Protein AF-0000000078982191 (afdb_homodimer)

Organism: Ruegeria pomeroyi (strain ATCC 700808 / DSM 15171 / DSS-3) (NCBI:txid246200)

Solvent-accessible surface area (backbone atoms only — not comparable to full-atom values): 23316 Å² total; per-residue (Å²): 114,56,48,67,37,85,64,30,44,74,37,77,68,41,39,76,31,58,45,20,36,36,28,46,54,20,39,36,26,38,55,21,35,39,26,38,41,21,32,37,39,36,42,25,38,39,26,46,46,20,38,37,24,35,52,18,38,38,27,40,53,17,39,36,19,47,76,44,88,52,85,79,66,81,78,69,88,38,22,24,42,36,33,32,43,24,40,36,28,38,46,22,37,34,22,9,15,36,83,92,53,78,19,41,13,36,38,36,33,48,24,38,37,29,42,44,18,37,40,31,25,16,18,38,39,32,36,43,27,35,35,29,43,43,13,35,37,31,41,44,18,35,35,31,38,47,20,37,38,21,33,53,12,38,36,33,62,56,25,36,37,27,41,42,16,38,36,32,52,52,13,32,32,77,38,24,39,53,45,27,24,24,27,33,49,61,70,36,25,33,78,45,64,41,57,69,62,41,50,76,72,62,53,52,68,69,46,52,54,48,42,55,54,44,49,48,39,56,54,68,44,74,74,54,66,67,52,24,32,54,51,44,38,69,72,49,87,38,68,70,46,35,51,35,21,51,59,70,71,39,95,66,96,64,58,65,56,47,54,90,97,112,56,46,66,37,86,65,30,44,74,37,80,68,41,41,76,31,58,46,20,37,37,27,46,55,20,37,37,26,37,56,21,36,38,28,40,40,22,32,36,36,40,39,24,37,39,25,46,43,20,37,37,25,35,51,19,38,38,29,42,54,16,38,35,20,44,77,44,88,54,87,80,64,79,79,68,89,35,22,24,41,35,35,32,44,25,41,36,28,38,46,20,37,33,21,9,15,37,84,92,52,78,19,42,12,36,38,35,33,47,25,38,38,29,43,44,19,36,41,31,24,15,18,40,37,34,36,41,25,34,35,29,44,44,14,34,36,31,39,43,17,35,34,33,39,48,21,36,38,22,34,53,16,36,36,34,62,56,23,38,36,28,40,42,15,37,37,33,52,52,14,32,31,76,37,23,39,53,44,26,24,25,28,33,48,59,69,38,24,33,77,46,64,40,56,69,61,41,49,74,72,63,54,52,68,68,47,51,53,47,44,53,52,44,50,49,38,57,55,67,46,72,74,53,68,67,54,25,30,54,48,42,39,70,73,48,86,38,68,69,45,35,50,33,22,51,60,70,72,39,95,66,97,62,59,65,56,48,53,90,99

Radius of gyration: 24.83 Å; Cα contacts (8 Å, |Δi|>4): 1625; chains: 2; bounding box: 64×69×47 Å

Structure (mmCIF, N/CA/C/O backbone):
data_AF-0000000078982191-model_v1
#
loop_
_entity.id
_entity.type
_entity.pdbx_description
1 polymer Acyl-
#
loop_
_atom_site.group_PDB
_atom_site.id
_atom_site.type_symbol
_atom_site.label_atom_id
_atom_site.label_alt_id
_atom_site.label_comp_id
_atom_site.label_asym_id
_atom_site.label_entity_id
_atom_site.label_seq_id
_atom_site.pdbx_PDB_ins_code
_atom_site.Cartn_x
_atom_site.Cartn_y
_atom_site.Cartn_z
_atom_site.occupancy
_atom_site.B_iso_or_equiv
_atom_site.auth_seq_id
_atom_site.auth_comp_id
_atom_site.auth_asym_id
_atom_site.auth_atom_id
_atom_site.pdbx_PDB_model_num
ATOM 1 N N . MET A 1 1 ? -30.047 13.414 -5.984 1 83.5 1 MET A N 1
ATOM 2 C CA . MET A 1 1 ? -30.469 12.922 -4.672 1 83.5 1 MET 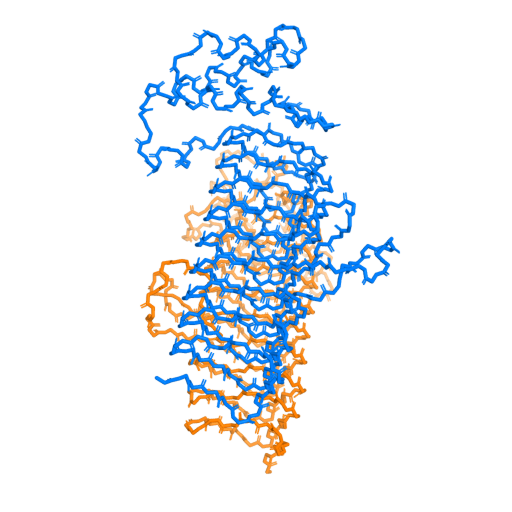A CA 1
ATOM 3 C C . MET A 1 1 ? -29.453 11.93 -4.121 1 83.5 1 MET A C 1
ATOM 5 O O . MET A 1 1 ? -28.922 11.102 -4.867 1 83.5 1 MET A O 1
ATOM 9 N N . SER A 1 2 ? -29.062 12.156 -2.852 1 91 2 SER A N 1
ATOM 10 C CA . SER A 1 2 ? -28.062 11.305 -2.215 1 91 2 SER A CA 1
ATOM 11 C C . SER A 1 2 ? -28.609 9.906 -1.979 1 91 2 SER A C 1
ATOM 13 O O . SER A 1 2 ? -29.797 9.727 -1.73 1 91 2 SER A O 1
ATOM 15 N N . GLN A 1 3 ? -27.859 8.898 -2.338 1 95.75 3 GLN A N 1
ATOM 16 C CA . GLN A 1 3 ? -28.172 7.496 -2.07 1 95.75 3 GLN A CA 1
ATOM 17 C C . GLN A 1 3 ? -27.547 7.035 -0.76 1 95.75 3 GLN A C 1
ATOM 19 O O . GLN A 1 3 ? -26.312 6.883 -0.673 1 95.75 3 GLN A O 1
ATOM 24 N N . ILE A 1 4 ? -28.375 6.812 0.274 1 98.06 4 ILE A N 1
ATOM 25 C CA . ILE A 1 4 ? -27.906 6.395 1.592 1 98.06 4 ILE A CA 1
ATOM 26 C C . ILE A 1 4 ? -28.453 5.004 1.914 1 98.06 4 ILE A C 1
ATOM 28 O O . ILE A 1 4 ? -29.672 4.805 1.987 1 98.06 4 ILE A O 1
ATOM 32 N N . HIS A 1 5 ? -27.594 4.039 2.043 1 98.12 5 HIS A N 1
ATOM 33 C CA . HIS A 1 5 ? -28.031 2.682 2.352 1 98.12 5 HIS A CA 1
ATOM 34 C C . HIS A 1 5 ? -28.781 2.633 3.68 1 98.12 5 HIS A C 1
ATOM 36 O O . HIS A 1 5 ? -28.391 3.289 4.645 1 98.12 5 HIS A O 1
ATOM 42 N N . PRO A 1 6 ? -29.734 1.868 3.838 1 97.69 6 PRO A N 1
ATOM 43 C CA . PRO A 1 6 ? -30.578 1.851 5.035 1 97.69 6 PRO A CA 1
ATOM 44 C C . PRO A 1 6 ? -29.812 1.418 6.285 1 97.69 6 PRO A C 1
ATOM 46 O O . PRO A 1 6 ? -30.203 1.761 7.406 1 97.69 6 PRO A O 1
ATOM 49 N N . SER A 1 7 ? -28.734 0.669 6.105 1 97.75 7 SER A N 1
ATOM 50 C CA . SER A 1 7 ? -28 0.186 7.27 1 97.75 7 SER A CA 1
ATOM 51 C C . SER A 1 7 ? -27.016 1.229 7.77 1 97.75 7 SER A C 1
ATOM 53 O O . SER A 1 7 ? -26.391 1.052 8.82 1 97.75 7 SER A O 1
ATOM 55 N N . ALA A 1 8 ? -26.828 2.295 6.984 1 98.38 8 ALA A N 1
ATOM 56 C CA . ALA A 1 8 ? -25.953 3.371 7.438 1 98.38 8 ALA A CA 1
ATOM 57 C C . ALA A 1 8 ? -26.609 4.188 8.547 1 98.38 8 ALA A C 1
ATOM 59 O O . ALA A 1 8 ? -27.828 4.332 8.578 1 98.38 8 ALA A O 1
ATOM 60 N N . ILE A 1 9 ? -25.797 4.676 9.461 1 98.69 9 ILE A N 1
ATOM 61 C CA . ILE A 1 9 ? -26.281 5.535 10.539 1 98.69 9 ILE A CA 1
ATOM 62 C C . ILE A 1 9 ? -25.781 6.961 10.32 1 98.69 9 ILE A C 1
ATOM 64 O O . ILE A 1 9 ? -24.578 7.219 10.398 1 98.69 9 ILE A O 1
ATOM 68 N N . ILE A 1 10 ? -26.703 7.852 10.055 1 98.75 10 ILE A N 1
ATOM 69 C CA . ILE A 1 10 ? -26.406 9.281 9.93 1 98.75 10 ILE A CA 1
ATOM 70 C C . ILE A 1 10 ? -26.938 10.016 11.156 1 98.75 10 ILE A C 1
ATOM 72 O O . ILE A 1 10 ? -28.141 10.117 11.367 1 98.75 10 ILE A O 1
ATOM 76 N N . GLU A 1 11 ? -26.062 10.461 11.891 1 98.69 11 GLU A N 1
ATOM 77 C CA . GLU A 1 11 ? -26.484 11.125 13.117 1 98.69 11 GLU A CA 1
ATOM 78 C C . GLU A 1 11 ? -27.062 12.508 12.828 1 98.69 11 GLU A C 1
ATOM 80 O O . GLU A 1 11 ? -26.688 13.148 11.844 1 98.69 11 GLU A O 1
ATOM 85 N N . GLU A 1 12 ? -27.875 13 13.742 1 98.5 12 GLU A N 1
ATOM 86 C CA . GLU A 1 12 ? -28.484 14.312 13.602 1 98.5 12 GLU A CA 1
ATOM 87 C C . GLU A 1 12 ? -27.438 15.422 13.602 1 98.5 12 GLU A C 1
ATOM 89 O O . GLU A 1 12 ? -26.547 15.438 14.453 1 98.5 12 GLU A O 1
ATOM 94 N N . GLY A 1 13 ? -27.484 16.266 12.672 1 98.56 13 GLY A N 1
ATOM 95 C CA . GLY A 1 13 ? -26.562 17.391 12.547 1 98.56 13 GLY A CA 1
ATOM 96 C C . GLY A 1 13 ? -25.609 17.25 11.367 1 98.56 13 GLY A C 1
ATOM 97 O O . GLY A 1 13 ? -25.031 18.25 10.914 1 98.56 13 GLY A O 1
ATOM 98 N N . ALA A 1 14 ? -25.453 16 10.945 1 98.69 14 ALA A N 1
ATOM 99 C CA . ALA A 1 14 ? -24.594 15.773 9.781 1 98.69 14 ALA A CA 1
ATOM 100 C C . ALA A 1 14 ? -25.125 16.5 8.555 1 98.69 14 ALA A C 1
ATOM 102 O O . ALA A 1 14 ? -26.344 16.625 8.375 1 98.69 14 ALA A O 1
ATOM 103 N N . GLN A 1 15 ? -24.25 17 7.797 1 98.81 15 GLN A N 1
ATOM 104 C CA . GLN A 1 15 ? -24.594 17.641 6.531 1 98.81 15 GLN A CA 1
ATOM 105 C C . GLN A 1 15 ? -24.094 16.812 5.348 1 98.81 15 GLN A C 1
ATOM 107 O O . GLN A 1 15 ? -22.891 16.641 5.176 1 98.81 15 GLN A O 1
ATOM 112 N N . ILE A 1 16 ? -25.016 16.438 4.5 1 98.69 16 ILE A N 1
ATOM 113 C CA . ILE A 1 16 ? -24.703 15.586 3.354 1 98.69 16 ILE A CA 1
ATOM 114 C C . ILE A 1 16 ? -24.938 16.359 2.059 1 98.69 16 ILE A C 1
ATOM 116 O O . ILE A 1 16 ? -26.062 16.812 1.802 1 98.69 16 ILE A O 1
ATOM 120 N N . GLY A 1 17 ? -23.922 16.484 1.311 1 98.5 17 GLY A N 1
ATOM 121 C CA . GLY A 1 17 ? -24.016 17.203 0.051 1 98.5 17 GLY A CA 1
ATOM 122 C C . GLY A 1 17 ? -24.859 16.484 -0.984 1 98.5 17 GLY A C 1
ATOM 123 O O . GLY A 1 17 ? -25.375 15.383 -0.725 1 98.5 17 GLY A O 1
ATOM 124 N N . ALA A 1 18 ? -24.984 17.094 -2.164 1 98.5 18 ALA A N 1
ATOM 125 C CA . ALA A 1 18 ? -25.781 16.547 -3.252 1 98.5 18 ALA A CA 1
ATOM 126 C C . ALA A 1 18 ? -25.109 15.312 -3.852 1 98.5 18 ALA A C 1
ATOM 128 O O . ALA A 1 18 ? -23.875 15.273 -3.982 1 98.5 18 ALA A O 1
ATOM 129 N N . ASP A 1 19 ? -25.875 14.352 -4.172 1 98.56 19 ASP A N 1
ATOM 130 C CA . ASP A 1 19 ? -25.484 13.188 -4.969 1 98.56 19 ASP A CA 1
ATOM 131 C C . ASP A 1 19 ? -24.422 12.367 -4.254 1 98.56 19 ASP A C 1
ATOM 133 O O . ASP A 1 19 ? -23.531 11.797 -4.895 1 98.56 19 ASP A O 1
ATOM 137 N N . CYS A 1 20 ? -24.391 12.414 -2.982 1 98.81 20 CYS A N 1
ATOM 138 C CA . CYS A 1 20 ? -23.516 11.539 -2.205 1 98.81 20 CYS A CA 1
ATOM 139 C C . CYS A 1 20 ? -24 10.094 -2.256 1 98.81 20 CYS A C 1
ATOM 141 O O . CYS A 1 20 ? -25.188 9.844 -2.494 1 98.81 20 CYS A O 1
ATOM 143 N N . VAL A 1 21 ? -23.078 9.156 -2.197 1 98.81 21 VAL A N 1
ATOM 144 C CA . VAL A 1 21 ? -23.359 7.738 -2.057 1 98.81 21 VAL A CA 1
ATOM 145 C C . VAL A 1 21 ? -22.797 7.223 -0.735 1 98.81 21 VAL A C 1
ATOM 147 O O . VAL A 1 21 ? -21.578 7.188 -0.547 1 98.81 21 VAL A O 1
ATOM 150 N N . ILE A 1 22 ? -23.641 6.828 0.193 1 98.81 22 ILE A N 1
ATOM 151 C CA . ILE A 1 22 ? -23.219 6.301 1.489 1 98.81 22 ILE A CA 1
ATOM 152 C C . ILE A 1 22 ? -23.594 4.82 1.586 1 98.81 22 ILE A C 1
ATOM 154 O O . ILE A 1 22 ? -24.766 4.473 1.643 1 98.81 22 ILE A O 1
ATOM 158 N N . GLY A 1 23 ? -22.547 3.955 1.626 1 98.62 23 GLY A N 1
ATOM 159 C CA . GLY A 1 23 ? -22.734 2.512 1.578 1 98.62 23 GLY A CA 1
ATOM 160 C C . GLY A 1 23 ? -23.172 1.924 2.906 1 98.62 23 GLY A C 1
ATOM 161 O O . GLY A 1 23 ? -23.391 2.656 3.871 1 98.62 23 GLY A O 1
ATOM 162 N N . PRO A 1 24 ? -23.297 0.619 2.898 1 98.62 24 PRO A N 1
ATOM 163 C CA . PRO A 1 24 ? -23.812 -0.051 4.094 1 98.62 24 PRO A CA 1
ATOM 164 C C . PRO A 1 24 ? -22.859 0.052 5.285 1 98.62 24 PRO A C 1
ATOM 166 O O . PRO A 1 24 ? -21.641 0.054 5.109 1 98.62 24 PRO A O 1
ATOM 169 N N . PHE A 1 25 ? -23.422 0.142 6.488 1 98.69 25 PHE A N 1
ATOM 170 C CA . PHE A 1 25 ? -22.766 0.016 7.781 1 98.69 25 PHE A CA 1
ATOM 171 C C . PHE A 1 25 ? -21.812 1.183 8.016 1 98.69 25 PHE A C 1
ATOM 173 O O . PHE A 1 25 ? -20.844 1.057 8.758 1 98.69 25 PHE A O 1
ATOM 180 N N . CYS A 1 26 ? -22.047 2.264 7.332 1 98.88 26 CYS A N 1
ATOM 181 C CA . CYS A 1 26 ? -21.312 3.486 7.602 1 98.88 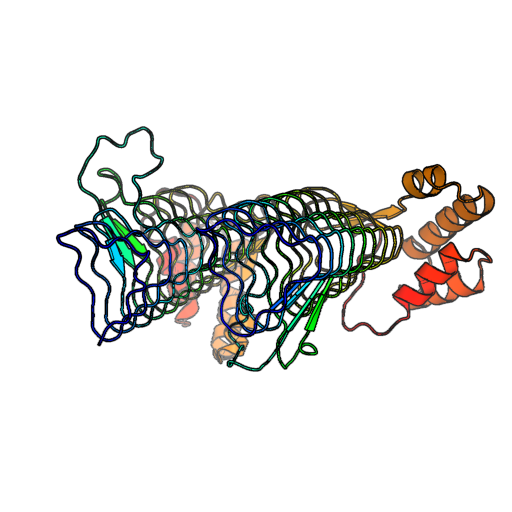26 CYS A CA 1
ATOM 182 C C . CYS A 1 26 ? -21.875 4.219 8.812 1 98.88 26 CYS A C 1
ATOM 184 O O . CYS A 1 26 ? -23.062 4.098 9.109 1 98.88 26 CYS A O 1
ATOM 186 N N . ILE A 1 27 ? -20.984 4.941 9.477 1 98.88 27 ILE A N 1
ATOM 187 C CA . ILE A 1 27 ? -21.375 5.836 10.555 1 98.88 27 ILE A CA 1
ATOM 188 C C . ILE A 1 27 ? -20.906 7.254 10.25 1 98.88 27 ILE A C 1
ATOM 190 O O . ILE A 1 27 ? -19.703 7.477 10.031 1 98.88 27 ILE A O 1
ATOM 194 N N . VAL A 1 28 ? -21.828 8.195 10.258 1 98.94 28 VAL A N 1
ATOM 195 C CA . VAL A 1 28 ? -21.516 9.602 10.031 1 98.94 28 VAL A CA 1
ATOM 196 C C . VAL A 1 28 ? -21.938 10.43 11.242 1 98.94 28 VAL A C 1
ATOM 198 O O . VAL A 1 28 ? -23.125 10.508 11.562 1 98.94 28 VAL A O 1
ATOM 201 N N . GLY A 1 29 ? -21.016 11.031 11.828 1 98.81 29 GLY A N 1
ATOM 202 C CA . GLY A 1 29 ? -21.25 11.742 13.078 1 98.81 29 GLY A CA 1
ATOM 203 C C . GLY A 1 29 ? -21.984 13.055 12.891 1 98.81 29 GLY A C 1
ATOM 204 O O . GLY A 1 29 ? -22.156 13.523 11.758 1 98.81 29 GLY A O 1
ATOM 205 N N . PRO A 1 30 ? -22.328 13.703 13.992 1 98.69 30 PRO A N 1
ATOM 206 C CA . PRO A 1 30 ? -23.266 14.828 13.969 1 98.69 30 PRO A CA 1
ATOM 207 C C . PRO A 1 30 ? -22.625 16.109 13.438 1 98.69 30 PRO A C 1
ATOM 209 O O . PRO A 1 30 ? -23.344 17.016 12.984 1 98.69 30 PRO A O 1
ATOM 212 N N . LYS A 1 31 ? -21.328 16.188 13.477 1 98.75 31 LYS A N 1
ATOM 213 C CA . LYS A 1 31 ? -20.688 17.422 13.031 1 98.75 31 LYS A CA 1
ATOM 214 C C . LYS A 1 31 ? -19.984 17.234 11.695 1 98.75 31 LYS A C 1
ATOM 216 O O . LYS A 1 31 ? -19.219 18.094 11.258 1 98.75 31 LYS A O 1
ATOM 221 N N . VAL A 1 32 ? -20.25 16.156 11.031 1 98.88 32 VAL A N 1
ATOM 222 C CA . VAL A 1 32 ? -19.594 15.82 9.766 1 98.88 32 VAL A CA 1
ATOM 223 C C . VAL A 1 32 ? -20.266 16.578 8.625 1 98.88 32 VAL A C 1
ATOM 225 O O . VAL A 1 32 ? -21.5 16.672 8.578 1 98.88 32 VAL A O 1
ATOM 228 N N . VAL A 1 33 ? -19.469 17.125 7.766 1 98.94 33 VAL A N 1
ATOM 229 C CA . VAL A 1 33 ? -19.922 17.766 6.531 1 98.94 33 VAL A CA 1
ATOM 230 C C . VAL A 1 33 ? -19.328 17.031 5.328 1 98.94 33 VAL A C 1
ATOM 232 O O . VAL A 1 33 ? -18.109 17.031 5.145 1 98.94 33 VAL A O 1
ATOM 235 N N . LEU A 1 34 ? -20.141 16.406 4.512 1 98.88 34 LEU A N 1
ATOM 236 C CA . LEU A 1 34 ? -19.734 15.797 3.258 1 98.88 34 LEU A CA 1
ATOM 237 C C . LEU A 1 34 ? -20.109 16.672 2.068 1 98.88 34 LEU A C 1
ATOM 239 O O . LEU A 1 34 ? -21.281 17.031 1.905 1 98.88 34 LEU A O 1
ATOM 243 N N . GLY A 1 35 ? -19.156 17.016 1.277 1 98.88 35 GLY A N 1
ATOM 244 C CA . GLY A 1 35 ? -19.422 17.766 0.061 1 98.88 35 GLY A CA 1
ATOM 245 C C . GLY A 1 35 ? -20.172 16.969 -0.986 1 98.88 35 GLY A C 1
ATOM 246 O O . GLY A 1 35 ? -20.516 15.805 -0.759 1 98.88 35 GLY A O 1
ATOM 247 N N . ASP A 1 36 ? -20.375 17.641 -2.168 1 98.81 36 ASP A N 1
ATOM 248 C CA . ASP A 1 36 ? -21.156 17.016 -3.229 1 98.81 36 ASP A CA 1
ATOM 249 C C . ASP A 1 36 ? -20.438 15.773 -3.783 1 98.81 36 ASP A C 1
ATOM 251 O O . ASP A 1 36 ? -19.219 15.773 -3.936 1 98.81 36 ASP A O 1
ATOM 255 N N . ARG A 1 37 ? -21.156 14.703 -4.047 1 98.81 37 ARG A N 1
ATOM 256 C CA . ARG A 1 37 ? -20.703 13.523 -4.773 1 98.81 37 ARG A CA 1
ATOM 257 C C . ARG A 1 37 ? -19.609 12.789 -4.008 1 98.81 37 ARG A C 1
ATOM 259 O O . ARG A 1 37 ? -18.75 12.141 -4.605 1 98.81 37 ARG A O 1
ATOM 266 N N . VAL A 1 38 ? -19.594 13.031 -2.703 1 98.94 38 VAL A N 1
ATOM 267 C CA . VAL A 1 38 ? -18.75 12.195 -1.865 1 98.94 38 VAL A CA 1
ATOM 268 C C . VAL A 1 38 ? -19.297 10.773 -1.809 1 98.94 38 VAL A C 1
ATOM 270 O O . VAL A 1 38 ? -20.516 10.578 -1.711 1 98.94 38 VAL A O 1
ATOM 273 N N . GLU A 1 39 ? -18.406 9.812 -1.909 1 98.94 39 GLU A N 1
ATOM 274 C CA . GLU A 1 39 ? -18.797 8.406 -1.8 1 98.94 39 GLU A CA 1
ATOM 275 C C . GLU A 1 39 ? -18.109 7.742 -0.604 1 98.94 39 GLU A C 1
ATOM 277 O O . GLU A 1 39 ? -16.891 7.746 -0.494 1 98.94 39 GLU A O 1
ATOM 282 N N . LEU A 1 40 ? -18.875 7.258 0.329 1 98.94 40 LEU A N 1
ATOM 283 C CA . LEU A 1 40 ? -18.406 6.328 1.353 1 98.94 40 LEU A CA 1
ATOM 284 C C . LEU A 1 40 ? -18.766 4.891 0.976 1 98.94 40 LEU A C 1
ATOM 286 O O . LEU A 1 40 ? -19.938 4.531 0.894 1 98.94 40 LEU A O 1
ATOM 290 N N . LYS A 1 41 ? -17.766 4.07 0.772 1 98.62 41 LYS A N 1
ATOM 291 C CA . LYS A 1 41 ? -18.062 2.668 0.474 1 98.62 41 LYS A CA 1
ATOM 292 C C . LYS A 1 41 ? -18.781 1.995 1.64 1 98.62 41 LYS A C 1
ATOM 294 O O . LYS A 1 41 ? -19.75 2.531 2.164 1 98.62 41 LYS A O 1
ATOM 299 N N . SER A 1 42 ? -18.375 0.859 2.061 1 98.69 42 SER A N 1
ATOM 300 C CA . SER A 1 42 ? -19.031 0.241 3.213 1 98.69 42 SER A CA 1
ATOM 301 C C . SER A 1 42 ? -18.156 0.338 4.457 1 98.69 42 SER A C 1
ATOM 303 O O . SER A 1 42 ? -16.922 0.443 4.355 1 98.69 42 SER A O 1
ATOM 305 N N . HIS A 1 43 ? -18.75 0.307 5.641 1 98.88 43 HIS A N 1
ATOM 306 C CA . HIS A 1 43 ? -18.078 0.168 6.93 1 98.88 43 HIS A CA 1
ATOM 307 C C . HIS A 1 43 ? -17.156 1.354 7.199 1 98.88 43 HIS A C 1
ATOM 309 O O . HIS A 1 43 ? -16.125 1.209 7.871 1 98.88 43 HIS A O 1
ATOM 315 N N . VAL A 1 44 ? -17.484 2.5 6.645 1 98.94 44 VAL A N 1
ATOM 316 C CA . VAL A 1 44 ? -16.672 3.693 6.879 1 98.94 44 VAL A CA 1
ATOM 317 C C . VAL A 1 44 ? -17.203 4.445 8.094 1 98.94 44 VAL A C 1
ATOM 319 O O . VAL A 1 44 ? -18.422 4.594 8.258 1 98.94 44 VAL A O 1
ATOM 322 N N . VAL A 1 45 ? -16.281 4.895 8.914 1 98.94 45 VAL A N 1
ATOM 323 C CA . VAL A 1 45 ? -16.625 5.773 10.031 1 98.94 45 VAL A CA 1
ATOM 324 C C . VAL A 1 45 ? -16.062 7.172 9.781 1 98.94 45 VAL A C 1
ATOM 326 O O . VAL A 1 45 ? -14.859 7.34 9.609 1 98.94 45 VAL A O 1
ATOM 329 N N . VAL A 1 46 ? -16.922 8.18 9.703 1 98.94 46 VAL A N 1
ATOM 330 C CA . VAL A 1 46 ? -16.531 9.586 9.695 1 98.94 46 VAL A CA 1
ATOM 331 C C . VAL A 1 46 ? -17.125 10.297 10.906 1 98.94 46 VAL A C 1
ATOM 333 O O . VAL A 1 46 ? -18.359 10.375 11.039 1 98.94 46 VAL A O 1
ATOM 336 N N . THR A 1 47 ? -16.25 10.789 11.758 1 98.81 47 THR A N 1
ATOM 337 C CA . THR A 1 47 ? -16.734 11.336 13.031 1 98.81 47 THR A CA 1
ATOM 338 C C . THR A 1 47 ? -16 12.625 13.375 1 98.81 47 THR A C 1
ATOM 340 O O . THR A 1 47 ? -15.227 13.141 12.57 1 98.81 47 THR A O 1
ATOM 343 N N . GLY A 1 48 ? -16.312 13.156 14.539 1 98.38 48 GLY A N 1
ATOM 344 C CA . GLY A 1 48 ? -15.688 14.414 14.914 1 98.38 48 GLY A CA 1
ATOM 345 C C . GLY A 1 48 ? -16.125 15.578 14.039 1 98.38 48 GLY A C 1
ATOM 346 O O . GLY A 1 48 ? -17.062 15.461 13.258 1 98.38 48 GLY A O 1
ATOM 347 N N . ASP A 1 49 ? -15.477 16.75 14.289 1 98.75 49 ASP A N 1
ATOM 348 C CA . ASP A 1 49 ? -15.641 17.906 13.406 1 98.75 49 ASP A CA 1
ATOM 349 C C . ASP A 1 49 ? -14.836 17.734 12.117 1 98.75 49 ASP A C 1
ATOM 351 O O . ASP A 1 49 ? -13.68 18.156 12.039 1 98.75 49 ASP A O 1
ATOM 355 N N . THR A 1 50 ? -15.469 17.062 11.164 1 98.94 50 THR A N 1
ATOM 356 C CA . THR A 1 50 ? -14.766 16.625 9.961 1 98.94 50 THR A CA 1
ATOM 357 C C . THR A 1 50 ? -15.477 17.125 8.703 1 98.94 50 THR A C 1
ATOM 359 O O . THR A 1 50 ? -16.703 17 8.586 1 98.94 50 THR A O 1
ATOM 362 N N . THR A 1 51 ? -14.734 17.75 7.863 1 98.94 51 THR A N 1
ATOM 363 C CA . THR A 1 51 ? -15.242 18.156 6.555 1 98.94 51 THR A CA 1
ATOM 364 C C . THR A 1 51 ? -14.523 17.391 5.441 1 98.94 51 THR A C 1
ATOM 366 O O . THR A 1 51 ? -13.297 17.266 5.461 1 98.94 51 THR A O 1
ATOM 369 N N . VAL A 1 52 ? -15.297 16.859 4.473 1 98.94 52 VAL A N 1
ATOM 370 C CA . VAL A 1 52 ? -14.766 16.141 3.32 1 98.94 52 VAL A CA 1
ATOM 371 C C . VAL A 1 52 ? -15.211 16.828 2.029 1 98.94 52 VAL A C 1
ATOM 373 O O . VAL A 1 52 ? -16.406 17.031 1.812 1 98.94 52 VAL A O 1
ATOM 376 N N . GLY A 1 53 ? -14.305 17.125 1.194 1 98.94 53 GLY A N 1
ATOM 377 C CA . GLY A 1 53 ? -14.586 17.844 -0.039 1 98.94 53 GLY A CA 1
ATOM 378 C C . GLY A 1 53 ? -15.234 16.984 -1.099 1 98.94 53 GLY A C 1
ATOM 379 O O . GLY A 1 53 ? -15.188 15.75 -1.017 1 98.94 53 GLY A O 1
ATOM 380 N N . GLU A 1 54 ? -15.711 17.672 -2.137 1 98.88 54 GLU A N 1
ATOM 381 C CA . GLU A 1 54 ? -16.531 17.031 -3.164 1 98.88 54 GLU A CA 1
ATOM 382 C C . GLU A 1 54 ? -15.734 15.984 -3.934 1 98.88 54 GLU A C 1
ATOM 384 O O . GLU A 1 54 ? -14.516 16.094 -4.062 1 98.88 54 GLU A O 1
ATOM 389 N N . ASP A 1 55 ? -16.391 14.969 -4.395 1 98.88 55 ASP A N 1
ATOM 390 C CA . ASP A 1 55 ? -15.891 13.953 -5.312 1 98.88 55 ASP A CA 1
ATOM 391 C C . ASP A 1 55 ? -14.867 13.055 -4.625 1 98.88 55 ASP A C 1
ATOM 393 O O . ASP A 1 55 ? -14.172 12.273 -5.285 1 98.88 55 ASP A O 1
ATOM 397 N N . THR A 1 56 ? -14.742 13.164 -3.316 1 98.88 56 THR A N 1
ATOM 398 C CA . THR A 1 56 ? -13.852 12.289 -2.562 1 98.88 56 THR A CA 1
ATOM 399 C C . THR A 1 56 ? -14.5 10.922 -2.342 1 98.88 56 THR A C 1
ATOM 401 O O . THR A 1 56 ? -15.695 10.836 -2.066 1 98.88 56 THR A O 1
ATOM 404 N N . VAL A 1 57 ? -13.688 9.852 -2.525 1 98.94 57 VAL A N 1
ATOM 405 C CA . VAL A 1 57 ? -14.125 8.484 -2.273 1 98.94 57 VAL A CA 1
ATOM 406 C C . VAL A 1 57 ? -13.367 7.902 -1.08 1 98.94 57 VAL A C 1
ATOM 408 O O . VAL A 1 57 ? -12.141 7.918 -1.055 1 98.94 57 VAL A O 1
ATOM 411 N N . ILE A 1 58 ? -14.07 7.398 -0.07 1 98.94 58 ILE A N 1
ATOM 412 C CA . ILE A 1 58 ? -13.492 6.77 1.11 1 98.94 58 ILE A CA 1
ATOM 413 C C . ILE A 1 58 ? -13.883 5.293 1.156 1 98.94 58 ILE A C 1
ATOM 415 O O . ILE A 1 58 ? -15.078 4.961 1.141 1 98.94 58 ILE A O 1
ATOM 419 N N . PHE A 1 59 ? -12.898 4.391 1.247 1 98.94 59 PHE A N 1
ATOM 420 C CA . PHE A 1 59 ? -13.102 2.953 1.088 1 98.94 59 PHE A CA 1
ATOM 421 C C . PHE A 1 59 ? -13.32 2.285 2.439 1 98.94 59 PHE A C 1
ATOM 423 O O . PHE A 1 59 ? -13.195 2.93 3.484 1 98.94 59 PHE A O 1
ATOM 430 N N . SER A 1 60 ? -13.625 1.012 2.369 1 98.88 60 SER A N 1
ATOM 431 C CA . SER A 1 60 ? -14.148 0.241 3.492 1 98.88 60 SER A CA 1
ATOM 432 C C . SER A 1 60 ? -13.18 0.25 4.668 1 98.88 60 SER A C 1
ATOM 434 O O . SER A 1 60 ? -11.961 0.143 4.477 1 98.88 60 SER A O 1
ATOM 436 N N . PHE A 1 61 ? -13.727 0.388 5.867 1 98.88 61 PHE A N 1
ATOM 437 C CA . PHE A 1 61 ? -13.07 0.214 7.16 1 98.88 61 PHE A CA 1
ATOM 438 C C . PHE A 1 61 ? -12.125 1.371 7.445 1 98.88 61 PHE A C 1
ATOM 440 O O . PHE A 1 61 ? -11.289 1.29 8.352 1 98.88 61 PHE A O 1
ATOM 447 N N . ALA A 1 62 ? -12.172 2.432 6.676 1 98.88 62 ALA A N 1
ATOM 448 C CA . ALA A 1 62 ? -11.461 3.656 7.035 1 98.88 62 ALA A CA 1
ATOM 449 C C . ALA A 1 62 ? -12.141 4.363 8.203 1 98.88 62 ALA A C 1
ATOM 451 O O . ALA A 1 62 ? -13.367 4.309 8.344 1 98.88 62 ALA A O 1
ATOM 452 N N . VAL A 1 63 ? -11.32 5.02 9.031 1 98.94 63 VAL A N 1
ATOM 453 C CA . VAL A 1 63 ? -11.812 5.793 10.164 1 98.94 63 VAL A CA 1
ATOM 454 C C . VAL A 1 63 ? -11.242 7.207 10.109 1 98.94 63 VAL A C 1
ATOM 456 O O . VAL A 1 63 ? -10.039 7.41 10.273 1 98.94 63 VAL A O 1
ATOM 459 N N . ILE A 1 64 ? -12.141 8.219 9.953 1 98.94 64 ILE A N 1
ATOM 460 C CA . ILE A 1 64 ? -11.742 9.602 9.75 1 98.94 64 ILE A CA 1
ATOM 461 C C . ILE A 1 64 ? -12.312 10.469 10.875 1 98.94 64 ILE A C 1
ATOM 463 O O . ILE A 1 64 ? -13.508 10.43 11.148 1 98.94 64 ILE A O 1
ATOM 467 N N . GLY A 1 65 ? -11.383 11.172 11.555 1 98.81 65 GLY A N 1
ATOM 468 C CA . GLY A 1 65 ? -11.859 12.242 12.414 1 98.81 65 GLY A CA 1
ATOM 469 C C . GLY A 1 65 ? -11.852 11.875 13.891 1 98.81 65 GLY A C 1
ATOM 470 O O . GLY A 1 65 ? -12.195 12.688 14.742 1 98.81 65 GLY A O 1
ATOM 471 N N . GLU A 1 66 ? -11.5 10.602 14.242 1 98.38 66 GLU A N 1
ATOM 472 C CA . GLU A 1 66 ? -11.406 10.234 15.648 1 98.38 66 GLU A CA 1
ATOM 473 C C . GLU A 1 66 ? -10.375 11.094 16.375 1 98.38 66 GLU A C 1
ATOM 475 O O . GLU A 1 66 ? -9.516 11.711 15.742 1 98.38 66 GLU A O 1
ATOM 480 N N . ILE A 1 67 ? -10.406 11.133 17.703 1 98 67 ILE A N 1
ATOM 481 C CA . ILE A 1 67 ? -9.516 11.945 18.531 1 98 67 ILE A CA 1
ATOM 482 C C . ILE A 1 67 ? -8.062 11.523 18.281 1 98 67 ILE A C 1
ATOM 484 O O . ILE A 1 67 ? -7.801 10.391 17.875 1 98 67 ILE A O 1
ATOM 488 N N . PRO A 1 68 ? -7.172 12.484 18.547 1 97.69 68 PRO A N 1
ATOM 489 C CA . PRO A 1 68 ? -5.766 12.125 18.359 1 97.69 68 PRO A CA 1
ATOM 490 C C . PRO A 1 68 ? -5.293 11.062 19.344 1 97.69 68 PRO A C 1
ATOM 492 O O . PRO A 1 68 ? -5.93 10.844 20.375 1 97.69 68 PRO A O 1
ATOM 495 N N . GLN A 1 69 ? -4.223 10.414 19 1 96.62 69 GLN A N 1
ATOM 496 C CA . GLN A 1 69 ? -3.607 9.422 19.875 1 96.62 69 GLN A CA 1
ATOM 497 C C . GLN A 1 69 ? -2.676 10.078 20.875 1 96.62 69 GLN A C 1
ATOM 499 O O . GLN A 1 69 ? -2.031 9.391 21.672 1 96.62 69 GLN A O 1
ATOM 504 N N . ASP A 1 70 ? -2.535 11.32 20.781 1 94.88 70 ASP A N 1
ATOM 505 C CA . ASP A 1 70 ? -1.69 12.117 21.672 1 94.88 70 ASP A CA 1
ATOM 506 C C . ASP A 1 70 ? -2.193 12.055 23.109 1 94.88 70 ASP A C 1
ATOM 508 O O . ASP A 1 70 ? -3.312 12.484 23.406 1 94.88 70 ASP A O 1
ATOM 512 N N . LYS A 1 71 ? -1.331 11.641 23.969 1 92.5 71 LYS A N 1
ATOM 513 C CA . LYS A 1 71 ? -1.703 11.477 25.375 1 92.5 71 LYS A CA 1
ATOM 514 C C . LYS A 1 71 ? -2.062 12.812 26 1 92.5 71 LYS A C 1
ATOM 516 O O . LYS A 1 71 ? -2.729 12.852 27.047 1 92.5 71 LYS A O 1
ATOM 521 N N . LYS A 1 72 ? -1.631 13.891 25.406 1 91.94 72 LYS A N 1
ATOM 522 C CA . LYS A 1 72 ? -1.865 15.227 25.953 1 91.94 72 LYS A CA 1
ATOM 523 C C . LYS A 1 72 ? -3.238 15.758 25.531 1 91.94 72 LYS A C 1
ATOM 525 O O . LYS A 1 72 ? -3.672 16.812 26.016 1 91.94 72 LYS A O 1
ATOM 530 N N . PHE A 1 73 ? -3.885 15.039 24.734 1 95.88 73 PHE A N 1
ATOM 531 C CA . PHE A 1 73 ? -5.203 15.477 24.281 1 95.88 73 PHE A CA 1
ATOM 532 C C . PHE A 1 73 ? -6.18 15.523 25.453 1 95.88 73 PHE A C 1
ATOM 534 O O . PHE A 1 73 ? -6.363 14.531 26.156 1 95.88 73 PHE A O 1
ATOM 541 N N . GLY A 1 74 ? -6.832 16.734 25.562 1 94.5 74 GLY A N 1
ATOM 542 C CA . GLY A 1 74 ? -7.672 16.922 26.734 1 94.5 74 GLY A CA 1
ATOM 543 C C . GLY A 1 74 ? -9.141 17.109 26.406 1 94.5 74 GLY A C 1
ATOM 544 O O . GLY A 1 74 ? -9.891 17.688 27.188 1 94.5 74 GLY A O 1
ATOM 545 N N . GLY A 1 75 ? -9.547 16.828 25.25 1 95.5 75 GLY A N 1
ATOM 546 C CA . GLY A 1 75 ? -10.945 16.969 24.859 1 95.5 75 GLY A CA 1
ATOM 547 C C . GLY A 1 75 ? -11.234 18.281 24.172 1 95.5 75 GLY A C 1
ATOM 548 O O . GLY A 1 75 ? -12.391 18.656 24 1 95.5 75 GLY A O 1
ATOM 549 N N . GLU A 1 76 ? -10.125 18.922 23.812 1 95.75 76 GLU A N 1
ATOM 550 C CA . GLU A 1 76 ? -10.297 20.172 23.078 1 95.75 76 GLU A CA 1
ATOM 551 C C . GLU A 1 76 ? -11.008 19.953 21.75 1 95.75 76 GLU A C 1
ATOM 553 O O . GLU A 1 76 ? -10.992 18.844 21.203 1 95.75 76 GLU A O 1
ATOM 558 N N . GLU A 1 77 ? -11.664 21.016 21.375 1 96.19 77 GLU A N 1
ATOM 559 C CA . GLU A 1 77 ? -12.32 20.984 20.078 1 96.19 77 GLU A CA 1
ATOM 560 C C . GLU A 1 77 ? -11.312 21.141 18.938 1 96.19 77 GLU A C 1
ATOM 562 O O . GLU A 1 77 ? -10.68 22.188 18.812 1 96.19 77 GLU A O 1
ATOM 567 N N . THR A 1 78 ? -11.18 20.125 18.172 1 97.88 78 THR A N 1
ATOM 568 C CA . THR A 1 78 ? -10.281 20.141 17.031 1 97.88 78 THR A CA 1
ATOM 569 C C . THR A 1 78 ? -10.961 19.516 15.805 1 97.88 78 THR A C 1
ATOM 571 O O . THR A 1 78 ? -12.102 19.062 15.898 1 97.88 78 THR A O 1
ATOM 574 N N . ARG A 1 79 ? -10.234 19.609 14.633 1 98.31 79 ARG A N 1
ATOM 575 C CA . ARG A 1 79 ? -11.008 19.219 13.453 1 98.31 79 ARG A CA 1
ATOM 576 C C . ARG A 1 79 ? -10.117 18.562 12.414 1 98.31 79 ARG A C 1
ATOM 578 O O . ARG A 1 79 ? -8.891 18.578 12.531 1 98.31 79 ARG A O 1
ATOM 585 N N . VAL A 1 80 ? -10.742 17.891 11.469 1 98.88 80 VAL A N 1
ATOM 586 C CA . VAL A 1 80 ? -10.156 17.344 10.242 1 98.88 80 VAL A CA 1
ATOM 587 C C . VAL A 1 80 ? -10.781 18.031 9.031 1 98.88 80 VAL A C 1
ATOM 589 O O . VAL A 1 80 ? -12.008 18.156 8.945 1 98.88 80 VAL A O 1
ATOM 592 N N . VAL A 1 81 ? -9.938 18.5 8.117 1 98.94 81 VAL A N 1
ATOM 593 C CA . VAL A 1 81 ? -10.398 19.094 6.863 1 98.94 81 VAL A CA 1
ATOM 594 C C . VAL A 1 81 ? -9.758 18.359 5.684 1 98.94 81 VAL A C 1
ATOM 596 O O . VAL A 1 81 ? -8.547 18.438 5.48 1 98.94 81 VAL A O 1
ATOM 599 N N . ILE A 1 82 ? -10.555 17.688 4.934 1 98.94 82 ILE A N 1
ATOM 600 C CA . ILE A 1 82 ? -10.102 16.969 3.748 1 98.94 82 ILE A CA 1
ATOM 601 C C . ILE A 1 82 ? -10.633 17.656 2.492 1 98.94 82 ILE A C 1
ATOM 603 O O . ILE A 1 82 ? -11.828 17.938 2.389 1 98.94 82 ILE A O 1
ATOM 607 N N . GLY A 1 83 ? -9.781 17.938 1.547 1 98.88 83 GLY A N 1
ATOM 608 C CA . GLY A 1 83 ? -10.148 18.578 0.3 1 98.88 83 GLY A CA 1
ATOM 609 C C . GLY A 1 83 ? -10.945 17.688 -0.633 1 98.88 83 GLY A C 1
ATOM 610 O O . GLY A 1 83 ? -11.625 16.766 -0.185 1 98.88 83 GLY A O 1
ATOM 611 N N . ALA A 1 84 ? -10.82 18.062 -1.962 1 98.88 84 ALA A N 1
ATOM 612 C CA . ALA A 1 84 ? -11.688 17.438 -2.967 1 98.88 84 ALA A CA 1
ATOM 613 C C . ALA A 1 84 ? -10.938 16.359 -3.736 1 98.88 84 ALA A C 1
ATOM 615 O O . ALA A 1 84 ? -9.711 16.375 -3.816 1 98.88 84 ALA A O 1
ATOM 616 N N . ARG A 1 85 ? -11.672 15.391 -4.273 1 98.81 85 ARG A N 1
ATOM 617 C CA . ARG A 1 85 ? -11.219 14.406 -5.25 1 98.81 85 ARG A CA 1
ATOM 618 C C . ARG A 1 85 ? -10.094 13.547 -4.684 1 98.81 85 ARG A C 1
ATOM 620 O O . ARG A 1 85 ? -9.102 13.289 -5.367 1 98.81 85 ARG A O 1
ATOM 627 N N . ASN A 1 86 ? -10.227 13.312 -3.387 1 98.88 86 ASN A N 1
ATOM 628 C CA . ASN A 1 86 ? -9.289 12.383 -2.77 1 98.88 86 ASN A CA 1
ATOM 629 C C . ASN A 1 86 ? -9.781 10.938 -2.859 1 98.88 86 ASN A C 1
ATOM 631 O O . ASN A 1 86 ? -10.984 10.695 -2.949 1 98.88 86 ASN A O 1
ATOM 635 N N . ARG A 1 87 ? -8.852 10.047 -2.967 1 98.81 87 ARG A N 1
ATOM 636 C CA . ARG A 1 87 ? -9.109 8.617 -2.803 1 98.81 87 ARG A CA 1
ATOM 637 C C . ARG A 1 87 ? -8.484 8.094 -1.518 1 98.81 87 ARG A C 1
ATOM 639 O O . ARG A 1 87 ? -7.254 8.023 -1.4 1 98.81 87 ARG A O 1
ATOM 646 N N . ILE A 1 88 ? -9.289 7.738 -0.579 1 98.94 88 ILE A N 1
ATOM 647 C CA . ILE A 1 88 ? -8.859 7.25 0.728 1 98.94 88 ILE A CA 1
ATOM 648 C C . ILE A 1 88 ? -9.211 5.77 0.865 1 98.94 88 ILE A C 1
ATOM 650 O O . ILE A 1 88 ? -10.375 5.41 1.024 1 98.94 88 ILE A O 1
ATOM 654 N N . ARG A 1 89 ? -8.227 4.93 0.826 1 98.88 89 ARG A N 1
ATOM 655 C CA . ARG A 1 89 ? -8.414 3.5 0.603 1 98.88 89 ARG A CA 1
ATOM 656 C C . ARG A 1 89 ? -8.719 2.775 1.911 1 98.88 89 ARG A C 1
ATOM 658 O O . ARG A 1 89 ? -8.969 3.414 2.936 1 98.88 89 ARG A O 1
ATOM 665 N N . GLU A 1 90 ? -8.742 1.452 1.828 1 98.88 90 GLU A N 1
ATOM 666 C CA . GLU A 1 90 ? -9.195 0.594 2.916 1 98.88 90 GLU A CA 1
ATOM 667 C C . GLU A 1 90 ? -8.336 0.775 4.164 1 98.88 90 GLU A C 1
ATOM 669 O O . GLU A 1 90 ? -7.113 0.888 4.066 1 98.88 90 GLU A O 1
ATOM 674 N N . HIS A 1 91 ? -8.93 0.895 5.367 1 98.81 91 HIS A N 1
ATOM 675 C CA . HIS A 1 91 ? -8.281 0.81 6.676 1 98.81 91 HIS A CA 1
ATOM 676 C C . HIS A 1 91 ? -7.48 2.07 6.977 1 98.81 91 HIS A C 1
ATOM 678 O O . HIS A 1 91 ? -6.688 2.096 7.918 1 98.81 91 HIS A O 1
ATOM 684 N N . VAL A 1 92 ? -7.633 3.109 6.195 1 98.88 92 VAL A N 1
ATOM 685 C CA . VAL A 1 92 ? -6.926 4.355 6.469 1 98.88 92 VAL A CA 1
ATOM 686 C C . VAL A 1 92 ? -7.5 5.012 7.719 1 98.88 92 VAL A C 1
ATOM 688 O O . VAL A 1 92 ? -8.711 4.973 7.949 1 98.88 92 VAL A O 1
ATOM 691 N N . THR A 1 93 ? -6.586 5.629 8.508 1 98.94 93 THR A N 1
ATOM 692 C CA . THR A 1 93 ? -7.008 6.41 9.664 1 98.94 93 THR A CA 1
ATOM 693 C C . THR A 1 93 ? -6.477 7.84 9.578 1 98.94 93 THR A C 1
ATOM 695 O O . THR A 1 93 ? -5.316 8.055 9.211 1 98.94 93 THR A O 1
ATOM 698 N N . VAL A 1 94 ? -7.305 8.82 9.883 1 98.94 94 VAL A N 1
ATOM 699 C CA . VAL A 1 94 ? -6.961 10.234 9.984 1 98.94 94 VAL A CA 1
ATOM 700 C C . VAL A 1 94 ? -7.469 10.797 11.312 1 98.94 94 VAL A C 1
ATOM 702 O O . VAL A 1 94 ? -8.664 10.766 11.586 1 98.94 94 VAL A O 1
ATOM 705 N N . ASN A 1 95 ? -6.586 11.297 12.117 1 98.81 95 ASN A N 1
ATOM 706 C CA . ASN A 1 95 ? -6.973 11.797 13.43 1 98.81 95 ASN A CA 1
ATOM 707 C C . ASN A 1 95 ? -7.09 13.32 13.43 1 98.81 95 ASN A C 1
ATOM 709 O O . ASN A 1 95 ? -6.422 14 12.648 1 98.81 95 ASN A O 1
ATOM 713 N N . ALA A 1 96 ? -7.895 13.797 14.32 1 98.62 96 ALA A N 1
ATOM 714 C CA . ALA A 1 96 ? -8.102 15.242 14.469 1 98.62 96 ALA A CA 1
ATOM 715 C C . ALA A 1 96 ? -6.895 15.898 15.125 1 98.62 96 ALA A C 1
ATOM 717 O O . ALA A 1 96 ? -5.996 15.219 15.625 1 98.62 96 ALA A O 1
ATOM 718 N N . GLY A 1 97 ? -6.941 17.25 15.039 1 98.38 97 GLY A N 1
ATOM 719 C CA . GLY A 1 97 ? -5.82 18.031 15.555 1 98.38 97 GLY A CA 1
ATOM 720 C C . GLY A 1 97 ? -5.773 18.078 17.062 1 98.38 97 GLY A C 1
ATOM 721 O O . GLY A 1 97 ? -6.461 17.312 17.734 1 98.38 97 GLY A O 1
ATOM 722 N N . THR A 1 98 ? -4.836 18.734 17.562 1 97.5 98 THR A N 1
ATOM 723 C CA . THR A 1 98 ? -4.656 19 18.984 1 97.5 98 THR A CA 1
ATOM 724 C C . THR A 1 98 ? -4.527 20.5 19.234 1 97.5 98 THR A C 1
ATOM 726 O O . THR A 1 98 ? -4.191 21.266 18.328 1 97.5 98 THR A O 1
ATOM 729 N N . ALA A 1 99 ? -4.715 20.922 20.438 1 94 99 ALA A N 1
ATOM 730 C CA . ALA A 1 99 ? -4.582 22.328 20.812 1 94 99 ALA A CA 1
ATOM 731 C C . ALA A 1 99 ? -3.16 22.828 20.562 1 94 99 ALA A C 1
ATOM 733 O O . ALA A 1 99 ? -2.959 23.969 20.141 1 94 99 ALA A O 1
ATOM 734 N N . GLY A 1 100 ? -2.203 22.078 20.797 1 89.81 100 GLY A N 1
ATOM 735 C CA . GLY A 1 100 ? -0.802 22.438 20.688 1 89.81 100 GLY A CA 1
ATOM 736 C C . GLY A 1 100 ? -0.293 22.438 19.266 1 89.81 100 GLY A C 1
ATOM 737 O O . GLY A 1 100 ? 0.812 22.906 18.984 1 89.81 100 GLY A O 1
ATOM 738 N N . GLY A 1 101 ? -1.054 22 18.281 1 92.75 101 GLY A N 1
ATOM 739 C CA . GLY A 1 101 ? -0.559 21.828 16.922 1 92.75 101 GLY A CA 1
ATOM 740 C C . GLY A 1 101 ? -1.318 22.656 15.906 1 92.75 101 GLY A C 1
ATOM 741 O O . GLY A 1 101 ? -1.169 22.453 14.695 1 92.75 101 GLY A O 1
ATOM 742 N N . GLY A 1 102 ? -2.199 23.531 16.406 1 93.38 102 GLY A N 1
ATOM 743 C CA . GLY A 1 102 ? -2.994 24.344 15.492 1 93.38 102 GLY A CA 1
ATOM 744 C C . GLY A 1 102 ? -4.445 23.906 15.414 1 93.38 102 GLY A C 1
ATOM 745 O O . GLY A 1 102 ? -5.293 24.641 14.898 1 93.38 102 GLY A O 1
ATOM 746 N N . GLY A 1 103 ? -4.676 22.656 15.812 1 97.69 103 GLY A N 1
ATOM 747 C CA . GLY A 1 103 ? -6.047 22.219 16.031 1 97.69 103 GLY A CA 1
ATOM 748 C C . GLY A 1 103 ? -6.691 21.641 14.789 1 97.69 103 GLY A C 1
ATOM 749 O O . GLY A 1 103 ? -7.875 21.281 14.805 1 97.69 103 GLY A O 1
ATOM 750 N N . THR A 1 104 ? -5.938 21.547 13.703 1 98.69 104 THR A N 1
ATOM 751 C CA . THR A 1 104 ? -6.547 21.062 12.469 1 98.69 104 THR A CA 1
ATOM 752 C C . THR A 1 104 ? -5.602 20.109 11.727 1 98.69 104 THR A C 1
ATOM 754 O O . THR A 1 104 ? -4.434 20.453 11.508 1 98.69 104 THR A O 1
ATOM 757 N N . THR A 1 105 ? -6.027 18.906 11.469 1 98.88 105 THR A N 1
ATOM 758 C CA . THR A 1 105 ? -5.391 18.062 10.477 1 98.88 105 THR A CA 1
ATOM 759 C C . THR A 1 105 ? -5.984 18.312 9.094 1 98.88 105 THR A C 1
ATOM 761 O O . THR A 1 105 ? -7.207 18.281 8.922 1 98.88 105 THR A O 1
ATOM 764 N N . ARG A 1 106 ? -5.078 18.531 8.133 1 98.88 106 ARG A N 1
ATOM 765 C CA . ARG A 1 106 ? -5.551 18.922 6.809 1 98.88 106 ARG A CA 1
ATOM 766 C C . ARG A 1 106 ? -4.969 18.016 5.727 1 98.88 106 ARG A C 1
ATOM 768 O O . ARG A 1 106 ? -3.779 17.688 5.758 1 98.88 106 ARG A O 1
ATOM 775 N N . ILE A 1 107 ? -5.797 17.594 4.797 1 98.94 107 ILE A N 1
ATOM 776 C CA . ILE A 1 107 ? -5.41 16.922 3.562 1 98.94 107 ILE A CA 1
ATOM 777 C C . ILE A 1 107 ? -5.926 17.703 2.359 1 98.94 107 ILE A C 1
ATOM 779 O O . ILE A 1 107 ? -7.109 18.047 2.287 1 98.94 107 ILE A O 1
ATOM 783 N N . GLY A 1 108 ? -5.094 18.047 1.437 1 98.88 108 GLY A N 1
ATOM 784 C CA . GLY A 1 108 ? -5.445 18.859 0.276 1 98.88 108 GLY A CA 1
ATOM 785 C C . GLY A 1 108 ? -6.32 18.109 -0.718 1 98.88 108 GLY A C 1
ATOM 786 O O . GLY A 1 108 ? -7.215 17.359 -0.326 1 98.88 108 GLY A O 1
ATOM 787 N N . ASN A 1 109 ? -6.145 18.453 -2.002 1 98.94 109 ASN A N 1
ATOM 788 C CA . ASN A 1 109 ? -6.949 17.891 -3.088 1 98.94 109 ASN A CA 1
ATOM 789 C C . ASN A 1 109 ? -6.176 16.828 -3.871 1 98.94 109 ASN A C 1
ATOM 791 O O . ASN A 1 109 ? -4.949 16.906 -3.965 1 98.94 109 ASN A O 1
ATOM 795 N N . ASP A 1 110 ? -6.918 15.875 -4.438 1 98.81 110 ASP A N 1
ATOM 796 C CA . ASP A 1 110 ? -6.391 14.938 -5.426 1 98.81 110 ASP A CA 1
ATOM 797 C C . ASP A 1 110 ? -5.32 14.039 -4.812 1 98.81 110 ASP A C 1
ATOM 799 O O . ASP A 1 110 ? -4.332 13.703 -5.473 1 98.81 110 ASP A O 1
ATOM 803 N N . CYS A 1 111 ? -5.457 13.742 -3.545 1 98.88 111 CYS A N 1
ATOM 804 C CA . CYS A 1 111 ? -4.516 12.852 -2.881 1 98.88 111 CYS A CA 1
ATOM 805 C C . CYS A 1 111 ? -4.973 11.398 -2.98 1 98.88 111 CYS A C 1
ATOM 807 O O . CYS A 1 111 ? -6.16 11.125 -3.18 1 98.88 111 CYS A O 1
ATOM 809 N N . LEU A 1 112 ? -4.02 10.531 -2.984 1 98.88 112 LEU A N 1
ATOM 810 C CA . LEU A 1 112 ? -4.25 9.094 -2.863 1 98.88 112 LEU A CA 1
ATOM 811 C C . LEU A 1 112 ? -3.6 8.547 -1.6 1 98.88 112 LEU A C 1
ATOM 813 O O . LEU A 1 112 ? -2.371 8.484 -1.505 1 98.88 112 LEU A O 1
ATOM 817 N N . LEU A 1 113 ? -4.434 8.227 -0.602 1 98.94 113 LEU A N 1
ATOM 818 C CA . LEU A 1 113 ? -3.977 7.496 0.574 1 98.94 113 LEU A CA 1
ATOM 819 C C . LEU A 1 113 ? -4.305 6.012 0.448 1 98.94 113 LEU A C 1
ATOM 821 O O . LEU A 1 113 ? -5.465 5.613 0.578 1 98.94 113 LEU A O 1
ATOM 825 N N . MET A 1 114 ? -3.277 5.195 0.227 1 98.75 114 MET A N 1
ATOM 826 C CA . MET A 1 114 ? -3.484 3.777 -0.048 1 98.75 114 MET A CA 1
ATOM 827 C C . MET A 1 114 ? -3.779 3.012 1.237 1 98.75 114 MET A C 1
ATOM 829 O O . MET A 1 114 ? -3.863 3.605 2.314 1 98.75 114 MET A O 1
ATOM 833 N N . ALA A 1 115 ? -3.992 1.759 1.104 1 98.69 115 ALA A N 1
ATOM 834 C CA . ALA A 1 115 ? -4.566 0.956 2.18 1 98.69 115 ALA A CA 1
ATOM 835 C C . ALA A 1 115 ? -3.682 0.989 3.422 1 98.69 115 ALA A C 1
ATOM 837 O O . ALA A 1 115 ? -2.465 0.804 3.33 1 98.69 115 ALA A O 1
ATOM 838 N N . GLY A 1 116 ? -4.316 1.263 4.57 1 98.5 116 GLY A N 1
ATOM 839 C CA . GLY A 1 116 ? -3.666 1.11 5.859 1 98.5 116 GLY A CA 1
ATOM 840 C C . GLY A 1 116 ? -2.832 2.316 6.254 1 98.5 116 GLY A C 1
ATOM 841 O O . GLY A 1 116 ? -2.158 2.301 7.285 1 98.5 116 GLY A O 1
ATOM 842 N N . CYS A 1 117 ? -2.84 3.369 5.543 1 98.75 117 CYS A N 1
ATOM 843 C CA . CYS A 1 117 ? -2.072 4.562 5.883 1 98.75 117 CYS A CA 1
ATOM 844 C C . CYS A 1 117 ? -2.635 5.234 7.129 1 98.75 117 CYS A C 1
ATOM 846 O O . CYS A 1 117 ? -3.805 5.043 7.469 1 98.75 117 CYS A O 1
ATOM 848 N N . HIS A 1 118 ? -1.737 6.012 7.758 1 98.88 118 HIS A N 1
ATOM 849 C CA . HIS A 1 118 ? -2.15 6.781 8.922 1 98.88 118 HIS A CA 1
ATOM 850 C C . HIS A 1 118 ? -1.677 8.227 8.828 1 98.88 118 HIS A C 1
ATOM 852 O O . HIS A 1 118 ? -0.498 8.484 8.57 1 98.88 118 HIS A O 1
ATOM 858 N N . VAL A 1 119 ? -2.566 9.148 9 1 98.94 119 VAL A N 1
ATOM 859 C CA . VAL A 1 119 ? -2.262 10.57 9.125 1 98.94 119 VAL A CA 1
ATOM 860 C C . VAL A 1 119 ? -2.58 11.047 10.531 1 98.94 119 VAL A C 1
ATOM 862 O O . VAL A 1 119 ? -3.75 11.156 10.914 1 98.94 119 VAL A O 1
ATOM 865 N N . ALA A 1 120 ? -1.582 11.359 11.273 1 98.75 120 ALA A N 1
ATOM 866 C CA . ALA A 1 120 ? -1.747 11.703 12.68 1 98.75 120 ALA A CA 1
ATOM 867 C C . ALA A 1 120 ? -2.197 13.156 12.836 1 98.75 120 ALA A C 1
ATOM 869 O O . ALA A 1 120 ? -2.414 13.859 11.844 1 98.75 120 ALA A O 1
ATOM 870 N N . HIS A 1 121 ? -2.299 13.555 14.047 1 98.75 121 HIS A N 1
ATOM 871 C CA . HIS A 1 121 ? -2.854 14.852 14.414 1 98.75 121 HIS A CA 1
ATOM 872 C C . HIS A 1 121 ? -2.014 15.992 13.844 1 98.75 121 HIS A C 1
ATOM 874 O O . HIS A 1 121 ? -0.784 15.906 13.812 1 98.75 121 HIS A O 1
ATOM 880 N N . ASP A 1 122 ? -2.689 17.016 13.352 1 98.75 122 ASP A N 1
ATOM 881 C CA . ASP A 1 122 ? -2.135 18.312 13.016 1 98.75 122 ASP A CA 1
ATOM 882 C C . ASP A 1 122 ? -1.245 18.234 11.781 1 98.75 122 ASP A C 1
ATOM 884 O O . ASP A 1 122 ? -0.502 19.172 11.477 1 98.75 122 ASP A O 1
ATOM 888 N N . CYS A 1 123 ? -1.281 17.141 11.133 1 98.81 123 CYS A N 1
ATOM 889 C CA . CYS A 1 123 ? -0.569 17.031 9.867 1 98.81 123 CYS A CA 1
ATOM 890 C C . CYS A 1 123 ? -1.191 17.953 8.812 1 98.81 123 CYS A C 1
ATOM 892 O O . CYS A 1 123 ? -2.404 18.172 8.812 1 98.81 123 CYS A O 1
ATOM 894 N N . GLN A 1 124 ? -0.314 18.516 7.992 1 98.88 124 GLN A N 1
ATOM 895 C CA . GLN A 1 124 ? -0.701 19.312 6.836 1 98.88 124 GLN A CA 1
ATOM 896 C C . GLN A 1 124 ? -0.205 18.672 5.539 1 98.88 124 GLN A C 1
ATOM 898 O O . GLN A 1 124 ? 0.965 18.812 5.18 1 98.88 124 GLN A O 1
ATOM 903 N N . LEU A 1 125 ? -1.053 17.984 4.84 1 98.88 125 LEU A N 1
ATOM 904 C CA . LEU A 1 125 ? -0.731 17.406 3.535 1 98.88 125 LEU A CA 1
ATOM 905 C C . LEU A 1 125 ? -1.232 18.297 2.408 1 98.88 125 LEU A C 1
ATOM 907 O O . LEU A 1 125 ? -2.391 18.719 2.416 1 98.88 125 LEU A O 1
ATOM 911 N N . GLY A 1 126 ? -0.388 18.594 1.475 1 98.81 126 GLY A N 1
ATOM 912 C CA . GLY A 1 126 ? -0.754 19.406 0.318 1 98.81 126 GLY A CA 1
ATOM 913 C C . GLY A 1 126 ? -1.576 18.641 -0.702 1 98.81 126 GLY A C 1
ATOM 914 O O . GLY A 1 126 ? -2.334 17.734 -0.344 1 98.81 126 GLY A O 1
ATOM 915 N N . ASP A 1 127 ? -1.51 19.109 -1.992 1 98.81 127 ASP A N 1
ATOM 916 C CA . ASP A 1 127 ? -2.281 18.516 -3.082 1 98.81 127 ASP A CA 1
ATOM 917 C C . ASP A 1 127 ? -1.484 17.422 -3.789 1 98.81 127 ASP A C 1
ATOM 919 O O . ASP A 1 127 ? -0.256 17.5 -3.865 1 98.81 127 ASP A O 1
ATOM 923 N N . ARG A 1 128 ? -2.215 16.375 -4.32 1 98.38 128 ARG A N 1
ATOM 924 C CA . ARG A 1 128 ? -1.645 15.32 -5.164 1 98.38 128 ARG A CA 1
ATOM 925 C C . ARG A 1 128 ? -0.546 14.562 -4.426 1 98.38 128 ARG A C 1
ATOM 927 O O . ARG A 1 128 ? 0.477 14.211 -5.016 1 98.38 128 ARG A O 1
ATOM 934 N N . VAL A 1 129 ? -0.729 14.492 -3.145 1 98.81 129 VAL A N 1
ATOM 935 C CA . VAL A 1 129 ? 0.15 13.656 -2.334 1 98.81 129 VAL A CA 1
ATOM 936 C C . VAL A 1 129 ? -0.271 12.188 -2.459 1 98.81 129 VAL A C 1
ATOM 938 O O . VAL A 1 129 ? -1.465 11.875 -2.449 1 98.81 129 VAL A O 1
ATOM 941 N N . ILE A 1 130 ? 0.726 11.328 -2.631 1 98.75 130 ILE A N 1
ATOM 942 C CA . ILE A 1 130 ? 0.483 9.891 -2.641 1 98.75 130 ILE A CA 1
ATOM 943 C C . ILE A 1 130 ? 1.164 9.242 -1.436 1 98.75 130 ILE A C 1
ATOM 945 O O . ILE A 1 130 ? 2.383 9.344 -1.277 1 98.75 130 ILE A O 1
ATOM 949 N N . MET A 1 131 ? 0.38 8.664 -0.55 1 98.75 131 MET A N 1
ATOM 950 C CA . MET A 1 131 ? 0.9 7.801 0.506 1 98.75 131 MET A CA 1
ATOM 951 C C . MET A 1 131 ? 0.645 6.332 0.182 1 98.75 131 MET A C 1
ATOM 953 O O . MET A 1 131 ? -0.506 5.914 0.042 1 98.75 131 MET A O 1
ATOM 957 N N . VAL A 1 132 ? 1.694 5.586 0.047 1 98.06 132 VAL A N 1
ATOM 958 C CA . VAL A 1 132 ? 1.606 4.188 -0.363 1 98.06 132 VAL A CA 1
ATOM 959 C C . VAL A 1 132 ? 1.277 3.314 0.845 1 98.06 132 VAL A C 1
ATOM 961 O O . VAL A 1 132 ? 1.337 3.775 1.987 1 98.06 132 VAL A O 1
ATOM 964 N N . ASN A 1 133 ? 0.899 2.125 0.656 1 98.19 133 ASN A N 1
ATOM 965 C CA . ASN A 1 133 ? 0.312 1.236 1.654 1 98.19 133 ASN A CA 1
ATOM 966 C C . ASN A 1 133 ? 1.093 1.272 2.965 1 98.19 133 ASN A C 1
ATOM 968 O O . ASN A 1 133 ? 2.318 1.139 2.967 1 98.19 133 ASN A O 1
ATOM 972 N N . HIS A 1 134 ? 0.365 1.508 4.098 1 97.56 134 HIS A N 1
ATOM 973 C CA . HIS A 1 134 ? 0.846 1.404 5.469 1 97.56 134 HIS A CA 1
ATOM 974 C C . HIS A 1 134 ? 1.887 2.479 5.773 1 97.56 134 HIS A C 1
ATOM 976 O O . HIS A 1 134 ? 2.639 2.363 6.742 1 97.56 134 HIS A O 1
ATOM 982 N N . ALA A 1 135 ? 2.025 3.477 4.93 1 97.81 135 ALA A N 1
ATOM 983 C CA . ALA A 1 135 ? 2.838 4.637 5.289 1 97.81 135 ALA A CA 1
ATOM 984 C C . ALA A 1 135 ? 2.172 5.453 6.391 1 97.81 135 ALA A C 1
ATOM 986 O O . ALA A 1 135 ? 0.95 5.41 6.555 1 97.81 135 ALA A O 1
ATOM 987 N N . GLY A 1 136 ? 3.023 6.145 7.125 1 98.19 136 GLY A N 1
ATOM 988 C CA . GLY A 1 136 ? 2.496 6.953 8.211 1 98.19 136 GLY A CA 1
ATOM 989 C C . GLY A 1 136 ? 3.184 8.297 8.344 1 98.19 136 GLY A C 1
ATOM 990 O O . GLY A 1 136 ? 4.398 8.406 8.156 1 98.19 136 GLY A O 1
ATOM 991 N N . ALA A 1 137 ? 2.404 9.305 8.695 1 98.56 137 ALA A N 1
ATOM 992 C CA . ALA A 1 137 ? 2.922 10.602 9.117 1 98.56 137 ALA A CA 1
ATOM 993 C C . ALA A 1 137 ? 2.602 10.875 10.586 1 98.56 137 ALA A C 1
ATOM 995 O O . ALA A 1 137 ? 1.432 10.945 10.969 1 98.56 137 ALA A O 1
ATOM 996 N N . ALA A 1 138 ? 3.625 10.984 11.352 1 98 138 ALA A N 1
ATOM 997 C CA . ALA A 1 138 ? 3.412 11.312 12.758 1 98 138 ALA A CA 1
ATOM 998 C C . ALA A 1 138 ? 2.949 12.758 12.914 1 98 138 ALA A C 1
ATOM 1000 O O . ALA A 1 138 ? 2.803 13.484 11.922 1 98 138 ALA A O 1
ATOM 1001 N N . GLY A 1 139 ? 2.752 13.102 14.086 1 97.75 139 GLY A N 1
ATOM 1002 C CA . GLY A 1 139 ? 2.082 14.359 14.367 1 97.75 139 GLY A CA 1
ATOM 1003 C C . GLY A 1 139 ? 2.805 15.562 13.789 1 97.75 139 GLY A C 1
ATOM 1004 O O . GLY A 1 139 ? 4.035 15.609 13.781 1 97.75 139 GLY A O 1
ATOM 1005 N N . HIS A 1 140 ? 2.09 16.547 13.227 1 97.38 140 HIS A N 1
ATOM 1006 C CA . HIS A 1 140 ? 2.543 17.891 12.906 1 97.38 140 HIS A CA 1
ATOM 1007 C C . HIS A 1 140 ? 3.35 17.906 11.609 1 97.38 140 HIS A C 1
ATOM 1009 O O . HIS A 1 140 ? 3.949 18.922 11.258 1 97.38 140 HIS A O 1
ATOM 1015 N N . CYS A 1 141 ? 3.393 16.812 10.969 1 97.81 141 CYS A N 1
ATOM 1016 C CA . CYS A 1 141 ? 4.168 16.781 9.734 1 97.81 141 CYS A CA 1
ATOM 1017 C C . CYS A 1 141 ? 3.576 17.719 8.695 1 97.81 141 CYS A C 1
ATOM 1019 O O . CYS A 1 141 ? 2.359 17.922 8.648 1 97.81 141 CYS A O 1
ATOM 1021 N N . VAL A 1 142 ? 4.453 18.281 7.945 1 97.94 142 VAL A N 1
ATOM 1022 C CA . VAL A 1 142 ? 4.055 19.094 6.797 1 97.94 142 VAL A CA 1
ATOM 1023 C C . VAL A 1 142 ? 4.562 18.453 5.512 1 97.94 142 VAL A C 1
ATOM 1025 O O . VAL A 1 142 ? 5.773 18.312 5.32 1 97.94 142 VAL A O 1
ATOM 1028 N N . VAL A 1 143 ? 3.672 18.062 4.641 1 98.69 143 VAL A N 1
ATOM 1029 C CA . VAL A 1 143 ? 3.988 17.422 3.365 1 98.69 143 VAL A CA 1
ATOM 1030 C C . VAL A 1 143 ? 3.475 18.297 2.217 1 98.69 143 VAL A C 1
ATOM 1032 O O . VAL A 1 143 ? 2.27 18.516 2.092 1 98.69 143 VAL A O 1
ATOM 1035 N N . GLU A 1 144 ? 4.328 18.734 1.386 1 98.25 144 GLU A N 1
ATOM 1036 C CA . GLU A 1 144 ? 3.947 19.656 0.312 1 98.25 144 GLU A CA 1
ATOM 1037 C C . GLU A 1 144 ? 3.426 18.891 -0.902 1 98.25 144 GLU A C 1
ATOM 1039 O O . GLU A 1 144 ? 3.32 17.656 -0.871 1 98.25 144 GLU A O 1
ATOM 1044 N N . ASP A 1 145 ? 3.064 19.672 -1.958 1 98.31 145 ASP A N 1
ATOM 1045 C CA . ASP A 1 145 ? 2.385 19.125 -3.125 1 98.31 145 ASP A CA 1
ATOM 1046 C C . ASP A 1 145 ? 3.27 18.109 -3.846 1 98.31 145 ASP A C 1
ATOM 1048 O O . ASP A 1 145 ? 4.492 18.25 -3.873 1 98.31 145 ASP A O 1
ATOM 1052 N N . ASP A 1 146 ? 2.668 17.047 -4.379 1 97.19 146 ASP A N 1
ATOM 1053 C CA . ASP A 1 146 ? 3.271 16.141 -5.352 1 97.19 146 ASP A CA 1
ATOM 1054 C C . ASP A 1 146 ? 4.297 15.227 -4.684 1 97.19 146 ASP A C 1
ATOM 1056 O O . ASP A 1 146 ? 5.172 14.672 -5.355 1 97.19 146 ASP A O 1
ATOM 1060 N N . VAL A 1 147 ? 4.211 15.133 -3.375 1 97.94 147 VAL A N 1
ATOM 1061 C CA . VAL A 1 147 ? 5.105 14.234 -2.654 1 97.94 147 VAL A CA 1
ATOM 1062 C C . VAL A 1 147 ? 4.57 12.805 -2.732 1 97.94 147 VAL A C 1
ATOM 1064 O O . VAL A 1 147 ? 3.359 12.578 -2.668 1 97.94 147 VAL A O 1
ATOM 1067 N N . ILE A 1 148 ? 5.488 11.828 -2.875 1 97.69 148 ILE A N 1
ATOM 1068 C CA . ILE A 1 148 ? 5.184 10.406 -2.773 1 97.69 148 ILE A CA 1
ATOM 1069 C C . ILE A 1 148 ? 5.879 9.812 -1.549 1 97.69 148 ILE A C 1
ATOM 1071 O O . ILE A 1 148 ? 7.102 9.906 -1.42 1 97.69 148 ILE A O 1
ATOM 1075 N N . ILE A 1 149 ? 5.105 9.273 -0.689 1 97.88 149 ILE A N 1
ATOM 1076 C CA . ILE A 1 149 ? 5.633 8.578 0.482 1 97.88 149 ILE A CA 1
ATOM 1077 C C . ILE A 1 149 ? 5.504 7.07 0.292 1 97.88 149 ILE A C 1
ATOM 1079 O O . ILE A 1 149 ? 4.395 6.527 0.323 1 97.88 149 ILE A O 1
ATOM 1083 N N . GLY A 1 150 ? 6.586 6.391 0.211 1 96 150 GLY A N 1
ATOM 1084 C CA . GLY A 1 150 ? 6.613 4.977 -0.128 1 96 150 GLY A CA 1
ATOM 1085 C C . GLY A 1 150 ? 5.988 4.094 0.937 1 96 150 GLY A C 1
ATOM 1086 O O . GLY A 1 150 ? 5.781 4.531 2.07 1 96 150 GLY A O 1
ATOM 1087 N N . GLY A 1 151 ? 5.742 2.869 0.534 1 95.44 151 GLY A N 1
ATOM 1088 C CA . GLY A 1 151 ? 5.047 1.939 1.41 1 95.44 151 GLY A CA 1
ATOM 1089 C C . GLY A 1 151 ? 5.82 1.621 2.676 1 95.44 151 GLY A C 1
ATOM 1090 O O . GLY A 1 151 ? 7.047 1.485 2.643 1 95.44 151 GLY A O 1
ATOM 1091 N N . ILE A 1 152 ? 5.039 1.524 3.764 1 94.06 152 ILE A N 1
ATOM 1092 C CA . ILE A 1 152 ? 5.555 1.084 5.055 1 94.06 152 ILE A CA 1
ATOM 1093 C C . ILE A 1 152 ? 6.637 2.049 5.535 1 94.06 152 ILE A C 1
ATOM 1095 O O . ILE A 1 152 ? 7.52 1.668 6.309 1 94.06 152 ILE A O 1
ATOM 1099 N N . SER A 1 153 ? 6.672 3.178 5.004 1 94.56 153 SER A N 1
ATOM 1100 C CA . SER A 1 153 ? 7.59 4.211 5.477 1 94.56 153 SER A CA 1
ATOM 1101 C C . SER A 1 153 ? 6.93 5.094 6.527 1 94.56 153 SER A C 1
ATOM 1103 O O . SER A 1 153 ? 5.711 5.055 6.703 1 94.56 153 SER A O 1
ATOM 1105 N N . GLY A 1 154 ? 7.812 5.848 7.211 1 95.62 154 GLY A N 1
ATOM 1106 C CA . GLY A 1 154 ? 7.293 6.695 8.273 1 95.62 154 GLY A CA 1
ATOM 1107 C C . GLY A 1 154 ? 7.996 8.039 8.359 1 95.62 154 GLY A C 1
ATOM 1108 O O . GLY A 1 154 ? 9.219 8.109 8.234 1 95.62 154 GLY A O 1
ATOM 1109 N N . LEU A 1 155 ? 7.18 9.078 8.57 1 97.06 155 LEU A N 1
ATOM 1110 C CA . LEU A 1 155 ? 7.691 10.414 8.891 1 97.06 155 LEU A CA 1
ATOM 1111 C C . LEU A 1 155 ? 7.648 10.664 10.391 1 97.06 155 LEU A C 1
ATOM 1113 O O . LEU A 1 155 ? 6.594 10.539 11.016 1 97.06 155 LEU A O 1
ATOM 1117 N N . HIS A 1 156 ? 8.789 11.016 10.906 1 95.94 156 HIS A N 1
ATOM 1118 C CA . HIS A 1 156 ? 8.82 11.391 12.32 1 95.94 156 HIS A CA 1
ATOM 1119 C C . HIS A 1 156 ? 8.047 12.68 12.562 1 95.94 156 HIS A C 1
ATOM 1121 O O . HIS A 1 156 ? 7.848 13.477 11.641 1 95.94 156 HIS A O 1
ATOM 1127 N N . GLN A 1 157 ? 7.672 12.781 13.781 1 95.88 157 GLN A N 1
ATOM 1128 C CA . GLN A 1 157 ? 6.871 13.945 14.125 1 95.88 157 GLN A CA 1
ATOM 1129 C C . GLN A 1 157 ? 7.566 15.242 13.695 1 95.88 157 GLN A C 1
ATOM 1131 O O . GLN A 1 157 ? 8.789 15.352 13.797 1 95.88 157 GLN A O 1
ATOM 1136 N N . TRP A 1 158 ? 6.812 16.156 13.141 1 95.44 158 TRP A N 1
ATOM 1137 C CA . TRP A 1 158 ? 7.223 17.516 12.828 1 95.44 158 TRP A CA 1
ATOM 1138 C C . TRP A 1 158 ? 7.992 17.578 11.516 1 95.44 158 TRP A C 1
ATOM 1140 O O . TRP A 1 158 ? 8.328 18.656 11.031 1 95.44 158 TRP A O 1
ATOM 1150 N N . VAL A 1 159 ? 8.32 16.5 10.945 1 95.75 159 VAL A N 1
ATOM 1151 C CA . VAL A 1 159 ? 9.109 16.484 9.719 1 95.75 159 VAL A CA 1
ATOM 1152 C C . VAL A 1 159 ? 8.367 17.234 8.617 1 95.75 159 VAL A C 1
ATOM 1154 O O . VAL A 1 159 ? 7.152 17.078 8.461 1 95.75 159 VAL A O 1
ATOM 1157 N N . ARG A 1 160 ? 9.156 18 7.898 1 96.75 160 ARG A N 1
ATOM 1158 C CA . ARG A 1 160 ? 8.656 18.641 6.691 1 96.75 160 ARG A CA 1
ATOM 1159 C C . ARG A 1 160 ? 9.203 17.969 5.441 1 96.75 160 ARG A C 1
ATOM 1161 O O . ARG A 1 160 ? 10.398 17.656 5.363 1 96.75 160 ARG A O 1
ATOM 1168 N N . VAL A 1 161 ? 8.305 17.734 4.508 1 96.94 161 VAL A N 1
ATOM 1169 C CA . VAL A 1 161 ? 8.711 17.156 3.227 1 96.94 161 VAL A CA 1
ATOM 1170 C C . VAL A 1 161 ? 8.367 18.125 2.096 1 96.94 161 VAL A C 1
ATOM 1172 O O . VAL A 1 161 ? 7.195 18.422 1.864 1 96.94 161 VAL A O 1
ATOM 1175 N N . GLY A 1 162 ? 9.406 18.531 1.391 1 95.81 162 GLY A N 1
ATOM 1176 C CA . GLY A 1 162 ? 9.227 19.547 0.353 1 95.81 162 GLY A CA 1
ATOM 1177 C C . GLY A 1 162 ? 8.57 18.984 -0.898 1 95.81 162 GLY A C 1
ATOM 1178 O O . GLY A 1 162 ? 8.578 17.781 -1.133 1 95.81 162 GLY A O 1
ATOM 1179 N N . ARG A 1 163 ? 8.117 19.891 -1.688 1 96.62 163 ARG A N 1
ATOM 1180 C CA . ARG A 1 163 ? 7.336 19.594 -2.887 1 96.62 163 ARG A CA 1
ATOM 1181 C C . ARG A 1 163 ? 8.062 18.594 -3.775 1 96.62 163 ARG A C 1
ATOM 1183 O O . ARG A 1 163 ? 9.266 18.719 -4 1 96.62 163 ARG A O 1
ATOM 1190 N N . GLY A 1 164 ? 7.32 17.625 -4.23 1 95.44 164 GLY A N 1
ATOM 1191 C CA . GLY A 1 164 ? 7.812 16.734 -5.273 1 95.44 164 GLY A CA 1
ATOM 1192 C C . GLY A 1 164 ? 8.836 15.734 -4.77 1 95.44 164 GLY A C 1
ATOM 1193 O O . GLY A 1 164 ? 9.43 15 -5.559 1 95.44 164 GLY A O 1
ATOM 1194 N N . ALA A 1 165 ? 9.086 15.68 -3.523 1 95.38 165 ALA A N 1
ATOM 1195 C CA . ALA A 1 165 ? 10.023 14.711 -2.963 1 95.38 165 ALA A CA 1
ATOM 1196 C C . ALA A 1 165 ? 9.461 13.297 -3.041 1 95.38 165 ALA A C 1
ATOM 1198 O O . ALA A 1 165 ? 8.242 13.109 -3.121 1 95.38 165 ALA A O 1
ATOM 1199 N N . ILE A 1 166 ? 10.375 12.312 -3.045 1 95.88 166 ILE A N 1
ATOM 1200 C CA . ILE A 1 166 ? 10.008 10.898 -3.025 1 95.88 166 ILE A CA 1
ATOM 1201 C C . ILE A 1 166 ? 10.695 10.203 -1.852 1 95.88 166 ILE A C 1
ATOM 1203 O O . ILE A 1 166 ? 11.922 10.25 -1.727 1 95.88 166 ILE A O 1
ATOM 1207 N N . ILE A 1 167 ? 9.883 9.625 -1.044 1 95.06 167 ILE A N 1
ATOM 1208 C CA . ILE A 1 167 ? 10.375 8.773 0.031 1 95.06 167 ILE A CA 1
ATOM 1209 C C . ILE A 1 167 ? 10.266 7.305 -0.383 1 95.06 167 ILE A C 1
ATOM 1211 O O . ILE A 1 167 ? 9.172 6.824 -0.695 1 95.06 167 ILE A O 1
ATOM 1215 N N . GLY A 1 168 ? 11.352 6.621 -0.378 1 92.06 168 GLY A N 1
ATOM 1216 C CA . GLY A 1 168 ? 11.344 5.211 -0.731 1 92.06 168 GLY A CA 1
ATOM 1217 C C . GLY A 1 168 ? 10.578 4.352 0.262 1 92.06 168 GLY A C 1
ATOM 1218 O O . GLY A 1 168 ? 10.328 4.777 1.39 1 92.06 168 GLY A O 1
ATOM 1219 N N . ALA A 1 169 ? 10.266 3.17 -0.223 1 92.19 169 ALA A N 1
ATOM 1220 C CA . ALA A 1 169 ? 9.602 2.219 0.661 1 92.19 169 ALA A CA 1
ATOM 1221 C 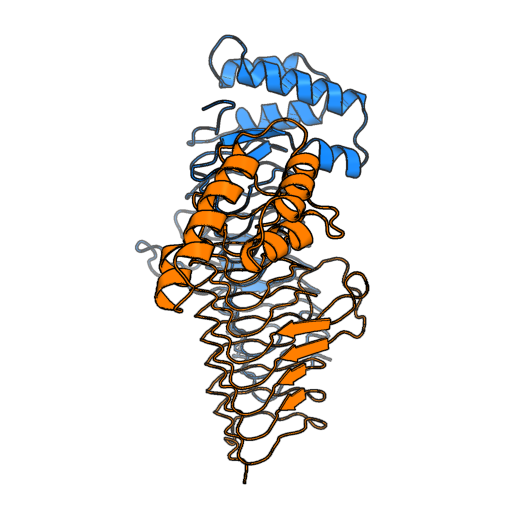C . ALA A 1 169 ? 10.492 1.835 1.835 1 92.19 169 ALA A C 1
ATOM 1223 O O . ALA A 1 169 ? 11.719 1.939 1.75 1 92.19 169 ALA A O 1
ATOM 1224 N N . LEU A 1 170 ? 9.805 1.441 2.969 1 91.81 170 LEU A N 1
ATOM 1225 C CA . LEU A 1 170 ? 10.492 0.958 4.16 1 91.81 170 LEU A CA 1
ATOM 1226 C C . LEU A 1 170 ? 11.547 1.956 4.621 1 91.81 170 LEU A C 1
ATOM 1228 O O . LEU A 1 170 ? 12.656 1.566 4.992 1 91.81 170 LEU A O 1
ATOM 1232 N N . THR A 1 171 ? 11.234 3.227 4.559 1 91.31 171 THR A N 1
ATOM 1233 C CA . THR A 1 171 ? 12.172 4.273 4.941 1 91.31 171 THR A CA 1
ATOM 1234 C C . THR A 1 171 ? 11.672 5.031 6.168 1 91.31 171 THR A C 1
ATOM 1236 O O . THR A 1 171 ? 10.508 5.434 6.223 1 91.31 171 THR A O 1
ATOM 1239 N N . MET A 1 172 ? 12.453 5.109 7.16 1 91.69 172 MET A N 1
ATOM 1240 C CA . MET A 1 172 ? 12.203 6.008 8.281 1 91.69 172 MET A CA 1
ATOM 1241 C C . MET A 1 172 ? 12.789 7.391 8.023 1 91.69 172 MET A C 1
ATOM 1243 O O . MET A 1 172 ? 13.984 7.52 7.738 1 91.69 172 MET A O 1
ATOM 1247 N N . VAL A 1 173 ? 12.016 8.43 8.125 1 93.75 173 VAL A N 1
ATOM 1248 C CA . VAL A 1 173 ? 12.461 9.781 7.836 1 93.75 173 VAL A CA 1
ATOM 1249 C C . VAL A 1 173 ? 12.492 10.609 9.125 1 93.75 173 VAL A C 1
ATOM 1251 O O . VAL A 1 173 ? 11.469 11.125 9.562 1 93.75 173 VAL A O 1
ATOM 1254 N N . PRO A 1 174 ? 13.633 10.805 9.633 1 92.25 174 PRO A N 1
ATOM 1255 C CA . PRO A 1 174 ? 13.742 11.477 10.93 1 92.25 174 PRO A CA 1
ATOM 1256 C C . PRO A 1 174 ? 13.859 12.992 10.812 1 92.25 174 PRO A C 1
ATOM 1258 O O . PRO A 1 174 ? 13.703 13.711 11.805 1 92.25 174 PRO A O 1
ATOM 1261 N N . ASN A 1 175 ? 14.234 13.484 9.586 1 92.31 175 ASN A N 1
ATOM 1262 C CA . ASN A 1 175 ? 14.516 14.906 9.398 1 92.31 175 ASN A CA 1
ATOM 1263 C C . ASN A 1 175 ? 13.859 15.438 8.125 1 92.31 175 ASN A C 1
ATOM 1265 O O . ASN A 1 175 ? 13.375 14.664 7.301 1 92.31 175 ASN A O 1
ATOM 1269 N N . ASP A 1 176 ? 13.93 16.75 8.031 1 93.75 176 ASP A N 1
ATOM 1270 C CA . ASP A 1 176 ? 13.266 17.422 6.914 1 93.75 176 ASP A CA 1
ATOM 1271 C C . ASP A 1 176 ? 13.867 16.969 5.582 1 93.75 176 ASP A C 1
ATOM 1273 O O . ASP A 1 176 ? 15.07 16.719 5.488 1 93.75 176 ASP A O 1
ATOM 1277 N N . VAL A 1 177 ? 13.016 16.906 4.562 1 94.12 177 VAL A N 1
ATOM 1278 C CA . VAL A 1 177 ? 13.406 16.516 3.211 1 94.12 177 VAL A CA 1
ATOM 1279 C C . VAL A 1 177 ? 13.219 17.703 2.264 1 94.12 177 VAL A C 1
ATOM 1281 O O . VAL A 1 177 ? 12.117 18.25 2.166 1 94.12 177 VAL A O 1
ATOM 1284 N N . ILE A 1 178 ? 14.195 18.031 1.544 1 92.94 178 ILE A N 1
ATOM 1285 C CA . ILE A 1 178 ? 14.148 19.172 0.635 1 92.94 178 ILE A CA 1
ATOM 1286 C C . ILE A 1 178 ? 13.219 18.859 -0.537 1 92.94 178 ILE A C 1
ATOM 1288 O O . ILE A 1 178 ? 12.969 17.688 -0.848 1 92.94 178 ILE A O 1
ATOM 1292 N N . PRO A 1 179 ? 12.703 19.922 -1.187 1 93.81 179 PRO A N 1
ATOM 1293 C CA . PRO A 1 179 ? 11.906 19.703 -2.395 1 93.81 179 PRO A CA 1
ATOM 1294 C C . PRO A 1 179 ? 12.641 18.859 -3.438 1 93.81 179 PRO A C 1
ATOM 1296 O O . PRO A 1 179 ? 13.852 19.016 -3.615 1 93.81 179 PRO A O 1
ATOM 1299 N N . TYR A 1 180 ? 11.891 17.906 -4.059 1 93.62 180 TYR A N 1
ATOM 1300 C CA . TYR A 1 180 ? 12.352 17.047 -5.145 1 93.62 180 TYR A CA 1
ATOM 1301 C C . TYR A 1 180 ? 13.422 16.078 -4.656 1 93.62 180 TYR A C 1
ATOM 1303 O O . TYR A 1 180 ? 14.109 15.445 -5.465 1 93.62 180 TYR A O 1
ATOM 1311 N N . GLY A 1 181 ? 13.555 15.992 -3.359 1 92.88 181 GLY A N 1
ATOM 1312 C CA . GLY A 1 181 ? 14.516 15.055 -2.801 1 92.88 181 GLY A CA 1
ATOM 1313 C C . GLY A 1 181 ? 14.109 13.602 -2.988 1 92.88 181 GLY A C 1
ATOM 1314 O O . GLY A 1 181 ? 12.922 13.281 -2.992 1 92.88 181 GLY A O 1
ATOM 1315 N N . LEU A 1 182 ? 15.094 12.773 -3.189 1 92.19 182 LEU A N 1
ATOM 1316 C CA . LEU A 1 182 ? 14.93 11.328 -3.18 1 92.19 182 LEU A CA 1
ATOM 1317 C C . LEU A 1 182 ? 15.539 10.719 -1.923 1 92.19 182 LEU A C 1
ATOM 1319 O O . LEU A 1 182 ? 16.75 10.758 -1.738 1 92.19 182 LEU A O 1
ATOM 1323 N N . VAL A 1 183 ? 14.695 10.188 -1.082 1 90.81 183 VAL A N 1
ATOM 1324 C CA . VAL A 1 183 ? 15.133 9.633 0.196 1 90.81 183 VAL A CA 1
ATOM 1325 C C . VAL A 1 183 ? 14.875 8.133 0.224 1 90.81 183 VAL A C 1
ATOM 1327 O O . VAL A 1 183 ? 13.789 7.672 -0.13 1 90.81 183 VAL A O 1
ATOM 1330 N N . GLN A 1 184 ? 15.898 7.441 0.636 1 86.94 184 GLN A N 1
ATOM 1331 C CA . GLN A 1 184 ? 15.711 5.996 0.71 1 86.94 184 GLN A CA 1
ATOM 1332 C C . GLN A 1 184 ? 16.562 5.387 1.814 1 86.94 184 GLN A C 1
ATOM 1334 O O . GLN A 1 184 ? 17.359 6.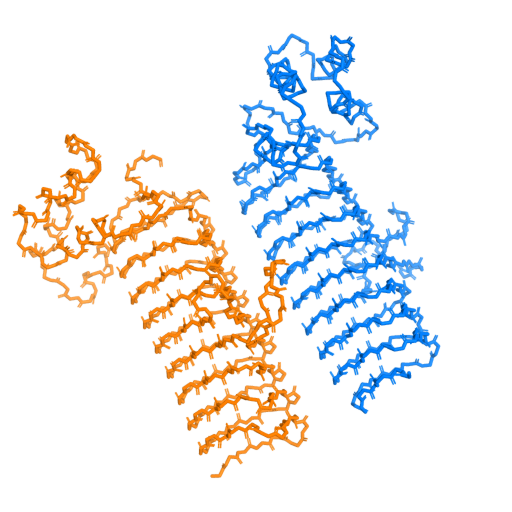086 2.453 1 86.94 184 GLN A O 1
ATOM 1339 N N . ALA A 1 185 ? 16.391 4.125 2.115 1 78.25 185 ALA A N 1
ATOM 1340 C CA . ALA A 1 185 ? 17.125 3.346 3.107 1 78.25 185 ALA A CA 1
ATOM 1341 C C . ALA A 1 185 ? 16.422 3.371 4.461 1 78.25 185 ALA A C 1
ATOM 1343 O O . ALA A 1 185 ? 15.578 4.234 4.711 1 78.25 185 ALA A O 1
ATOM 1344 N N . PRO A 1 186 ? 16.797 2.422 5.328 1 76.75 186 PRO A N 1
ATOM 1345 C CA . PRO A 1 186 ? 16.078 2.25 6.59 1 76.75 186 PRO A CA 1
ATOM 1346 C C . PRO A 1 186 ? 16.062 3.518 7.441 1 76.75 186 PRO A C 1
ATOM 1348 O O . PRO A 1 186 ? 15.078 3.795 8.133 1 76.75 186 PRO A O 1
ATOM 1351 N N . ARG A 1 187 ? 17.156 4.293 7.406 1 79.25 187 ARG A N 1
ATOM 1352 C CA . ARG A 1 187 ? 17.156 5.512 8.211 1 79.25 187 ARG A CA 1
ATOM 1353 C C . ARG A 1 187 ? 17.094 6.754 7.332 1 79.25 187 ARG A C 1
ATOM 1355 O O . ARG A 1 187 ? 17.5 7.836 7.75 1 79.25 187 ARG A O 1
ATOM 1362 N N . GLY A 1 188 ? 16.578 6.609 6.227 1 77.56 188 GLY A N 1
ATOM 1363 C CA . GLY A 1 188 ? 16.391 7.703 5.293 1 77.56 188 GLY A CA 1
ATOM 1364 C C . GLY A 1 188 ? 17.672 8.445 4.977 1 77.56 188 GLY A C 1
ATOM 1365 O O . GLY A 1 188 ? 18.297 9.023 5.871 1 77.56 188 GLY A O 1
ATOM 1366 N N . GLU A 1 189 ? 18.141 8.344 3.865 1 82.19 189 GLU A N 1
ATOM 1367 C CA . GLU A 1 189 ? 19.266 9.094 3.328 1 82.19 189 GLU A CA 1
ATOM 1368 C C . GLU A 1 189 ? 18.875 9.844 2.057 1 82.19 189 GLU A C 1
ATOM 1370 O O . GLU A 1 189 ? 18.172 9.305 1.2 1 82.19 189 GLU A O 1
ATOM 1375 N N . LEU A 1 190 ? 19.297 11.109 2.094 1 85.94 190 LEU A N 1
ATOM 1376 C CA . LEU A 1 190 ? 19.078 11.852 0.858 1 85.94 190 LEU A CA 1
ATOM 1377 C C . LEU A 1 190 ? 19.984 11.328 -0.255 1 85.94 190 LEU A C 1
ATOM 1379 O O . LEU A 1 190 ? 21.156 11.695 -0.336 1 85.94 190 LEU A O 1
ATOM 1383 N N . ASP A 1 191 ? 19.469 10.562 -1.12 1 84.88 191 ASP A N 1
ATOM 1384 C CA . ASP A 1 191 ? 20.234 9.836 -2.135 1 84.88 191 ASP A CA 1
ATOM 1385 C C . ASP A 1 191 ? 20.359 10.656 -3.412 1 84.88 191 ASP A C 1
ATOM 1387 O O . ASP A 1 191 ? 21.156 10.32 -4.297 1 84.88 191 ASP A O 1
ATOM 1391 N N . GLY A 1 192 ? 19.578 11.758 -3.492 1 89.69 192 GLY A N 1
ATOM 1392 C CA . GLY A 1 192 ? 19.594 12.617 -4.668 1 89.69 192 GLY A CA 1
ATOM 1393 C C . GLY A 1 192 ? 18.297 13.391 -4.855 1 89.69 192 GLY A C 1
ATOM 1394 O O . GLY A 1 192 ? 17.625 13.734 -3.883 1 89.69 192 GLY A O 1
ATOM 1395 N N . LEU A 1 193 ? 18.156 13.797 -6.195 1 90.88 193 LEU A N 1
ATOM 1396 C CA . LEU A 1 193 ? 16.922 14.5 -6.551 1 90.88 193 LEU A CA 1
ATOM 1397 C C . LEU A 1 193 ? 16.062 13.633 -7.457 1 90.88 193 LEU A C 1
ATOM 1399 O O . LEU A 1 193 ? 16.562 12.766 -8.172 1 90.88 193 LEU A O 1
ATOM 1403 N N . ASN A 1 194 ? 14.828 13.852 -7.379 1 90.56 194 ASN A N 1
ATOM 1404 C CA . ASN A 1 194 ? 13.844 13.195 -8.242 1 90.56 194 ASN A CA 1
ATOM 1405 C C . ASN A 1 194 ? 13.875 13.766 -9.656 1 90.56 194 ASN A C 1
ATOM 1407 O O . ASN A 1 194 ? 12.852 14.242 -10.148 1 90.56 194 ASN A O 1
ATOM 1411 N N . LEU A 1 195 ? 14.953 13.602 -10.336 1 90.25 195 LEU A N 1
ATOM 1412 C CA . LEU A 1 195 ? 15.148 14.227 -11.641 1 90.25 195 LEU A CA 1
ATOM 1413 C C . LEU A 1 195 ? 14.32 13.523 -12.711 1 90.25 195 LEU A C 1
ATOM 1415 O O . LEU A 1 195 ? 13.836 14.164 -13.648 1 90.25 195 LEU A O 1
ATOM 1419 N N . ILE A 1 196 ? 14.102 12.227 -12.578 1 84.81 196 ILE A N 1
ATOM 1420 C CA . ILE A 1 196 ? 13.312 11.461 -13.531 1 84.81 196 ILE A CA 1
ATOM 1421 C C . ILE A 1 196 ? 11.875 11.969 -13.531 1 84.81 196 ILE A C 1
ATOM 1423 O O . ILE A 1 196 ? 11.289 12.203 -14.594 1 84.81 196 ILE A O 1
ATOM 1427 N N . GLY A 1 197 ? 11.383 12.148 -12.328 1 87.5 197 GLY A N 1
ATOM 1428 C CA . GLY A 1 197 ? 10.039 12.68 -12.219 1 87.5 197 GLY A CA 1
ATOM 1429 C C . GLY A 1 197 ? 9.891 14.062 -12.82 1 87.5 197 GLY A C 1
ATOM 1430 O O . GLY A 1 197 ? 8.891 14.359 -13.477 1 87.5 197 GLY A O 1
ATOM 1431 N N . LEU A 1 198 ? 10.836 14.891 -12.625 1 92.44 198 LEU A N 1
ATOM 1432 C CA . LEU A 1 198 ? 10.812 16.25 -13.156 1 92.44 198 LEU A CA 1
ATOM 1433 C C . LEU A 1 198 ? 10.867 16.234 -14.68 1 92.44 198 LEU A C 1
ATOM 1435 O O . LEU A 1 198 ? 10.148 16.984 -15.336 1 92.44 198 LEU A O 1
ATOM 1439 N N . LYS A 1 199 ? 11.688 15.336 -15.195 1 91.19 199 LYS A N 1
ATOM 1440 C CA . LYS A 1 199 ? 11.781 15.211 -16.641 1 91.19 199 LYS A CA 1
ATOM 1441 C C . LYS A 1 199 ? 10.453 14.758 -17.25 1 91.19 199 LYS A C 1
ATOM 1443 O O . LYS A 1 199 ? 10.008 15.297 -18.266 1 91.19 199 LYS A O 1
ATOM 1448 N N . ARG A 1 200 ? 9.773 13.883 -16.641 1 88.88 200 ARG A N 1
ATOM 1449 C CA . ARG A 1 200 ? 8.5 13.359 -17.109 1 88.88 200 ARG A CA 1
ATOM 1450 C C . ARG A 1 200 ? 7.418 14.43 -17.062 1 88.88 200 ARG A C 1
ATOM 1452 O O . ARG A 1 200 ? 6.477 14.406 -17.859 1 88.88 200 ARG A O 1
ATOM 1459 N N . ARG A 1 201 ? 7.672 15.406 -16.188 1 90.94 201 ARG A N 1
ATOM 1460 C CA . ARG A 1 201 ? 6.711 16.5 -16.047 1 90.94 201 ARG A CA 1
ATOM 1461 C C . ARG A 1 201 ? 7.027 17.641 -17.016 1 90.94 201 ARG A C 1
ATOM 1463 O O . ARG A 1 201 ? 6.379 18.688 -16.969 1 90.94 201 ARG A O 1
ATOM 1470 N N . GLY A 1 202 ? 8.117 17.5 -17.766 1 92.19 202 GLY A N 1
ATOM 1471 C CA . GLY A 1 202 ? 8.422 18.453 -18.828 1 92.19 202 GLY A CA 1
ATOM 1472 C C . GLY A 1 202 ? 9.32 19.594 -18.375 1 92.19 202 GLY A C 1
ATOM 1473 O O . GLY A 1 202 ? 9.367 20.641 -19.016 1 92.19 202 GLY A O 1
ATOM 1474 N N . VAL A 1 203 ? 9.93 19.484 -17.25 1 93.19 203 VAL A N 1
ATOM 1475 C CA . VAL A 1 203 ? 10.852 20.531 -16.797 1 93.19 203 VAL A CA 1
ATOM 1476 C C . VAL A 1 203 ? 11.992 20.688 -17.797 1 93.19 203 VAL A C 1
ATOM 1478 O O . VAL A 1 203 ? 12.523 19.688 -18.297 1 93.19 203 VAL A O 1
ATOM 1481 N N . ALA A 1 204 ? 12.359 21.922 -18 1 96 204 ALA A N 1
ATOM 1482 C CA . ALA A 1 204 ? 13.359 22.25 -19.016 1 96 204 ALA A CA 1
ATOM 1483 C C . ALA A 1 204 ? 14.719 21.641 -18.656 1 96 204 ALA A C 1
ATOM 1485 O O . ALA A 1 204 ? 15.086 21.594 -17.484 1 96 204 ALA A O 1
ATOM 1486 N N . ARG A 1 205 ? 15.453 21.297 -19.719 1 94.06 205 ARG A N 1
ATOM 1487 C CA . ARG A 1 205 ? 16.781 20.719 -19.531 1 94.06 205 ARG A CA 1
ATOM 1488 C C . ARG A 1 205 ? 17.688 21.656 -18.766 1 94.06 205 ARG A C 1
ATOM 1490 O O . ARG A 1 205 ? 18.531 21.219 -17.969 1 94.06 205 ARG A O 1
ATOM 1497 N N . SER A 1 206 ? 17.578 22.906 -18.969 1 95.81 206 SER A N 1
ATOM 1498 C CA . SER A 1 206 ? 18.391 23.906 -18.281 1 95.81 206 SER A CA 1
ATOM 1499 C C . SER A 1 206 ? 18.141 23.859 -16.781 1 95.81 206 SER A C 1
ATOM 1501 O O . SER A 1 206 ? 19.078 23.953 -15.984 1 95.81 206 SER A O 1
ATOM 1503 N N . ASP A 1 207 ? 16.891 23.734 -16.406 1 95.62 207 ASP A N 1
ATOM 1504 C CA . ASP A 1 207 ? 16.547 23.641 -14.992 1 95.62 207 ASP A CA 1
ATOM 1505 C C . ASP A 1 207 ? 17.109 22.359 -14.367 1 95.62 207 ASP A C 1
ATOM 1507 O O . ASP A 1 207 ? 17.609 22.391 -13.25 1 95.62 207 ASP A O 1
ATOM 1511 N N . ILE A 1 208 ? 17.016 21.297 -15.109 1 94.75 208 ILE A N 1
ATOM 1512 C CA . ILE A 1 208 ? 17.531 20.016 -14.641 1 94.75 208 ILE A CA 1
ATOM 1513 C C . ILE A 1 208 ? 19.031 20.125 -14.375 1 94.75 208 ILE A C 1
ATOM 1515 O O . ILE A 1 208 ? 19.531 19.688 -13.344 1 94.75 208 ILE A O 1
ATOM 1519 N N . THR A 1 209 ? 19.734 20.719 -15.305 1 95 209 THR A N 1
ATOM 1520 C CA . THR A 1 209 ? 21.188 20.906 -15.164 1 95 209 THR A CA 1
ATOM 1521 C C . THR A 1 209 ? 21.5 21.75 -13.93 1 95 209 THR A C 1
ATOM 1523 O O . THR A 1 209 ? 22.406 21.406 -13.172 1 95 209 THR A O 1
ATOM 1526 N N . GLN A 1 210 ? 20.766 22.719 -13.695 1 95.12 210 GLN A N 1
ATOM 1527 C CA . GLN A 1 210 ? 21 23.594 -12.555 1 95.12 210 GLN A CA 1
ATOM 1528 C C . GLN A 1 210 ? 20.688 22.875 -11.242 1 95.12 210 GLN A C 1
ATOM 1530 O O . GLN A 1 210 ? 21.375 23.062 -10.242 1 95.12 210 GLN A O 1
ATOM 1535 N N . LEU A 1 211 ? 19.656 22.125 -11.273 1 94.5 211 LEU A N 1
ATOM 1536 C CA . LEU A 1 211 ? 19.297 21.344 -10.094 1 94.5 211 LEU A CA 1
ATOM 1537 C C . LEU A 1 211 ? 20.422 20.391 -9.711 1 94.5 211 LEU A C 1
ATOM 1539 O O . LEU A 1 211 ? 20.75 20.266 -8.531 1 94.5 211 LEU A O 1
ATOM 1543 N N . ARG A 1 212 ? 20.984 19.734 -10.688 1 93.06 212 ARG A N 1
ATOM 1544 C CA . ARG A 1 212 ? 22.094 18.828 -10.438 1 93.06 212 ARG A CA 1
ATOM 1545 C C . ARG A 1 212 ? 23.266 19.562 -9.805 1 93.06 212 ARG A C 1
ATOM 1547 O O . ARG A 1 212 ? 23.844 19.094 -8.812 1 93.06 212 ARG A O 1
ATOM 1554 N N . ALA A 1 213 ? 23.594 20.656 -10.375 1 93 213 ALA A N 1
ATOM 1555 C CA . ALA A 1 213 ? 24.703 21.469 -9.883 1 93 213 ALA A CA 1
ATOM 1556 C C . ALA A 1 213 ? 24.438 21.969 -8.469 1 93 213 ALA A C 1
ATOM 1558 O O . ALA A 1 213 ? 25.328 21.969 -7.617 1 93 213 ALA A O 1
ATOM 1559 N N . ALA A 1 214 ? 23.266 22.375 -8.297 1 92.31 214 ALA A N 1
ATOM 1560 C CA . ALA A 1 214 ? 22.859 22.906 -6.992 1 92.31 214 ALA A CA 1
ATOM 1561 C C . ALA A 1 214 ? 22.953 21.812 -5.922 1 92.31 214 ALA A C 1
ATOM 1563 O O . ALA A 1 214 ? 23.391 22.078 -4.801 1 92.31 214 ALA A O 1
ATOM 1564 N N . PHE A 1 215 ? 22.516 20.688 -6.266 1 92.25 215 PHE A N 1
ATOM 1565 C CA . PHE A 1 215 ? 22.578 19.578 -5.32 1 92.25 215 PHE A CA 1
ATOM 1566 C C . PHE A 1 215 ? 24.016 19.266 -4.934 1 92.25 215 PHE A C 1
ATOM 1568 O O . PHE A 1 215 ? 24.312 19 -3.766 1 92.25 215 PHE A O 1
ATOM 1575 N N . GLN A 1 216 ? 24.859 19.266 -5.879 1 90.5 216 GLN A N 1
ATOM 1576 C CA . GLN A 1 216 ? 26.281 19.047 -5.602 1 90.5 216 GLN A CA 1
ATOM 1577 C C . GLN A 1 216 ? 26.828 20.109 -4.656 1 90.5 216 GLN A C 1
ATOM 1579 O O . GLN A 1 216 ? 27.609 19.797 -3.756 1 90.5 216 GLN A O 1
ATOM 1584 N N . MET A 1 217 ? 26.438 21.281 -4.887 1 90 217 MET A N 1
ATOM 1585 C CA . MET A 1 217 ? 26.859 22.375 -4.016 1 90 217 MET A CA 1
ATOM 1586 C C . MET A 1 217 ? 26.375 22.156 -2.59 1 90 217 MET A C 1
ATOM 1588 O O . MET A 1 217 ? 27.109 22.375 -1.631 1 90 217 MET A O 1
ATOM 1592 N N . LEU A 1 218 ? 25.172 21.703 -2.488 1 88.62 218 LEU A N 1
ATOM 1593 C CA . LEU A 1 218 ? 24.594 21.453 -1.179 1 88.62 218 LEU A CA 1
ATOM 1594 C C . LEU A 1 218 ? 25.312 20.312 -0.471 1 88.62 218 LEU A C 1
ATOM 1596 O O . LEU A 1 218 ? 25.531 20.359 0.743 1 88.62 218 LEU A O 1
ATOM 1600 N N . ALA A 1 219 ? 25.75 19.359 -1.241 1 87.38 219 ALA A N 1
ATOM 1601 C CA . ALA A 1 219 ? 26.328 18.141 -0.692 1 87.38 219 ALA A CA 1
ATOM 1602 C C . ALA A 1 219 ? 27.797 18.344 -0.313 1 87.38 219 ALA A C 1
ATOM 1604 O O . ALA A 1 219 ? 28.266 17.797 0.682 1 87.38 219 ALA A O 1
ATOM 1605 N N . GLN A 1 220 ? 28.516 19.094 -1.085 1 86.88 220 GLN A N 1
ATOM 1606 C CA . GLN A 1 220 ? 29.969 19.094 -0.965 1 86.88 220 GLN A CA 1
ATOM 1607 C C . GLN A 1 220 ? 30.5 20.5 -0.772 1 86.88 220 GLN A C 1
ATOM 1609 O O . GLN A 1 220 ? 31.703 20.703 -0.594 1 86.88 220 GLN A O 1
ATOM 1614 N N . GLY A 1 221 ? 29.734 21.406 -0.811 1 83.25 221 GLY A N 1
ATOM 1615 C CA . GLY A 1 221 ? 30.203 22.781 -0.722 1 83.25 221 GLY A CA 1
ATOM 1616 C C . GLY A 1 221 ? 30.75 23.125 0.648 1 83.25 221 GLY A C 1
ATOM 1617 O O . GLY A 1 221 ? 30.594 22.359 1.602 1 83.25 221 GLY A O 1
ATOM 1618 N N . GLU A 1 222 ? 31.422 24.297 0.73 1 88.81 222 GLU A N 1
ATOM 1619 C CA . GLU A 1 222 ? 32 24.766 1.976 1 88.81 222 GLU A CA 1
ATOM 1620 C C . GLU A 1 222 ? 30.969 25.469 2.846 1 88.81 222 GLU A C 1
ATOM 1622 O O . GLU A 1 222 ? 29.969 26 2.336 1 88.81 222 GLU A O 1
ATOM 1627 N N . GLY A 1 223 ? 31.219 25.344 4.188 1 89.69 223 GLY A N 1
ATOM 1628 C CA . GLY A 1 223 ? 30.328 26.031 5.109 1 89.69 223 GLY A CA 1
ATOM 1629 C C . GLY A 1 223 ? 29.234 25.141 5.656 1 89.69 223 GLY A C 1
ATOM 1630 O O . GLY A 1 223 ? 29.219 23.938 5.387 1 89.69 223 GLY A O 1
ATOM 1631 N N . THR A 1 224 ? 28.406 25.75 6.438 1 86.5 224 THR A N 1
ATOM 1632 C CA . THR A 1 224 ? 27.281 25 7 1 86.5 224 THR A CA 1
ATOM 1633 C C . THR A 1 224 ? 26.25 24.688 5.918 1 86.5 224 THR A C 1
ATOM 1635 O O . THR A 1 224 ? 26.312 25.234 4.82 1 86.5 224 THR A O 1
ATOM 1638 N N . PHE A 1 225 ? 25.391 23.875 6.16 1 86.81 225 PHE A N 1
ATOM 1639 C CA . PHE A 1 225 ? 24.328 23.516 5.238 1 86.81 225 PHE A CA 1
ATOM 1640 C C . PHE A 1 225 ? 23.484 24.734 4.871 1 86.81 225 PHE A C 1
ATOM 1642 O O . PHE A 1 225 ? 23.141 24.922 3.705 1 86.81 225 PHE A O 1
ATOM 1649 N N . GLN A 1 226 ? 23.25 25.578 5.824 1 88 226 GLN A N 1
ATOM 1650 C CA 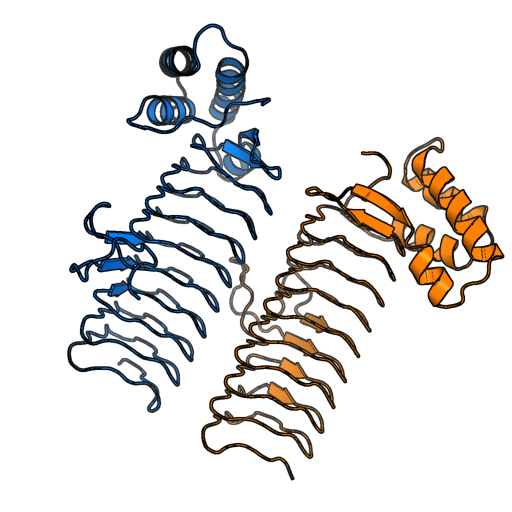. GLN A 1 226 ? 22.469 26.797 5.602 1 88 226 GLN A CA 1
ATOM 1651 C C . GLN A 1 226 ? 23.234 27.781 4.711 1 88 226 GLN A C 1
ATOM 1653 O O . GLN A 1 226 ? 22.641 28.438 3.859 1 88 226 GLN A O 1
ATOM 1658 N N . ASP A 1 227 ? 24.516 27.812 4.984 1 90.69 227 ASP A N 1
ATOM 1659 C CA . ASP A 1 227 ? 25.344 28.688 4.152 1 90.69 227 ASP A CA 1
ATOM 1660 C C . ASP A 1 227 ? 25.312 28.25 2.689 1 90.69 227 ASP A C 1
ATOM 1662 O O . ASP A 1 227 ? 25.172 29.078 1.792 1 90.69 227 ASP A O 1
ATOM 1666 N N . ARG A 1 228 ? 25.391 26.984 2.559 1 90.75 228 ARG A N 1
ATOM 1667 C CA . ARG A 1 228 ? 25.375 26.438 1.204 1 90.75 228 ARG A CA 1
ATOM 1668 C C . ARG A 1 228 ? 24.031 26.656 0.537 1 90.75 228 ARG A C 1
ATOM 1670 O O . ARG A 1 228 ? 23.953 26.984 -0.651 1 90.75 228 ARG A O 1
ATOM 1677 N N . ALA A 1 229 ? 23 26.578 1.245 1 91.06 229 ALA A N 1
ATOM 1678 C CA . ALA A 1 229 ? 21.656 26.828 0.722 1 91.06 229 ALA A CA 1
ATOM 1679 C C . ALA A 1 229 ? 21.484 28.281 0.303 1 91.06 229 ALA A C 1
ATOM 1681 O O . ALA A 1 229 ? 20.891 28.562 -0.737 1 91.06 229 ALA A O 1
ATOM 1682 N N . ARG A 1 230 ? 21.984 29.125 1.163 1 92 230 ARG A N 1
ATOM 1683 C CA . ARG A 1 230 ? 21.891 30.547 0.847 1 92 230 ARG A CA 1
ATOM 1684 C C . ARG A 1 230 ? 22.625 30.859 -0.456 1 92 230 ARG A C 1
ATOM 1686 O O . ARG A 1 230 ? 22.078 31.531 -1.332 1 92 230 ARG A O 1
ATOM 1693 N N . ARG A 1 231 ? 23.812 30.359 -0.583 1 92.38 231 ARG A N 1
ATOM 1694 C CA . ARG A 1 231 ? 24.609 30.578 -1.781 1 92.38 231 ARG A CA 1
ATOM 1695 C C . ARG A 1 231 ? 23.922 30.016 -3.018 1 92.38 231 ARG A C 1
ATOM 1697 O O . ARG A 1 231 ? 23.906 30.641 -4.074 1 92.38 231 ARG A O 1
ATOM 1704 N N . MET A 1 232 ? 23.375 28.875 -2.865 1 90.69 232 MET A N 1
ATOM 1705 C CA . MET A 1 232 ? 22.641 28.203 -3.945 1 90.69 232 MET A CA 1
ATOM 1706 C C . MET A 1 232 ? 21.5 29.078 -4.449 1 90.69 232 MET A C 1
ATOM 1708 O O . MET A 1 232 ? 21.312 29.219 -5.656 1 90.69 232 MET A O 1
ATOM 1712 N N . GLY A 1 233 ? 20.797 29.688 -3.619 1 91.38 233 GLY A N 1
ATOM 1713 C CA . GLY A 1 233 ? 19.688 30.547 -3.986 1 91.38 233 GLY A CA 1
ATOM 1714 C C . GLY A 1 233 ? 20.109 31.781 -4.758 1 91.38 233 GLY A C 1
ATOM 1715 O O . GLY A 1 233 ? 19.344 32.281 -5.582 1 91.38 233 GLY A O 1
ATOM 1716 N N . GLU A 1 234 ? 21.297 32.156 -4.477 1 92.38 234 GLU A N 1
ATOM 1717 C CA . GLU A 1 234 ? 21.797 33.375 -5.098 1 92.38 234 GLU A CA 1
ATOM 1718 C C . GLU A 1 234 ? 22.484 33.062 -6.43 1 92.38 234 GLU A C 1
ATOM 1720 O O . GLU A 1 234 ? 22.453 33.906 -7.344 1 92.38 234 GLU A O 1
ATOM 1725 N N . GLU A 1 235 ? 23.016 31.984 -6.508 1 92.62 235 GLU A N 1
ATOM 1726 C CA . GLU A 1 235 ? 23.922 31.688 -7.613 1 92.62 235 GLU A CA 1
ATOM 1727 C C . GLU A 1 235 ? 23.172 31.156 -8.828 1 92.62 235 GLU A C 1
ATOM 1729 O O . GLU A 1 235 ? 23.578 31.375 -9.969 1 92.62 235 GLU A O 1
AT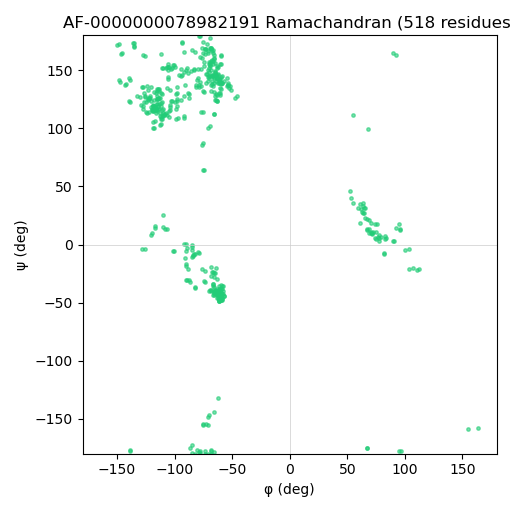OM 1734 N N . PHE A 1 236 ? 22.094 30.484 -8.57 1 93.5 236 PHE A N 1
ATOM 1735 C CA . PHE A 1 236 ? 21.406 29.844 -9.68 1 93.5 236 PHE A CA 1
ATOM 1736 C C . PHE A 1 236 ? 20.141 30.594 -10.047 1 93.5 236 PHE A C 1
ATOM 1738 O O . PHE A 1 236 ? 19.5 31.188 -9.188 1 93.5 236 PHE A O 1
ATOM 1745 N N . ASP A 1 237 ? 19.719 30.5 -11.312 1 91.94 237 ASP A N 1
ATOM 1746 C CA . ASP A 1 237 ? 18.578 31.266 -11.828 1 91.94 237 ASP A CA 1
ATOM 1747 C C . ASP A 1 237 ? 17.328 30.391 -11.898 1 91.94 237 ASP A C 1
ATOM 1749 O O . ASP A 1 237 ? 16.234 30.891 -12.148 1 91.94 237 ASP A O 1
ATOM 1753 N N . SER A 1 238 ? 17.422 29.156 -11.633 1 94.19 238 SER A N 1
ATOM 1754 C CA . SER A 1 238 ? 16.297 28.234 -11.742 1 94.19 238 SER A CA 1
ATOM 1755 C C . SER A 1 238 ? 15.32 28.406 -10.586 1 94.19 238 SER A C 1
ATOM 1757 O O . SER A 1 238 ? 15.727 28.453 -9.422 1 94.19 238 SER A O 1
ATOM 1759 N N . ASP A 1 239 ? 14.039 28.484 -10.953 1 94.88 239 ASP A N 1
ATOM 1760 C CA . ASP A 1 239 ? 12.992 28.578 -9.945 1 94.88 239 ASP A CA 1
ATOM 1761 C C . ASP A 1 239 ? 12.992 27.344 -9.047 1 94.88 239 ASP A C 1
ATOM 1763 O O . ASP A 1 239 ? 12.672 27.438 -7.859 1 94.88 239 ASP A O 1
ATOM 1767 N N . TYR A 1 240 ? 13.289 26.25 -9.625 1 94.25 240 TYR A N 1
ATOM 1768 C CA . TYR A 1 240 ? 13.344 25.016 -8.859 1 94.25 240 TYR A CA 1
ATOM 1769 C C . TYR A 1 240 ? 14.43 25.078 -7.797 1 94.25 240 TYR A C 1
ATOM 1771 O O . TYR A 1 240 ? 14.227 24.641 -6.66 1 94.25 240 TYR A O 1
ATOM 1779 N N . VAL A 1 241 ? 15.555 25.594 -8.109 1 94.38 241 VAL A N 1
ATOM 1780 C CA . VAL A 1 241 ? 16.656 25.734 -7.168 1 94.38 241 VAL A CA 1
ATOM 1781 C C . VAL A 1 241 ? 16.281 26.719 -6.066 1 94.38 241 VAL A C 1
ATOM 1783 O O . VAL A 1 241 ? 16.547 26.484 -4.887 1 94.38 241 VAL A O 1
ATOM 1786 N N . ARG A 1 242 ? 15.68 27.719 -6.441 1 94.56 242 ARG A N 1
ATOM 1787 C CA . ARG A 1 242 ? 15.25 28.719 -5.473 1 94.56 242 ARG A CA 1
ATOM 1788 C C . ARG A 1 242 ? 14.258 28.141 -4.473 1 94.56 242 ARG A C 1
ATOM 1790 O O . ARG A 1 242 ? 14.312 28.453 -3.283 1 94.56 242 ARG A O 1
ATOM 1797 N N . GLU A 1 243 ? 13.398 27.375 -5.008 1 94 243 GLU A N 1
ATOM 1798 C CA . GLU A 1 243 ? 12.414 26.719 -4.141 1 94 243 GLU A CA 1
ATOM 1799 C C . GLU A 1 243 ? 13.102 25.891 -3.068 1 94 243 GLU A C 1
ATOM 1801 O O . GLU A 1 243 ? 12.688 25.891 -1.907 1 94 243 GLU A O 1
ATOM 1806 N N . ILE A 1 244 ? 14.07 25.172 -3.451 1 93.62 244 ILE A N 1
ATOM 1807 C CA . ILE A 1 244 ? 14.828 24.359 -2.506 1 93.62 244 ILE A CA 1
ATOM 1808 C C . ILE A 1 244 ? 15.492 25.25 -1.466 1 93.62 244 ILE A C 1
ATOM 1810 O O . ILE A 1 244 ? 15.398 25 -0.263 1 93.62 244 ILE A O 1
ATOM 1814 N N . ALA A 1 245 ? 16.125 26.25 -1.899 1 93.19 245 ALA A N 1
ATOM 1815 C CA . ALA A 1 245 ? 16.812 27.172 -1.002 1 93.19 245 ALA A CA 1
ATOM 1816 C C . ALA A 1 245 ? 15.828 27.797 -0.004 1 93.19 245 ALA A C 1
ATOM 1818 O O . ALA A 1 245 ? 16.109 27.844 1.195 1 93.19 245 ALA A O 1
ATOM 1819 N N . GLU A 1 246 ? 14.75 28.234 -0.519 1 93 246 GLU A N 1
ATOM 1820 C CA . GLU A 1 246 ? 13.734 28.859 0.331 1 93 246 GLU A CA 1
ATOM 1821 C C . GLU A 1 246 ? 13.211 27.875 1.377 1 93 246 GLU A C 1
ATOM 1823 O O . GLU A 1 246 ? 12.961 28.266 2.523 1 93 246 GLU A O 1
ATOM 1828 N N . PHE A 1 247 ? 13.039 26.688 0.951 1 93.44 247 PHE A N 1
ATOM 1829 C CA . PHE A 1 247 ? 12.578 25.656 1.865 1 93.44 247 PHE A CA 1
ATOM 1830 C C . PHE A 1 247 ? 13.57 25.453 3.002 1 93.44 247 PHE A C 1
ATOM 1832 O O . PHE A 1 247 ? 13.188 25.359 4.168 1 93.44 247 PHE A O 1
ATOM 1839 N N . ILE A 1 248 ? 14.82 25.312 2.684 1 89.94 248 ILE A N 1
ATOM 1840 C CA . ILE A 1 248 ? 15.875 25.062 3.656 1 89.94 248 ILE A CA 1
ATOM 1841 C C . ILE A 1 248 ? 15.977 26.25 4.617 1 89.94 248 ILE A C 1
ATOM 1843 O O . ILE A 1 248 ? 16.156 26.062 5.824 1 89.94 248 ILE A O 1
ATOM 1847 N N . LEU A 1 249 ? 15.859 27.391 4.066 1 88.62 249 LEU A N 1
ATOM 1848 C CA . LEU A 1 249 ? 16.094 28.609 4.848 1 88.62 249 LEU A CA 1
ATOM 1849 C C . LEU A 1 249 ? 14.852 29 5.633 1 88.62 249 LEU A C 1
ATOM 1851 O O . LEU A 1 249 ? 14.891 29.922 6.449 1 88.62 249 LEU A O 1
ATOM 1855 N N . GLY A 1 250 ? 13.781 28.281 5.328 1 84.75 250 GLY A N 1
ATOM 1856 C CA . GLY A 1 250 ? 12.547 28.562 6.055 1 84.75 250 GLY A CA 1
ATOM 1857 C C . GLY A 1 250 ? 12.609 28.141 7.512 1 84.75 250 GLY A C 1
ATOM 1858 O O . GLY A 1 250 ? 13.586 27.531 7.949 1 84.75 250 GLY A O 1
ATOM 1859 N N . ASP A 1 251 ? 11.625 28.562 8.258 1 75.62 251 ASP A N 1
ATOM 1860 C CA . ASP A 1 251 ? 11.562 28.297 9.688 1 75.62 251 ASP A CA 1
ATOM 1861 C C . ASP A 1 251 ? 11.391 26.797 9.969 1 75.62 251 ASP A C 1
ATOM 1863 O O . ASP A 1 251 ? 10.508 26.156 9.406 1 75.62 251 ASP A O 1
ATOM 1867 N N . THR A 1 252 ? 12.445 26.297 10.539 1 71.62 252 THR A N 1
ATOM 1868 C CA . THR A 1 252 ? 12.305 24.922 11.008 1 71.62 252 THR A CA 1
ATOM 1869 C C . THR A 1 252 ? 13.148 24.672 12.25 1 71.62 252 THR A C 1
ATOM 1871 O O . THR A 1 252 ? 14.203 25.281 12.422 1 71.62 252 THR A O 1
ATOM 1874 N N . ASP A 1 253 ? 12.57 23.891 13.148 1 69.75 253 ASP A N 1
ATOM 1875 C CA . ASP A 1 253 ? 13.312 23.453 14.328 1 69.75 253 ASP A CA 1
ATOM 1876 C C . ASP A 1 253 ? 14.008 22.109 14.086 1 69.75 253 ASP A C 1
ATOM 1878 O O . ASP A 1 253 ? 14.703 21.594 14.961 1 69.75 253 ASP A O 1
ATOM 1882 N N . ARG A 1 254 ? 13.797 21.641 12.875 1 73.94 254 ARG A N 1
ATOM 1883 C CA . ARG A 1 254 ? 14.367 20.328 12.594 1 73.94 254 ARG A CA 1
ATOM 1884 C C . ARG A 1 254 ? 15.578 20.438 11.664 1 73.94 254 ARG A C 1
ATOM 1886 O O . ARG A 1 254 ? 15.695 21.422 10.922 1 73.94 254 ARG A O 1
ATOM 1893 N N . SER A 1 255 ? 16.391 19.391 11.922 1 76.19 255 SER A N 1
ATOM 1894 C CA . SER A 1 255 ? 17.531 19.266 11.008 1 76.19 255 SER A CA 1
ATOM 1895 C C . SER A 1 255 ? 17.078 18.688 9.664 1 76.19 255 SER A C 1
ATOM 1897 O O . SER A 1 255 ? 15.938 18.266 9.508 1 76.19 255 SER A O 1
ATOM 1899 N N . PHE A 1 256 ? 17.906 18.906 8.68 1 78.25 256 PHE A N 1
ATOM 1900 C CA . PHE A 1 256 ? 17.656 18.375 7.344 1 78.25 256 PHE A CA 1
ATOM 1901 C C . PHE A 1 256 ? 18.391 17.062 7.125 1 78.25 256 PHE A C 1
ATOM 1903 O O . PHE A 1 256 ? 19.453 16.828 7.703 1 78.25 256 PHE A O 1
ATOM 1910 N N . LEU A 1 257 ? 17.703 16.172 6.328 1 80.38 257 LEU A N 1
ATOM 1911 C CA . LEU A 1 257 ? 18.531 15.117 5.746 1 80.38 257 LEU A CA 1
ATOM 1912 C C . LEU A 1 257 ? 19.562 15.695 4.793 1 80.38 257 LEU A C 1
ATOM 1914 O O . LEU A 1 257 ? 19.234 16.516 3.934 1 80.38 257 LEU A O 1
ATOM 1918 N N . THR A 1 258 ? 20.734 15.352 5.117 1 74.62 258 THR A N 1
ATOM 1919 C CA . THR A 1 258 ? 21.812 15.883 4.281 1 74.62 258 THR A CA 1
ATOM 1920 C C . THR A 1 258 ? 22.375 14.789 3.379 1 74.62 258 THR A C 1
ATOM 1922 O O . THR A 1 258 ? 22.344 13.609 3.725 1 74.62 258 THR A O 1
ATOM 1925 N N . PRO A 1 259 ? 22.75 15.18 2.184 1 69.94 259 PRO A N 1
ATOM 1926 C CA . PRO A 1 259 ? 23.344 14.195 1.267 1 69.94 259 PRO A CA 1
ATOM 1927 C C . PRO A 1 259 ? 24.531 13.461 1.868 1 69.94 259 PRO A C 1
ATOM 1929 O O . PRO A 1 259 ? 25.344 14.07 2.576 1 69.94 259 PRO A O 1
ATOM 1932 N N . GLY A 1 260 ? 24.688 12 1.511 1 60.97 260 GLY A N 1
ATOM 1933 C CA . GLY A 1 260 ? 25.891 11.219 1.789 1 60.97 260 GLY A CA 1
ATOM 1934 C C . GLY A 1 260 ? 26 10.789 3.238 1 60.97 260 GLY A C 1
ATOM 1935 O O . GLY A 1 260 ? 27.031 10.266 3.66 1 60.97 260 GLY A O 1
ATOM 1936 N N . LYS A 1 261 ? 25.047 11.047 4.148 1 56.78 261 LYS A N 1
ATOM 1937 C CA . LYS A 1 261 ? 25.219 10.617 5.535 1 56.78 261 LYS A CA 1
ATOM 1938 C C . LYS A 1 261 ? 24.344 9.406 5.852 1 56.78 261 LYS A C 1
ATOM 1940 O O . LYS A 1 261 ? 23.203 9.328 5.395 1 56.78 261 LYS A O 1
ATOM 1945 N N . MET B 1 1 ? -26.5 -27.016 3.559 1 83.12 1 MET B N 1
ATOM 1946 C CA . MET B 1 1 ? -27.156 -25.719 3.385 1 83.12 1 MET B CA 1
ATOM 1947 C C . MET B 1 1 ? -26.266 -24.594 3.898 1 83.12 1 MET B C 1
ATOM 1949 O O . MET B 1 1 ? -25.594 -24.734 4.922 1 83.12 1 MET B O 1
ATOM 1953 N N . SER B 1 2 ? -26.094 -23.641 3.082 1 90.75 2 SER B N 1
ATOM 1954 C CA . SER B 1 2 ? -25.234 -22.531 3.477 1 90.75 2 SER B CA 1
ATOM 1955 C C . SER B 1 2 ? -25.844 -21.75 4.641 1 90.75 2 SER B C 1
ATOM 1957 O O . SER B 1 2 ? -27.062 -21.625 4.742 1 90.75 2 SER B O 1
ATOM 1959 N N . GLN B 1 3 ? -25.078 -21.5 5.648 1 96.62 3 GLN B N 1
ATOM 1960 C CA . GLN B 1 3 ? -25.453 -20.672 6.789 1 96.62 3 GLN B CA 1
ATOM 1961 C C . GLN B 1 3 ? -25.047 -19.219 6.57 1 96.62 3 GLN B C 1
ATOM 1963 O O . GLN B 1 3 ? -23.859 -18.891 6.582 1 96.62 3 GLN B O 1
ATOM 1968 N N . ILE B 1 4 ? -26.047 -18.359 6.383 1 98.12 4 ILE B N 1
ATOM 1969 C CA . ILE B 1 4 ? -25.797 -16.953 6.129 1 98.12 4 ILE B CA 1
ATOM 1970 C C . ILE B 1 4 ? -26.422 -16.109 7.246 1 98.12 4 ILE B C 1
ATOM 1972 O O . ILE B 1 4 ? -27.641 -16.141 7.453 1 98.12 4 ILE B O 1
ATOM 1976 N N . HIS B 1 5 ? -25.594 -15.445 7.965 1 98.44 5 HIS B N 1
ATOM 1977 C CA . HIS B 1 5 ? -26.109 -14.602 9.031 1 98.44 5 HIS B CA 1
ATOM 1978 C C . HIS B 1 5 ? -27.062 -13.547 8.492 1 98.44 5 HIS B C 1
ATOM 1980 O O . HIS B 1 5 ? -26.812 -12.953 7.441 1 98.44 5 HIS B O 1
ATOM 1986 N N . PRO B 1 6 ? -28.078 -13.172 9.156 1 98.06 6 PRO B N 1
ATOM 1987 C CA . PRO B 1 6 ? -29.094 -12.258 8.648 1 98.06 6 PRO B CA 1
ATOM 1988 C C . PRO B 1 6 ? -28.578 -10.844 8.406 1 98.06 6 PRO B C 1
ATOM 1990 O O . PRO B 1 6 ? -29.141 -10.102 7.609 1 98.06 6 PRO B O 1
ATOM 1993 N N . SER B 1 7 ? -27.531 -10.492 9.086 1 97.88 7 SER B N 1
ATOM 1994 C CA . SER B 1 7 ? -27.016 -9.133 8.938 1 97.88 7 SER B CA 1
ATOM 1995 C C . SER B 1 7 ? -26.078 -9.023 7.734 1 97.88 7 SER B C 1
ATOM 1997 O O . SER B 1 7 ? -25.672 -7.922 7.363 1 97.88 7 SER B O 1
ATOM 1999 N N . ALA B 1 8 ? -25.703 -10.172 7.168 1 98.44 8 ALA B N 1
ATOM 2000 C CA . ALA B 1 8 ? -24.891 -10.141 5.965 1 98.44 8 ALA B CA 1
ATOM 2001 C C . ALA B 1 8 ? -25.688 -9.648 4.766 1 98.44 8 ALA B C 1
ATOM 2003 O O . ALA B 1 8 ? -26.891 -9.867 4.684 1 98.44 8 ALA B O 1
ATOM 2004 N N . ILE B 1 9 ? -25.062 -8.961 3.926 1 98.62 9 ILE B N 1
ATOM 2005 C CA . ILE B 1 9 ? -25.703 -8.484 2.697 1 98.62 9 ILE B CA 1
ATOM 2006 C C . ILE B 1 9 ? -25.156 -9.258 1.503 1 98.62 9 ILE B C 1
ATOM 2008 O O . ILE B 1 9 ? -23.969 -9.141 1.159 1 98.62 9 ILE B O 1
ATOM 2012 N N . ILE B 1 10 ? -25.984 -10.055 0.91 1 98.62 10 ILE B N 1
ATOM 2013 C CA . ILE B 1 10 ? -25.672 -10.789 -0.313 1 98.62 10 ILE B CA 1
ATOM 2014 C C . ILE B 1 10 ? -26.375 -10.133 -1.5 1 98.62 10 ILE B C 1
ATOM 2016 O O . ILE B 1 10 ? -27.609 -10.188 -1.604 1 98.62 10 ILE B O 1
ATOM 2020 N N . GLU B 1 11 ? -25.656 -9.523 -2.332 1 98.31 11 GLU B N 1
ATOM 2021 C CA . GLU B 1 11 ? -26.281 -8.82 -3.449 1 98.31 11 GLU B CA 1
ATOM 2022 C C . GLU B 1 11 ? -26.781 -9.797 -4.508 1 98.31 11 GLU B C 1
ATOM 2024 O O . GLU B 1 11 ? -26.25 -10.891 -4.652 1 98.31 11 GLU B O 1
ATOM 2029 N N . GLU B 1 12 ? -27.781 -9.352 -5.234 1 98.31 12 GLU B N 1
ATOM 2030 C CA . GLU B 1 12 ? -28.359 -10.18 -6.289 1 98.31 12 GLU B CA 1
ATOM 2031 C C . GLU B 1 12 ? -27.312 -10.531 -7.352 1 98.31 12 GLU B C 1
ATOM 2033 O O . GLU B 1 12 ? -26.594 -9.648 -7.828 1 98.31 12 GLU B O 1
ATOM 2038 N N . GLY B 1 13 ? -27.156 -11.742 -7.695 1 98.56 13 GLY B N 1
ATOM 2039 C CA . GLY B 1 13 ? -26.219 -12.227 -8.695 1 98.56 13 GLY B CA 1
ATOM 2040 C C . GLY B 1 13 ? -25.094 -13.055 -8.102 1 98.56 13 GLY B C 1
ATOM 2041 O O . GLY B 1 13 ? -24.438 -13.82 -8.812 1 98.56 13 GLY B O 1
ATOM 2042 N N . ALA B 1 14 ? -24.906 -12.82 -6.82 1 98.62 14 ALA B N 1
ATOM 2043 C CA . ALA B 1 14 ? -23.859 -13.586 -6.141 1 98.62 14 ALA B CA 1
ATOM 2044 C C . ALA B 1 14 ? -24.156 -15.078 -6.184 1 98.62 14 ALA B C 1
ATOM 2046 O O . ALA B 1 14 ? -25.328 -15.484 -6.125 1 98.62 14 ALA B O 1
ATOM 2047 N N . GLN B 1 15 ? -23.141 -15.859 -6.336 1 98.81 15 GLN B N 1
ATOM 2048 C CA . GLN B 1 15 ? -23.25 -17.312 -6.293 1 98.81 15 GLN B CA 1
ATOM 2049 C C . GLN B 1 15 ? -22.562 -17.875 -5.059 1 98.81 15 GLN B C 1
ATOM 2051 O O . GLN B 1 15 ? -21.344 -17.75 -4.91 1 98.81 15 GLN B O 1
ATOM 2056 N N . ILE B 1 16 ? -23.344 -18.594 -4.246 1 98.69 16 ILE B N 1
ATOM 2057 C CA . ILE B 1 16 ? -22.828 -19.156 -2.996 1 98.69 16 ILE B CA 1
ATOM 2058 C C . ILE B 1 16 ? -22.844 -20.688 -3.074 1 98.69 16 ILE B C 1
ATOM 2060 O O . ILE B 1 16 ? -23.891 -21.297 -3.281 1 98.69 16 ILE B O 1
ATOM 2064 N N . GLY B 1 17 ? -21.672 -21.203 -2.963 1 98.44 17 GLY B N 1
ATOM 2065 C CA . GLY B 1 17 ? -21.547 -22.656 -3.031 1 98.44 17 GLY B CA 1
ATOM 2066 C C . GLY B 1 17 ? -22.203 -23.359 -1.867 1 98.44 17 GLY B C 1
ATOM 2067 O O . GLY B 1 17 ? -22.766 -22.719 -0.971 1 98.44 17 GLY B O 1
ATOM 2068 N N . ALA B 1 18 ? -22.109 -24.703 -1.837 1 98.44 18 ALA B N 1
ATOM 2069 C CA . ALA B 1 18 ? -22.719 -25.516 -0.797 1 98.44 18 ALA B CA 1
ATOM 2070 C C . ALA B 1 18 ? -21.969 -25.375 0.523 1 98.44 18 ALA B C 1
ATOM 2072 O O . ALA B 1 18 ? -20.734 -25.281 0.538 1 98.44 18 ALA B O 1
ATOM 2073 N N . ASP B 1 19 ? -22.688 -25.297 1.61 1 98.5 19 ASP B N 1
ATOM 2074 C CA . ASP B 1 19 ? -22.188 -25.391 2.977 1 98.5 19 ASP B CA 1
ATOM 2075 C C . ASP B 1 19 ? -21.266 -24.234 3.316 1 98.5 19 ASP B C 1
ATOM 2077 O O . ASP B 1 19 ? -20.281 -24.391 4.055 1 98.5 19 ASP B O 1
ATOM 2081 N N . CYS B 1 20 ? -21.469 -23.156 2.68 1 98.81 20 CYS B N 1
ATOM 2082 C CA . CYS B 1 20 ? -20.75 -21.938 3.053 1 98.81 20 CYS B CA 1
ATOM 2083 C C . CYS B 1 20 ? -21.25 -21.406 4.391 1 98.81 20 CYS B C 1
ATOM 2085 O O . CYS B 1 20 ? -22.375 -21.688 4.797 1 98.81 20 CYS B O 1
ATOM 2087 N N . VAL B 1 21 ? -20.359 -20.766 5.086 1 98.88 21 VAL B N 1
ATOM 2088 C CA . VAL B 1 21 ? -20.703 -20.047 6.305 1 98.88 21 VAL B CA 1
ATOM 2089 C C . VAL B 1 21 ? -20.375 -18.562 6.137 1 98.88 21 VAL B C 1
ATOM 2091 O O . VAL B 1 21 ? -19.203 -18.188 6.012 1 98.88 21 VAL B O 1
ATOM 2094 N N . ILE B 1 22 ? -21.328 -17.734 6.148 1 98.81 22 ILE B N 1
ATOM 2095 C CA . ILE B 1 22 ? -21.141 -16.281 6 1 98.81 22 ILE B CA 1
ATOM 2096 C C . ILE B 1 22 ? -21.562 -15.578 7.289 1 98.81 22 ILE B C 1
ATOM 2098 O O . ILE B 1 22 ? -22.734 -15.578 7.652 1 98.81 22 ILE B O 1
ATOM 2102 N N . GLY B 1 23 ? -20.578 -14.977 7.914 1 98.75 23 GLY B N 1
ATOM 2103 C CA . GLY B 1 23 ? -20.781 -14.352 9.211 1 98.75 23 GLY B CA 1
ATOM 2104 C C . GLY B 1 23 ? -21.453 -13 9.117 1 98.75 23 GLY B C 1
ATOM 2105 O O . GLY B 1 23 ? -21.812 -12.547 8.031 1 98.75 23 GLY B O 1
ATOM 2106 N N . PRO B 1 24 ? -21.672 -12.375 10.305 1 98.81 24 PRO B N 1
ATOM 2107 C CA . PRO B 1 24 ? -22.406 -11.109 10.336 1 98.81 24 PRO B CA 1
ATOM 2108 C C . PRO B 1 24 ? -21.625 -9.961 9.68 1 98.81 24 PRO B C 1
ATOM 2110 O O . PRO B 1 24 ? -20.391 -9.938 9.742 1 98.81 24 PRO B O 1
ATOM 2113 N N . PHE B 1 25 ? -22.406 -9.031 8.992 1 98.75 25 PHE B N 1
ATOM 2114 C CA . PHE B 1 25 ? -21.938 -7.746 8.477 1 98.75 25 PHE B CA 1
ATOM 2115 C C . PHE B 1 25 ? -21 -7.938 7.293 1 98.75 25 PHE B C 1
ATOM 2117 O O . PHE B 1 25 ? -20.203 -7.055 6.977 1 98.75 25 PHE B O 1
ATOM 2124 N N . CYS B 1 26 ? -21.078 -9.133 6.711 1 98.88 26 CYS B N 1
ATOM 2125 C CA . CYS B 1 26 ? -20.359 -9.359 5.461 1 98.88 26 CYS B CA 1
ATOM 2126 C C . CYS B 1 26 ? -21.094 -8.734 4.285 1 98.88 26 CYS B C 1
ATOM 2128 O O . CYS B 1 26 ? -22.328 -8.57 4.328 1 98.88 26 CYS B O 1
ATOM 2130 N N . ILE B 1 27 ? -20.375 -8.359 3.318 1 98.88 27 ILE B N 1
ATOM 2131 C CA . ILE B 1 27 ? -20.938 -7.902 2.047 1 98.88 27 ILE B CA 1
ATOM 2132 C C . ILE B 1 27 ? -20.375 -8.758 0.909 1 98.88 27 ILE B C 1
ATOM 2134 O O . ILE B 1 27 ? -19.172 -8.898 0.762 1 98.88 27 ILE B O 1
ATOM 2138 N N . VAL B 1 28 ? -21.25 -9.336 0.132 1 98.88 28 VAL B N 1
ATOM 2139 C CA . VAL B 1 28 ? -20.891 -10.133 -1.034 1 98.88 28 VAL B CA 1
ATOM 2140 C C . VAL B 1 28 ? -21.5 -9.523 -2.291 1 98.88 28 VAL B C 1
ATOM 2142 O O . VAL B 1 28 ? -22.734 -9.469 -2.43 1 98.88 28 VAL B O 1
ATOM 2145 N N . GLY B 1 29 ? -20.703 -9.086 -3.174 1 98.69 29 GLY B N 1
ATOM 2146 C CA . GLY B 1 29 ? -21.125 -8.359 -4.359 1 98.69 29 GLY B CA 1
ATOM 2147 C C . GLY B 1 29 ? -21.812 -9.234 -5.383 1 98.69 29 GLY B C 1
ATOM 2148 O O . GLY B 1 29 ? -21.781 -10.469 -5.273 1 98.69 29 GLY B O 1
ATOM 2149 N N . PRO B 1 30 ? -22.344 -8.633 -6.375 1 98.62 30 PRO B N 1
ATOM 2150 C CA . PRO B 1 30 ? -23.266 -9.312 -7.293 1 98.62 30 PRO B CA 1
ATOM 2151 C C . PRO B 1 30 ? -22.547 -10.281 -8.234 1 98.62 30 PRO B C 1
ATOM 2153 O O . PRO B 1 30 ? -23.172 -11.203 -8.766 1 98.62 30 PRO B O 1
ATOM 2156 N N . LYS B 1 31 ? -21.266 -10.07 -8.445 1 98.75 31 LYS B N 1
ATOM 2157 C CA . LYS B 1 31 ? -20.562 -10.938 -9.391 1 98.75 31 LYS B CA 1
ATOM 2158 C C . LYS B 1 31 ? -19.641 -11.906 -8.656 1 98.75 31 LYS B C 1
ATOM 2160 O O . LYS B 1 31 ? -18.797 -12.547 -9.273 1 98.75 31 LYS B O 1
ATOM 2165 N N . VAL B 1 32 ? -19.797 -12.008 -7.402 1 98.88 32 VAL B N 1
ATOM 2166 C CA . VAL B 1 32 ? -18.922 -12.844 -6.578 1 98.88 32 VAL B CA 1
ATOM 2167 C C . VAL B 1 32 ? -19.391 -14.305 -6.664 1 98.88 32 VAL B C 1
ATOM 2169 O O . VAL B 1 32 ? -20.578 -14.586 -6.645 1 98.88 32 VAL B O 1
ATOM 2172 N N . VAL B 1 33 ? -18.406 -15.188 -6.793 1 98.94 33 VAL B N 1
ATOM 2173 C CA . VAL B 1 33 ? -18.641 -16.625 -6.742 1 98.94 33 VAL B CA 1
ATOM 2174 C C . VAL B 1 33 ? -17.844 -17.234 -5.59 1 98.94 33 VAL B C 1
ATOM 2176 O O . VAL B 1 33 ? -16.609 -17.203 -5.586 1 98.94 33 VAL B O 1
ATOM 2179 N N . LEU B 1 34 ? -18.531 -17.797 -4.605 1 98.88 34 LEU B N 1
ATOM 2180 C CA . LEU B 1 34 ? -17.906 -18.547 -3.514 1 98.88 34 LEU B CA 1
ATOM 2181 C C . LEU B 1 34 ? -18.062 -20.047 -3.721 1 98.88 34 LEU B C 1
ATOM 2183 O O . LEU B 1 34 ? -19.172 -20.547 -3.881 1 98.88 34 LEU B O 1
ATOM 2187 N N . GLY B 1 35 ? -16.984 -20.719 -3.746 1 98.81 35 GLY B N 1
ATOM 2188 C CA . GLY B 1 35 ? -17.016 -22.156 -3.846 1 98.81 35 GLY B CA 1
ATOM 2189 C C . GLY B 1 35 ? -17.578 -22.828 -2.605 1 98.81 35 GLY B C 1
ATOM 2190 O O . GLY B 1 35 ? -17.953 -22.156 -1.646 1 98.81 35 GLY B O 1
ATOM 2191 N N . ASP B 1 36 ? -17.578 -24.188 -2.621 1 98.81 36 ASP B N 1
ATOM 2192 C CA . ASP B 1 36 ? -18.172 -24.953 -1.528 1 98.81 36 ASP B CA 1
ATOM 2193 C C . ASP B 1 36 ? -17.375 -24.766 -0.236 1 98.81 36 ASP B C 1
ATOM 2195 O O . ASP B 1 36 ? -16.141 -24.719 -0.259 1 98.81 36 ASP B O 1
ATOM 2199 N N . ARG B 1 37 ? -18.047 -24.562 0.893 1 98.81 37 ARG B N 1
ATOM 2200 C CA . ARG B 1 37 ? -17.5 -24.594 2.244 1 98.81 37 ARG B CA 1
ATOM 2201 C C . ARG B 1 37 ? -16.562 -23.406 2.471 1 98.81 37 ARG B C 1
ATOM 2203 O O . ARG B 1 37 ? -15.617 -23.5 3.258 1 98.81 37 ARG B O 1
ATOM 2210 N N . VAL B 1 38 ? -16.734 -22.422 1.683 1 98.94 38 VAL B N 1
ATOM 2211 C CA . VAL B 1 38 ? -16.062 -21.172 1.988 1 98.94 38 VAL B CA 1
ATOM 2212 C C . VAL B 1 38 ? -16.641 -20.562 3.266 1 98.94 38 VAL B C 1
ATOM 2214 O O . VAL B 1 38 ? -17.844 -20.594 3.479 1 98.94 38 VAL B O 1
ATOM 2217 N N . GLU B 1 39 ? -15.75 -20.062 4.07 1 98.94 39 GLU B N 1
ATOM 2218 C CA . GLU B 1 39 ? -16.172 -19.391 5.301 1 98.94 39 GLU B CA 1
ATOM 2219 C C . GLU B 1 39 ? -15.734 -17.938 5.312 1 98.94 39 GLU B C 1
ATOM 2221 O O . GLU B 1 39 ? -14.547 -17.641 5.184 1 98.94 39 GLU B O 1
ATOM 2226 N N . LEU B 1 40 ? -16.625 -17.047 5.379 1 98.94 40 LEU B N 1
ATOM 2227 C CA . LEU B 1 40 ? -16.375 -15.648 5.703 1 98.94 40 LEU B CA 1
ATOM 2228 C C . LEU B 1 40 ? -16.656 -15.367 7.176 1 98.94 40 LEU B C 1
ATOM 2230 O O . LEU B 1 40 ? -17.797 -15.508 7.625 1 98.94 40 LEU B O 1
ATOM 2234 N N . LYS B 1 41 ? -15.703 -14.945 7.891 1 98.75 41 LYS B N 1
ATOM 2235 C CA . LYS B 1 41 ? -15.969 -14.57 9.273 1 98.75 41 LYS B CA 1
ATOM 2236 C C . LYS B 1 41 ? -16.891 -13.344 9.336 1 98.75 41 LYS B C 1
ATOM 2238 O O . LYS B 1 41 ? -17.844 -13.242 8.578 1 98.75 41 LYS B O 1
ATOM 2243 N N . SER B 1 42 ? -16.703 -12.484 10.266 1 98.81 42 SER B N 1
ATOM 2244 C CA . SER B 1 42 ? -17.516 -11.281 10.297 1 98.81 42 SER B CA 1
ATOM 2245 C C . SER B 1 42 ? -16.828 -10.117 9.594 1 98.81 42 SER B C 1
ATOM 2247 O O . SER B 1 42 ? -15.594 -10.062 9.547 1 98.81 42 SER B O 1
ATOM 2249 N N . HIS B 1 43 ? -17.672 -9.195 9.039 1 98.81 43 HIS B N 1
ATOM 2250 C CA . HIS B 1 43 ? -17.156 -7.926 8.531 1 98.81 43 HIS B CA 1
ATOM 2251 C C . HIS B 1 43 ? -16.203 -8.141 7.363 1 98.81 43 HIS B C 1
ATOM 2253 O O . HIS B 1 43 ? -15.18 -7.461 7.266 1 98.81 43 HIS B O 1
ATOM 2259 N N . VAL B 1 44 ? -16.484 -9.117 6.547 1 98.94 44 VAL B N 1
ATOM 2260 C CA . VAL B 1 44 ? -15.695 -9.344 5.34 1 98.94 44 VAL B CA 1
ATOM 2261 C C . VAL B 1 44 ? -16.406 -8.711 4.137 1 98.94 44 VAL B C 1
ATOM 2263 O O . VAL B 1 44 ? -17.625 -8.812 4 1 98.94 44 VAL B O 1
ATOM 2266 N N . VAL B 1 45 ? -15.641 -8.031 3.316 1 98.94 45 VAL B N 1
ATOM 2267 C CA . VAL B 1 45 ? -16.156 -7.512 2.055 1 98.94 45 VAL B CA 1
ATOM 2268 C C . VAL B 1 45 ? -15.547 -8.281 0.887 1 98.94 45 VAL B C 1
ATOM 2270 O O . VAL B 1 45 ? -14.32 -8.305 0.724 1 98.94 45 VAL B O 1
ATOM 2273 N N . VAL B 1 46 ? -16.312 -8.984 0.095 1 98.94 46 VAL B N 1
ATOM 2274 C CA . VAL B 1 46 ? -15.922 -9.578 -1.176 1 98.94 46 VAL B CA 1
ATOM 2275 C C . VAL B 1 46 ? -16.719 -8.945 -2.314 1 98.94 46 VAL B C 1
ATOM 2277 O O . VAL B 1 46 ? -17.953 -9.055 -2.359 1 98.94 46 VAL B O 1
ATOM 2280 N N . THR B 1 47 ? -16.031 -8.273 -3.215 1 98.75 47 THR B N 1
ATOM 2281 C CA . THR B 1 47 ? -16.719 -7.488 -4.238 1 98.75 47 THR B CA 1
ATOM 2282 C C . THR B 1 47 ? -16.031 -7.648 -5.594 1 98.75 47 THR B C 1
ATOM 2284 O O . THR B 1 47 ? -15.125 -8.461 -5.738 1 98.75 47 THR B O 1
ATOM 2287 N N . GLY B 1 48 ? -16.547 -6.93 -6.621 1 98.25 48 GLY B N 1
ATOM 2288 C CA . GLY B 1 48 ? -15.992 -7.082 -7.957 1 98.25 48 GLY B CA 1
ATOM 2289 C C . GLY B 1 48 ? -16.25 -8.445 -8.562 1 98.25 48 GLY B C 1
ATOM 2290 O O . GLY B 1 48 ? -17.047 -9.227 -8.023 1 98.25 48 GLY B O 1
ATOM 2291 N N . ASP B 1 49 ? -15.672 -8.672 -9.742 1 98.75 49 ASP B N 1
ATOM 2292 C CA . ASP B 1 49 ? -15.664 -10.008 -10.344 1 98.75 49 ASP B CA 1
ATOM 2293 C C . ASP B 1 49 ? -14.648 -10.914 -9.656 1 98.75 49 ASP B C 1
ATOM 2295 O O . ASP B 1 49 ? -13.492 -11 -10.078 1 98.75 49 ASP B O 1
ATOM 2299 N N . THR B 1 50 ? -15.141 -11.562 -8.578 1 98.88 50 THR B N 1
ATOM 2300 C CA . THR B 1 50 ? -14.234 -12.297 -7.699 1 98.88 50 THR B CA 1
ATOM 2301 C C . THR B 1 50 ? -14.711 -13.734 -7.516 1 98.88 50 THR B C 1
ATOM 2303 O O . THR B 1 50 ? -15.891 -13.977 -7.258 1 98.88 50 THR B O 1
ATOM 2306 N N . THR B 1 51 ? -13.797 -14.648 -7.715 1 98.94 51 THR B N 1
ATOM 2307 C CA . THR B 1 51 ? -14.055 -16.047 -7.43 1 98.94 51 THR B CA 1
ATOM 2308 C C . THR B 1 51 ? -13.156 -16.547 -6.301 1 98.94 51 THR B C 1
ATOM 2310 O O . THR B 1 51 ? -11.953 -16.281 -6.297 1 98.94 51 THR B O 1
ATOM 2313 N N . VAL B 1 52 ? -13.75 -17.266 -5.328 1 98.94 52 VAL B N 1
ATOM 2314 C CA . VAL B 1 52 ? -13.023 -17.859 -4.203 1 98.94 52 VAL B CA 1
ATOM 2315 C C . VAL B 1 52 ? -13.227 -19.359 -4.18 1 98.94 52 VAL B C 1
ATOM 2317 O O . VAL B 1 52 ? -14.359 -19.844 -4.164 1 98.94 52 VAL B O 1
ATOM 2320 N N . GLY B 1 53 ? -12.156 -20.062 -4.16 1 98.94 53 GLY B N 1
ATOM 2321 C CA . GLY B 1 53 ? -12.211 -21.516 -4.219 1 98.94 53 GLY B CA 1
ATOM 2322 C C . GLY B 1 53 ? -12.68 -22.141 -2.924 1 98.94 53 GLY B C 1
ATOM 2323 O O . GLY B 1 53 ? -12.641 -21.516 -1.868 1 98.94 53 GLY B O 1
ATOM 2324 N N . GLU B 1 54 ? -12.969 -23.422 -3 1 98.88 54 GLU B N 1
ATOM 2325 C CA . GLU B 1 54 ? -13.602 -24.156 -1.913 1 98.88 54 GLU B CA 1
ATOM 2326 C C . GLU B 1 54 ? -12.695 -24.234 -0.69 1 98.88 54 GLU B C 1
ATOM 2328 O O . GLU B 1 54 ? -11.469 -24.219 -0.819 1 98.88 54 GLU B O 1
ATOM 2333 N N . ASP B 1 55 ? -13.266 -24.25 0.47 1 98.88 55 ASP B N 1
ATOM 2334 C CA . ASP B 1 55 ? -12.617 -24.5 1.752 1 98.88 55 ASP B CA 1
ATOM 2335 C C . ASP B 1 55 ? -11.734 -23.344 2.17 1 98.88 55 ASP B C 1
ATOM 2337 O O . ASP B 1 55 ? -10.945 -23.453 3.109 1 98.88 55 ASP B O 1
ATOM 2341 N N . THR B 1 56 ? -11.82 -22.25 1.482 1 98.94 56 THR B N 1
ATOM 2342 C CA . THR B 1 56 ? -11.086 -21.047 1.859 1 98.94 56 THR B CA 1
ATOM 2343 C C . THR B 1 56 ? -11.781 -20.344 3.02 1 98.94 56 THR B C 1
ATOM 2345 O O . THR B 1 56 ? -13.008 -20.266 3.061 1 98.94 56 THR B O 1
ATOM 2348 N N . VAL B 1 57 ? -10.945 -19.844 3.959 1 98.94 57 VAL B N 1
ATOM 2349 C CA . VAL B 1 57 ? -11.445 -19.078 5.094 1 98.94 57 VAL B CA 1
ATOM 2350 C C . VAL B 1 57 ? -10.922 -17.641 5.012 1 98.94 57 VAL B C 1
ATOM 2352 O O . VAL B 1 57 ? -9.719 -17.422 4.898 1 98.94 57 VAL B O 1
ATOM 2355 N N . ILE B 1 58 ? -11.812 -16.688 5.039 1 98.94 58 ILE B N 1
ATOM 2356 C CA . ILE B 1 58 ? -11.461 -15.266 5.02 1 98.94 58 ILE B CA 1
ATOM 2357 C C . ILE B 1 58 ? -11.875 -14.617 6.34 1 98.94 58 ILE B C 1
ATOM 2359 O O . ILE B 1 58 ? -13.039 -14.68 6.734 1 98.94 58 ILE B O 1
ATOM 2363 N N . PHE B 1 59 ? -10.93 -13.984 6.988 1 98.94 59 PHE B N 1
ATOM 2364 C CA . PHE B 1 59 ? -11.109 -13.484 8.344 1 98.94 59 PHE B CA 1
ATOM 2365 C C . PHE B 1 59 ? -11.562 -12.023 8.32 1 98.94 59 PHE B C 1
ATOM 2367 O O . PHE B 1 59 ? -11.57 -11.391 7.266 1 98.94 59 PHE B O 1
ATOM 2374 N N . SER B 1 60 ? -11.883 -11.531 9.508 1 98.88 60 SER B N 1
ATOM 2375 C CA . SER B 1 60 ? -12.617 -10.273 9.68 1 98.88 60 SER B CA 1
ATOM 2376 C C . SER B 1 60 ? -11.844 -9.102 9.094 1 98.88 60 SER B C 1
ATOM 2378 O O . SER B 1 60 ? -10.625 -9.023 9.234 1 98.88 60 SER B O 1
ATOM 2380 N N . PHE B 1 61 ? -12.625 -8.195 8.422 1 98.88 61 PHE B N 1
ATOM 2381 C CA . PHE B 1 61 ? -12.195 -6.875 7.969 1 98.88 61 PHE B CA 1
ATOM 2382 C C . PHE B 1 61 ? -11.336 -6.992 6.715 1 98.88 61 PHE B C 1
ATOM 2384 O O . PHE B 1 61 ? -10.773 -6 6.25 1 98.88 61 PHE B O 1
ATOM 2391 N N . ALA B 1 62 ? -11.234 -8.188 6.172 1 98.94 62 ALA B N 1
ATOM 2392 C CA . ALA B 1 62 ? -10.586 -8.328 4.871 1 98.94 62 ALA B CA 1
ATOM 2393 C C . ALA B 1 62 ? -11.453 -7.746 3.758 1 98.94 62 ALA B C 1
ATOM 2395 O O . ALA B 1 62 ? -12.68 -7.793 3.834 1 98.94 62 ALA B O 1
ATOM 2396 N N . VAL B 1 63 ? -10.82 -7.145 2.771 1 98.94 63 VAL B N 1
ATOM 2397 C CA . VAL B 1 63 ? -11.492 -6.613 1.59 1 98.94 63 VAL B CA 1
ATOM 2398 C C . VAL B 1 63 ? -10.906 -7.254 0.333 1 98.94 63 VAL B C 1
ATOM 2400 O O . VAL B 1 63 ? -9.758 -7.004 -0.024 1 98.94 63 VAL B O 1
ATOM 2403 N N . ILE B 1 64 ? -11.727 -8.047 -0.389 1 98.94 64 ILE B N 1
ATOM 2404 C CA . ILE B 1 64 ? -11.281 -8.82 -1.547 1 98.94 64 ILE B CA 1
ATOM 2405 C C . ILE B 1 64 ? -12.023 -8.344 -2.795 1 98.94 64 ILE B C 1
ATOM 2407 O O . ILE B 1 64 ? -13.258 -8.273 -2.803 1 98.94 64 ILE B O 1
ATOM 2411 N N . GLY B 1 65 ? -11.211 -7.957 -3.797 1 98.81 65 GLY B N 1
ATOM 2412 C CA . GLY B 1 65 ? -11.812 -7.758 -5.105 1 98.81 65 GLY B CA 1
ATOM 2413 C C . GLY B 1 65 ? -12.078 -6.301 -5.426 1 98.81 65 GLY B C 1
ATOM 2414 O O . GLY B 1 65 ? -12.586 -5.977 -6.5 1 98.81 65 GLY B O 1
ATOM 2415 N N . GLU B 1 66 ? -11.828 -5.426 -4.469 1 98.44 66 GLU B N 1
ATOM 2416 C CA . GLU B 1 66 ? -12.008 -4.004 -4.742 1 98.44 66 GLU B CA 1
ATOM 2417 C C . GLU B 1 66 ? -11.109 -3.543 -5.887 1 98.44 66 GLU B C 1
ATOM 2419 O O . GLU B 1 66 ? -10.117 -4.203 -6.211 1 98.44 66 GLU B O 1
ATOM 2424 N N . ILE B 1 67 ? -11.383 -2.381 -6.508 1 98.06 67 ILE B N 1
ATOM 2425 C CA . ILE B 1 67 ? -10.648 -1.847 -7.648 1 98.06 67 ILE B CA 1
ATOM 2426 C C . ILE B 1 67 ? -9.188 -1.641 -7.27 1 98.06 67 ILE B C 1
ATOM 2428 O O . ILE B 1 67 ? -8.859 -1.475 -6.09 1 98.06 67 ILE B O 1
ATOM 2432 N N . PRO B 1 68 ? -8.312 -1.665 -8.32 1 98 68 PR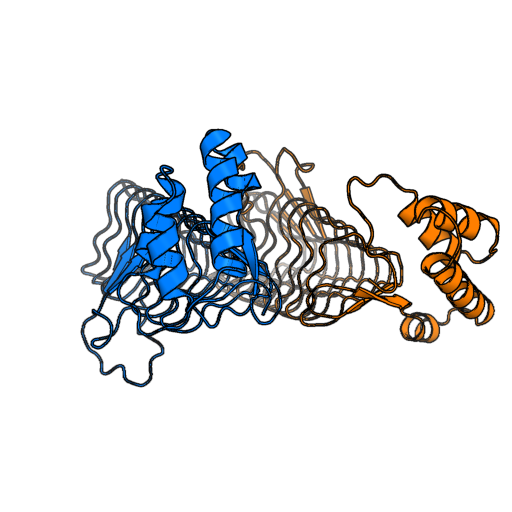O B N 1
ATOM 2433 C CA . PRO B 1 68 ? -6.898 -1.424 -8.023 1 98 68 PRO B CA 1
ATOM 2434 C C . PRO B 1 68 ? -6.637 -0.011 -7.512 1 98 68 PRO B C 1
ATOM 2436 O O . PRO B 1 68 ? -7.477 0.877 -7.676 1 98 68 PRO B O 1
ATOM 2439 N N . GLN B 1 69 ? -5.523 0.165 -6.848 1 96.94 69 GLN B N 1
ATOM 2440 C CA . GLN B 1 69 ? -5.09 1.479 -6.387 1 96.94 69 GLN B CA 1
ATOM 2441 C C . GLN B 1 69 ? -4.344 2.23 -7.484 1 96.94 69 GLN B C 1
ATOM 2443 O O . GLN B 1 69 ? -3.879 3.352 -7.27 1 96.94 69 GLN B O 1
ATOM 2448 N N . ASP B 1 70 ? -4.18 1.67 -8.609 1 94.56 70 ASP B N 1
ATOM 2449 C CA . ASP B 1 70 ? -3.539 2.246 -9.789 1 94.56 70 ASP B CA 1
ATOM 2450 C C . ASP B 1 70 ? -4.332 3.441 -10.32 1 94.56 70 ASP B C 1
ATOM 2452 O O . ASP B 1 70 ? -5.484 3.297 -10.727 1 94.56 70 ASP B O 1
ATOM 2456 N N . LYS B 1 71 ? -3.709 4.566 -10.453 1 90 71 LYS B N 1
ATOM 2457 C CA . LYS B 1 71 ? -4.371 5.793 -10.883 1 90 71 LYS B CA 1
ATOM 2458 C C . LYS B 1 71 ? -4.812 5.695 -12.344 1 90 71 LYS B C 1
ATOM 2460 O O . LYS B 1 71 ? -5.688 6.441 -12.781 1 90 71 LYS B O 1
ATOM 2465 N N . LYS B 1 72 ? -4.254 4.809 -13.07 1 89.62 72 LYS B N 1
ATOM 2466 C CA . LYS B 1 72 ? -4.559 4.652 -14.492 1 89.62 72 LYS B CA 1
ATOM 2467 C C . LYS B 1 72 ? -5.82 3.82 -14.695 1 89.62 72 LYS B C 1
ATOM 2469 O O . LYS B 1 72 ? -6.344 3.734 -15.805 1 89.62 72 LYS B O 1
ATOM 2474 N N . PHE B 1 73 ? -6.301 3.266 -13.625 1 94.75 73 PHE B N 1
ATOM 2475 C CA . PHE B 1 73 ? -7.504 2.449 -13.734 1 94.75 73 PHE B CA 1
ATOM 2476 C C . PHE B 1 73 ? -8.688 3.289 -14.195 1 94.75 73 PHE B C 1
ATOM 2478 O O . PHE B 1 73 ? -9.008 4.312 -13.594 1 94.75 73 PHE B O 1
ATOM 2485 N N . GLY B 1 74 ? -9.289 2.725 -15.242 1 92.81 74 GLY B N 1
ATOM 2486 C CA . GLY B 1 74 ? -10.336 3.529 -15.852 1 92.81 74 GLY B CA 1
ATOM 2487 C C . GLY B 1 74 ? -11.711 2.891 -15.766 1 92.81 74 GLY B C 1
ATOM 2488 O O . GLY B 1 74 ? -12.594 3.195 -16.562 1 92.81 74 GLY B O 1
ATOM 2489 N N . GLY B 1 75 ? -11.867 1.948 -14.961 1 94.62 75 GLY B N 1
ATOM 2490 C CA . GLY B 1 75 ? -13.164 1.308 -14.805 1 94.62 75 GLY B CA 1
ATOM 2491 C C . GLY B 1 75 ? -13.312 0.055 -15.648 1 94.62 75 GLY B C 1
ATOM 2492 O O . GLY B 1 75 ? -14.43 -0.451 -15.82 1 94.62 75 GLY B O 1
ATOM 2493 N N . GLU B 1 76 ? -12.211 -0.384 -16.156 1 95.75 76 GLU B N 1
ATOM 2494 C CA . GLU B 1 76 ? -12.242 -1.606 -16.953 1 95.75 76 GLU B CA 1
ATOM 2495 C C . GLU B 1 76 ? -12.688 -2.801 -16.109 1 95.75 76 GLU B C 1
ATOM 2497 O O . GLU B 1 76 ? -12.547 -2.789 -14.883 1 95.75 76 GLU B O 1
ATOM 2502 N N . GLU B 1 77 ? -13.25 -3.668 -16.844 1 96.19 77 GLU B N 1
ATOM 2503 C CA . GLU B 1 77 ? -13.656 -4.902 -16.188 1 96.19 77 GLU B CA 1
ATOM 2504 C C . GLU B 1 77 ? -12.469 -5.82 -15.945 1 96.19 77 GLU B C 1
ATOM 2506 O O . GLU B 1 77 ? -11.836 -6.301 -16.891 1 96.19 77 GLU B O 1
ATOM 2511 N N . THR B 1 78 ? -12.18 -6.023 -14.758 1 97.88 78 THR B N 1
ATOM 2512 C CA . THR B 1 78 ? -11.094 -6.902 -14.344 1 97.88 78 THR B CA 1
ATOM 2513 C C . THR B 1 78 ? -11.539 -7.809 -13.203 1 97.88 78 THR B C 1
ATOM 2515 O O . THR B 1 78 ? -12.672 -7.711 -12.727 1 97.88 78 THR B O 1
ATOM 2518 N N . ARG B 1 79 ? -10.594 -8.82 -12.805 1 98.38 79 ARG B N 1
ATOM 2519 C CA . ARG B 1 79 ? -11.141 -9.797 -11.867 1 98.38 79 ARG B CA 1
ATOM 2520 C C . ARG B 1 79 ? -10.078 -10.258 -10.875 1 98.38 79 ARG B C 1
ATOM 2522 O O . ARG B 1 79 ? -8.898 -9.945 -11.031 1 98.38 79 ARG B O 1
ATOM 2529 N N . VAL B 1 80 ? -10.555 -10.883 -9.82 1 98.88 80 VAL B N 1
ATOM 2530 C CA . VAL B 1 80 ? -9.758 -11.602 -8.828 1 98.88 80 VAL B CA 1
ATOM 2531 C C . VAL B 1 80 ? -10.148 -13.078 -8.82 1 98.88 80 VAL B C 1
ATOM 2533 O O . VAL B 1 80 ? -11.336 -13.414 -8.812 1 98.88 80 VAL B O 1
ATOM 2536 N N . VAL B 1 81 ? -9.125 -13.961 -8.875 1 98.94 81 VAL B N 1
ATOM 2537 C CA . VAL B 1 81 ? -9.344 -15.398 -8.789 1 98.94 81 VAL B CA 1
ATOM 2538 C C . VAL B 1 81 ? -8.508 -15.984 -7.656 1 98.94 81 VAL B C 1
ATOM 2540 O O . VAL B 1 81 ? -7.277 -15.992 -7.727 1 98.94 81 VAL B O 1
ATOM 2543 N N . ILE B 1 82 ? -9.172 -16.484 -6.641 1 98.94 82 ILE B N 1
ATOM 2544 C CA . ILE B 1 82 ? -8.508 -17.109 -5.5 1 98.94 82 ILE B CA 1
ATOM 2545 C C . ILE B 1 82 ? -8.797 -18.609 -5.496 1 98.94 82 ILE B C 1
ATOM 2547 O O . ILE B 1 82 ? -9.953 -19.016 -5.605 1 98.94 82 ILE B O 1
ATOM 2551 N N . GLY B 1 83 ? -7.789 -19.391 -5.367 1 98.94 83 GLY B N 1
ATOM 2552 C CA . GLY B 1 83 ? -7.918 -20.844 -5.352 1 98.94 83 GLY B CA 1
ATOM 2553 C C . GLY B 1 83 ? -8.539 -21.375 -4.07 1 98.94 83 GLY B C 1
ATOM 2554 O O . GLY B 1 83 ? -9.289 -20.656 -3.396 1 98.94 83 GLY B O 1
ATOM 2555 N N . ALA B 1 84 ? -8.172 -22.672 -3.775 1 98.88 84 ALA B N 1
ATOM 2556 C CA . ALA B 1 84 ? -8.852 -23.406 -2.709 1 98.88 84 ALA B CA 1
ATOM 2557 C C . ALA B 1 84 ? -7.992 -23.453 -1.447 1 98.88 84 ALA B C 1
ATOM 2559 O O . ALA B 1 84 ? -6.766 -23.344 -1.518 1 98.88 84 ALA B O 1
ATOM 2560 N N . ARG B 1 85 ? -8.625 -23.547 -0.289 1 98.88 85 ARG B N 1
ATOM 2561 C CA . ARG B 1 85 ? -8.023 -23.875 0.999 1 98.88 85 ARG B CA 1
ATOM 2562 C C . ARG B 1 85 ? -7.027 -22.812 1.427 1 98.88 85 ARG B C 1
ATOM 2564 O O . ARG B 1 85 ? -5.945 -23.125 1.927 1 98.88 85 ARG B O 1
ATOM 2571 N N . ASN B 1 86 ? -7.348 -21.641 1.054 1 98.94 86 ASN B N 1
ATOM 2572 C CA . ASN B 1 86 ? -6.543 -20.516 1.533 1 98.94 86 ASN B CA 1
ATOM 2573 C C . ASN B 1 86 ? -7.023 -20.031 2.895 1 98.94 86 ASN B C 1
ATOM 2575 O O . ASN B 1 86 ? -8.195 -20.203 3.246 1 98.94 86 ASN B O 1
ATOM 2579 N N . ARG B 1 87 ? -6.121 -19.531 3.668 1 98.94 87 ARG B N 1
ATOM 2580 C CA . ARG B 1 87 ? -6.414 -18.781 4.883 1 98.94 87 ARG B CA 1
ATOM 2581 C C . ARG B 1 87 ? -6.031 -17.312 4.723 1 98.94 87 ARG B C 1
ATOM 2583 O O . ARG B 1 87 ? -4.848 -16.984 4.645 1 98.94 87 ARG B O 1
ATOM 2590 N N . ILE B 1 88 ? -6.984 -16.484 4.645 1 98.94 88 ILE B N 1
ATOM 2591 C CA . ILE B 1 88 ? -6.805 -15.047 4.445 1 98.94 88 ILE B CA 1
ATOM 2592 C C . ILE B 1 88 ? -7.176 -14.297 5.723 1 98.94 88 ILE B C 1
ATOM 2594 O O . ILE B 1 88 ? -8.352 -14.203 6.074 1 98.94 88 ILE B O 1
ATOM 2598 N N . ARG B 1 89 ? -6.23 -13.734 6.395 1 98.94 89 ARG B N 1
ATOM 2599 C CA . ARG B 1 89 ? -6.375 -13.258 7.766 1 98.94 89 ARG B CA 1
ATOM 2600 C C . ARG B 1 89 ? -6.914 -11.836 7.805 1 98.94 89 ARG B C 1
ATOM 2602 O O . ARG B 1 89 ? -7.301 -11.281 6.77 1 98.94 89 ARG B O 1
ATOM 2609 N N . GLU B 1 90 ? -6.984 -11.305 9.008 1 98.88 90 GLU B N 1
ATOM 2610 C CA . GLU B 1 90 ? -7.645 -10.039 9.297 1 98.88 90 GLU B CA 1
ATOM 2611 C C . GLU B 1 90 ? -7.016 -8.898 8.508 1 98.88 90 GLU B C 1
ATOM 2613 O O . GLU B 1 90 ? -5.789 -8.828 8.375 1 98.88 90 GLU B O 1
ATOM 2618 N N . HIS B 1 91 ? -7.809 -8.031 7.871 1 98.69 91 HIS B N 1
ATOM 2619 C CA . HIS B 1 91 ? -7.398 -6.75 7.305 1 98.69 91 HIS B CA 1
ATOM 2620 C C . HIS B 1 91 ? -6.66 -6.945 5.984 1 98.69 91 HIS B C 1
ATOM 2622 O O . HIS B 1 91 ? -6.098 -5.992 5.438 1 98.69 91 HIS B O 1
ATOM 2628 N N . VAL B 1 92 ? -6.648 -8.164 5.477 1 98.94 92 VAL B N 1
ATOM 2629 C CA . VAL B 1 92 ? -6 -8.391 4.191 1 98.94 92 VAL B CA 1
ATOM 2630 C C . VAL B 1 92 ? -6.781 -7.695 3.082 1 98.94 92 VAL B C 1
ATOM 2632 O O . VAL B 1 92 ? -8.016 -7.664 3.107 1 98.94 92 VAL B O 1
ATOM 2635 N N . THR B 1 93 ? -6.062 -7.102 2.131 1 98.94 93 THR B N 1
ATOM 2636 C CA . THR B 1 93 ? -6.676 -6.535 0.934 1 98.94 93 THR B CA 1
ATOM 2637 C C . THR B 1 93 ? -6.121 -7.203 -0.322 1 98.94 93 THR B C 1
ATOM 2639 O O . THR B 1 93 ? -4.91 -7.414 -0.438 1 98.94 93 THR B O 1
ATOM 2642 N N . VAL B 1 94 ? -6.969 -7.57 -1.279 1 98.94 94 VAL B N 1
ATOM 2643 C CA . VAL B 1 94 ? -6.637 -8.094 -2.602 1 98.94 94 VAL B CA 1
ATOM 2644 C C . VAL B 1 94 ? -7.355 -7.277 -3.674 1 98.94 94 VAL B C 1
ATOM 2646 O O . VAL B 1 94 ? -8.586 -7.219 -3.697 1 98.94 94 VAL B O 1
ATOM 2649 N N . ASN B 1 95 ? -6.625 -6.652 -4.559 1 98.88 95 ASN B N 1
ATOM 2650 C CA . ASN B 1 95 ? -7.23 -5.793 -5.566 1 98.88 95 ASN B CA 1
ATOM 2651 C C . ASN B 1 95 ? -7.355 -6.504 -6.91 1 98.88 95 ASN B C 1
ATOM 2653 O O . ASN B 1 95 ? -6.551 -7.379 -7.23 1 98.88 95 ASN B O 1
ATOM 2657 N N . ALA B 1 96 ? -8.336 -6.078 -7.664 1 98.69 96 ALA B N 1
ATOM 2658 C CA . ALA B 1 96 ? -8.562 -6.637 -8.992 1 98.69 96 ALA B CA 1
ATOM 2659 C C . ALA B 1 96 ? -7.492 -6.164 -9.977 1 98.69 96 ALA B C 1
ATOM 2661 O O . ALA B 1 96 ? -6.719 -5.254 -9.672 1 98.69 96 ALA B O 1
ATOM 2662 N N . GLY B 1 97 ? -7.512 -6.832 -11.133 1 98.25 97 GLY B N 1
ATOM 2663 C CA . GLY B 1 97 ? -6.504 -6.547 -12.141 1 98.25 97 GLY B CA 1
ATOM 2664 C C . GLY B 1 97 ? -6.727 -5.223 -12.844 1 98.25 97 GLY B C 1
ATOM 2665 O O . GLY B 1 97 ? -7.531 -4.402 -12.406 1 98.25 97 GLY B O 1
ATOM 2666 N N . THR B 1 98 ? -5.91 -4.938 -13.758 1 97.56 98 THR B N 1
ATOM 2667 C CA . THR B 1 98 ? -5.992 -3.779 -14.641 1 97.56 98 THR B CA 1
ATOM 2668 C C . THR B 1 98 ? -5.898 -4.203 -16.109 1 97.56 98 THR B C 1
ATOM 2670 O O . THR B 1 98 ? -5.398 -5.289 -16.406 1 97.56 98 THR B O 1
ATOM 2673 N N . ALA B 1 99 ? -6.297 -3.32 -17.016 1 93.94 99 ALA B N 1
ATOM 2674 C CA . ALA B 1 99 ? -6.23 -3.607 -18.438 1 93.94 99 ALA B CA 1
ATOM 2675 C C . ALA B 1 99 ? -4.789 -3.818 -18.891 1 93.94 99 ALA B C 1
ATOM 2677 O O . ALA B 1 99 ? -4.516 -4.68 -19.734 1 93.94 99 ALA B O 1
ATOM 2678 N N . GLY B 1 100 ? -3.902 -3.102 -18.391 1 89.81 100 GLY B N 1
ATOM 2679 C CA . GLY B 1 100 ? -2.506 -3.143 -18.797 1 89.81 100 GLY B CA 1
ATOM 2680 C C . GLY B 1 100 ? -1.746 -4.309 -18.188 1 89.81 100 GLY B C 1
ATOM 2681 O O . GLY B 1 100 ? -0.609 -4.586 -18.578 1 89.81 100 GLY B O 1
ATOM 2682 N N . GLY B 1 101 ? -2.34 -5.086 -17.266 1 92.75 101 GLY B N 1
ATOM 2683 C CA . GLY B 1 101 ? -1.604 -6.105 -16.531 1 92.75 101 GLY B CA 1
ATOM 2684 C C . GLY B 1 101 ? -2.145 -7.504 -16.75 1 92.75 101 GLY B C 1
ATOM 2685 O O . GLY B 1 101 ? -1.784 -8.438 -16.031 1 92.75 101 GLY B O 1
ATOM 2686 N N . GLY B 1 102 ? -3.057 -7.68 -17.703 1 93.69 102 GLY B N 1
ATOM 2687 C CA . GLY B 1 102 ? -3.664 -8.977 -17.953 1 93.69 102 GLY B CA 1
ATOM 2688 C C . GLY B 1 102 ? -5.078 -9.086 -17.406 1 93.69 102 GLY B C 1
ATOM 2689 O O . GLY B 1 102 ? -5.809 -10.016 -17.766 1 93.69 102 GLY B O 1
ATOM 2690 N N . GLY B 1 103 ? -5.387 -8.242 -16.469 1 97.69 103 GLY B N 1
ATOM 2691 C CA . GLY B 1 103 ? -6.773 -8.078 -16.062 1 97.69 103 GLY B CA 1
ATOM 2692 C C . GLY B 1 103 ? -7.18 -9 -14.93 1 97.69 103 GLY B C 1
ATOM 2693 O O . GLY B 1 103 ? -8.352 -9.039 -14.539 1 97.69 103 GLY B O 1
ATOM 2694 N N . THR B 1 104 ? -6.242 -9.781 -14.422 1 98.69 104 THR B N 1
ATOM 2695 C CA . THR B 1 104 ? -6.621 -10.742 -13.391 1 98.69 104 THR B CA 1
ATOM 2696 C C . THR B 1 104 ? -5.559 -10.805 -12.297 1 98.69 104 THR B C 1
ATOM 2698 O O . THR B 1 104 ? -4.371 -10.961 -12.578 1 98.69 104 THR B O 1
ATOM 2701 N N . THR B 1 105 ? -5.945 -10.562 -11.062 1 98.88 105 THR B N 1
ATOM 2702 C CA . THR B 1 105 ? -5.145 -10.93 -9.898 1 98.88 105 THR B CA 1
ATOM 2703 C C . THR B 1 105 ? -5.465 -12.352 -9.453 1 98.88 105 THR B C 1
ATOM 2705 O O . THR B 1 105 ? -6.633 -12.703 -9.266 1 98.88 105 THR B O 1
ATOM 2708 N N . ARG B 1 106 ? -4.371 -13.156 -9.266 1 98.88 106 ARG B N 1
ATOM 2709 C CA . ARG B 1 106 ? -4.59 -14.562 -8.977 1 98.88 106 ARG B CA 1
ATOM 2710 C C . ARG B 1 106 ? -3.826 -14.992 -7.727 1 98.88 106 ARG B C 1
ATOM 2712 O O . ARG B 1 106 ? -2.664 -14.617 -7.547 1 98.88 106 ARG B O 1
ATOM 2719 N N . ILE B 1 107 ? -4.469 -15.75 -6.844 1 98.94 107 ILE B N 1
ATOM 2720 C CA . ILE B 1 107 ? -3.871 -16.438 -5.711 1 98.94 107 ILE B CA 1
ATOM 2721 C C . ILE B 1 107 ? -4.148 -17.938 -5.816 1 98.94 107 ILE B C 1
ATOM 2723 O O . ILE B 1 107 ? -5.297 -18.359 -5.996 1 98.94 107 ILE B O 1
ATOM 2727 N N . GLY B 1 108 ? -3.166 -18.766 -5.766 1 98.88 108 GLY B N 1
ATOM 2728 C CA . GLY B 1 108 ? -3.287 -20.203 -5.918 1 98.88 108 GLY B CA 1
ATOM 2729 C C . GLY B 1 108 ? -3.98 -20.875 -4.746 1 98.88 108 GLY B C 1
ATOM 2730 O O . GLY B 1 108 ? -4.941 -20.328 -4.195 1 98.88 108 GLY B O 1
ATOM 2731 N N . ASN B 1 109 ? -3.555 -22.109 -4.438 1 98.94 109 ASN B N 1
ATOM 2732 C CA . ASN B 1 109 ? -4.152 -22.938 -3.393 1 98.94 109 ASN B CA 1
ATOM 2733 C C . ASN B 1 109 ? -3.258 -23 -2.158 1 98.94 109 ASN B C 1
ATOM 2735 O O . ASN B 1 109 ? -2.033 -22.906 -2.266 1 98.94 109 ASN B O 1
ATOM 2739 N N . ASP B 1 110 ? -3.879 -23.156 -0.991 1 98.94 110 ASP B N 1
ATOM 2740 C CA . ASP B 1 110 ? -3.189 -23.5 0.249 1 98.94 110 ASP B CA 1
ATOM 2741 C C . ASP B 1 110 ? -2.252 -22.375 0.684 1 98.94 110 ASP B C 1
ATOM 2743 O O . ASP B 1 110 ? -1.163 -22.625 1.204 1 98.94 110 ASP B O 1
ATOM 2747 N N . CYS B 1 111 ? -2.605 -21.172 0.383 1 98.94 111 CYS B N 1
ATOM 2748 C CA . CYS B 1 111 ? -1.812 -20.031 0.802 1 98.94 111 CYS B CA 1
ATOM 2749 C C . CYS B 1 111 ? -2.256 -19.531 2.172 1 98.94 111 CYS B C 1
ATOM 2751 O O . CYS B 1 111 ? -3.389 -19.781 2.592 1 98.94 111 CYS B O 1
ATOM 2753 N N . LEU B 1 112 ? -1.325 -18.953 2.861 1 98.94 112 LEU B N 1
ATOM 2754 C CA . LEU B 1 112 ? -1.589 -18.234 4.098 1 98.94 112 LEU B CA 1
ATOM 2755 C C . LEU B 1 112 ? -1.199 -16.766 3.965 1 98.94 112 LEU B C 1
ATOM 2757 O O . LEU B 1 112 ? -0.013 -16.438 3.883 1 98.94 112 LEU B O 1
ATOM 2761 N N . LEU B 1 113 ? -2.174 -15.898 3.842 1 98.94 113 LEU B N 1
ATOM 2762 C CA . LEU B 1 113 ? -1.957 -14.461 3.92 1 98.94 113 LEU B CA 1
ATOM 2763 C C . LEU B 1 113 ? -2.26 -13.938 5.324 1 98.94 113 LEU B C 1
ATOM 2765 O O . LEU B 1 113 ? -3.422 -13.859 5.723 1 98.94 113 LEU B O 1
ATOM 2769 N N . MET B 1 114 ? -1.258 -13.562 6.043 1 98.81 114 MET B N 1
ATOM 2770 C CA . MET B 1 114 ? -1.424 -13.156 7.438 1 98.81 114 MET B CA 1
ATOM 2771 C C . MET B 1 114 ? -1.95 -11.727 7.527 1 98.81 114 MET B C 1
ATOM 2773 O O . MET B 1 114 ? -2.199 -11.086 6.508 1 98.81 114 MET B O 1
ATOM 2777 N N . ALA B 1 115 ? -2.098 -11.289 8.727 1 98.75 115 ALA B N 1
ATOM 2778 C CA . ALA B 1 115 ? -2.873 -10.078 8.977 1 98.75 115 ALA B CA 1
ATOM 2779 C C . ALA B 1 115 ? -2.244 -8.875 8.289 1 98.75 115 ALA B C 1
ATOM 2781 O O . ALA B 1 115 ? -1.035 -8.648 8.398 1 98.75 115 ALA B O 1
ATOM 2782 N N . GLY B 1 116 ? -3.113 -8.133 7.555 1 98.44 116 GLY B N 1
ATOM 2783 C CA . GLY B 1 116 ? -2.709 -6.832 7.039 1 98.44 116 GLY B CA 1
ATOM 2784 C C . GLY B 1 116 ? -1.931 -6.922 5.742 1 98.44 116 GLY B C 1
ATOM 2785 O O . GLY B 1 116 ? -1.431 -5.914 5.242 1 98.44 116 GLY B O 1
ATOM 2786 N N . CYS B 1 117 ? -1.819 -8.047 5.148 1 98.75 117 CYS B N 1
ATOM 2787 C CA . CYS B 1 117 ? -1.127 -8.188 3.873 1 98.75 117 CYS B CA 1
ATOM 2788 C C . CYS B 1 117 ? -1.91 -7.52 2.75 1 98.75 117 CYS B C 1
ATOM 2790 O O . CYS B 1 117 ? -3.123 -7.336 2.855 1 98.75 117 CYS B O 1
ATOM 2792 N N . HIS B 1 118 ? -1.157 -7.141 1.735 1 98.88 118 HIS B N 1
ATOM 2793 C CA . HIS B 1 118 ? -1.771 -6.547 0.552 1 98.88 118 HIS B CA 1
ATOM 2794 C C . HIS B 1 118 ? -1.276 -7.227 -0.722 1 98.88 118 HIS B C 1
ATOM 2796 O O . HIS B 1 118 ? -0.069 -7.352 -0.935 1 98.88 118 HIS B O 1
ATOM 2802 N N . VAL B 1 119 ? -2.178 -7.688 -1.546 1 98.94 119 VAL B N 1
ATOM 2803 C CA . VAL B 1 119 ? -1.885 -8.203 -2.881 1 98.94 119 VAL B CA 1
ATOM 2804 C C . VAL B 1 119 ? -2.447 -7.246 -3.934 1 98.94 119 VAL B C 1
ATOM 2806 O O . VAL B 1 119 ? -3.662 -7.172 -4.129 1 98.94 119 VAL B O 1
ATOM 2809 N N . ALA B 1 120 ? -1.567 -6.539 -4.609 1 98.75 120 ALA B N 1
ATOM 2810 C CA . ALA B 1 120 ? -1.978 -5.5 -5.547 1 98.75 120 ALA B CA 1
ATOM 2811 C C . ALA B 1 120 ? -2.441 -6.102 -6.871 1 98.75 120 ALA B C 1
ATOM 2813 O O . ALA B 1 120 ? -2.477 -7.324 -7.023 1 98.75 120 ALA B O 1
ATOM 2814 N N . HIS B 1 121 ? -2.799 -5.234 -7.746 1 98.75 121 HIS B N 1
ATOM 2815 C CA . HIS B 1 121 ? -3.404 -5.598 -9.023 1 98.75 121 HIS B CA 1
ATOM 2816 C C . HIS B 1 121 ? -2.467 -6.473 -9.852 1 98.75 121 HIS B C 1
ATOM 2818 O O . HIS B 1 121 ? -1.252 -6.266 -9.844 1 98.75 121 HIS B O 1
ATOM 2824 N N . ASP B 1 122 ? -3.018 -7.484 -10.492 1 98.75 122 ASP B N 1
ATOM 2825 C CA . ASP B 1 122 ? -2.396 -8.281 -11.539 1 98.75 122 ASP B CA 1
ATOM 2826 C C . ASP B 1 122 ? -1.295 -9.18 -10.969 1 98.75 122 ASP B C 1
ATOM 2828 O O . ASP B 1 122 ? -0.494 -9.742 -11.727 1 98.75 122 ASP B O 1
ATOM 2832 N N . CYS B 1 123 ? -1.218 -9.234 -9.695 1 98.81 123 CYS B N 1
ATOM 2833 C CA . CYS B 1 123 ? -0.277 -10.172 -9.086 1 98.81 123 CYS B CA 1
ATOM 2834 C C . CYS B 1 123 ? -0.68 -11.617 -9.375 1 98.81 123 CYS B C 1
ATOM 2836 O O . CYS B 1 123 ? -1.869 -11.922 -9.469 1 98.81 123 CYS B O 1
ATOM 2838 N N . GLN B 1 124 ? 0.351 -12.453 -9.555 1 98.81 124 GLN B N 1
ATOM 2839 C CA . GLN B 1 124 ? 0.196 -13.891 -9.703 1 98.81 124 GLN B CA 1
ATOM 2840 C C . GLN B 1 124 ? 0.916 -14.641 -8.586 1 98.81 124 GLN B C 1
ATOM 2842 O O . GLN B 1 124 ? 2.133 -14.828 -8.641 1 98.81 124 GLN B O 1
ATOM 2847 N N . LEU B 1 125 ? 0.183 -15.094 -7.566 1 98.88 125 LEU B N 1
ATOM 2848 C CA . LEU B 1 125 ? 0.733 -15.906 -6.484 1 98.88 125 LEU B CA 1
ATOM 2849 C C . LEU B 1 125 ? 0.457 -17.391 -6.723 1 98.88 125 LEU B C 1
ATOM 2851 O O . LEU B 1 125 ? -0.679 -17.766 -7.012 1 98.88 125 LEU B O 1
ATOM 2855 N N . GLY B 1 126 ? 1.45 -18.172 -6.625 1 98.81 126 GLY B N 1
ATOM 2856 C CA . GLY B 1 126 ? 1.316 -19.625 -6.777 1 98.81 126 GLY B CA 1
ATOM 2857 C C . GLY B 1 126 ? 0.69 -20.297 -5.566 1 98.81 126 GLY B C 1
ATOM 2858 O O . GLY B 1 126 ? -0.127 -19.688 -4.871 1 98.81 126 GLY B O 1
ATOM 2859 N N . ASP B 1 127 ? 1.018 -21.609 -5.379 1 98.88 127 ASP B N 1
ATOM 2860 C CA . ASP B 1 127 ? 0.454 -22.422 -4.305 1 98.88 127 ASP B CA 1
ATOM 2861 C C . ASP B 1 127 ? 1.354 -22.406 -3.07 1 98.88 127 ASP B C 1
ATOM 2863 O O . ASP B 1 127 ? 2.578 -22.297 -3.191 1 98.88 127 ASP B O 1
ATOM 2867 N N . ARG B 1 128 ? 0.722 -22.453 -1.837 1 98.62 128 ARG B N 1
ATOM 2868 C CA . ARG B 1 128 ? 1.424 -22.594 -0.567 1 98.62 128 ARG B CA 1
ATOM 2869 C C . ARG B 1 128 ? 2.359 -21.422 -0.315 1 98.62 128 ARG B C 1
ATOM 2871 O O . ARG B 1 128 ? 3.469 -21.594 0.195 1 98.62 128 ARG B O 1
ATOM 2878 N N . VAL B 1 129 ? 1.988 -20.344 -0.818 1 98.88 129 VAL B N 1
ATOM 2879 C CA . VAL B 1 129 ? 2.689 -19.094 -0.512 1 98.88 129 VAL B CA 1
ATOM 2880 C C . VAL B 1 129 ? 2.287 -18.609 0.876 1 98.88 129 VAL B C 1
ATOM 2882 O O . VAL B 1 129 ? 1.11 -18.656 1.244 1 98.88 129 VAL B O 1
ATOM 2885 N N . ILE B 1 130 ? 3.271 -18.172 1.617 1 98.88 130 ILE B N 1
ATOM 2886 C CA . ILE B 1 130 ? 3.021 -17.562 2.918 1 98.88 130 ILE B CA 1
ATOM 2887 C C . ILE B 1 130 ? 3.457 -16.109 2.895 1 98.88 130 ILE B C 1
ATOM 2889 O O . ILE B 1 130 ? 4.625 -15.805 2.643 1 98.88 130 ILE B O 1
ATOM 2893 N N . MET B 1 131 ? 2.557 -15.242 3.061 1 98.81 131 MET B N 1
ATOM 2894 C CA . MET B 1 131 ? 2.861 -13.836 3.303 1 98.81 131 MET B CA 1
ATOM 2895 C C . MET B 1 131 ? 2.664 -13.484 4.773 1 98.81 131 MET B C 1
ATOM 2897 O O . MET B 1 131 ? 1.562 -13.617 5.305 1 98.81 131 MET B O 1
ATOM 2901 N N . VAL B 1 132 ? 3.682 -13.039 5.406 1 98.5 132 VAL B N 1
ATOM 2902 C CA . VAL B 1 132 ? 3.67 -12.758 6.836 1 98.5 132 VAL B CA 1
ATOM 2903 C C . VAL B 1 132 ? 3.119 -11.359 7.082 1 98.5 132 VAL B C 1
ATOM 2905 O O . VAL B 1 132 ? 2.979 -10.562 6.148 1 98.5 132 VAL B O 1
ATOM 2908 N N . ASN B 1 133 ? 2.795 -11.023 8.281 1 98.38 133 ASN B N 1
ATOM 2909 C CA . ASN B 1 133 ? 2.018 -9.844 8.648 1 98.38 133 ASN B CA 1
ATOM 2910 C C . ASN B 1 133 ? 2.537 -8.586 7.957 1 98.38 133 ASN B C 1
ATOM 2912 O O . ASN B 1 133 ? 3.732 -8.289 8.008 1 98.38 133 ASN B O 1
ATOM 2916 N N . HIS B 1 134 ? 1.562 -7.848 7.223 1 97.5 134 HIS B N 1
ATOM 2917 C CA . HIS B 1 134 ? 1.77 -6.523 6.641 1 97.5 134 HIS B CA 1
ATOM 2918 C C . HIS B 1 134 ? 2.756 -6.578 5.48 1 97.5 134 HIS B C 1
ATOM 2920 O O . HIS B 1 134 ? 3.295 -5.551 5.07 1 97.5 134 HIS B O 1
ATOM 2926 N N . ALA B 1 135 ? 3.057 -7.754 4.996 1 97.75 135 ALA B N 1
ATOM 2927 C CA . ALA B 1 135 ? 3.793 -7.859 3.738 1 97.75 135 ALA B CA 1
ATOM 2928 C C . ALA B 1 135 ? 2.93 -7.43 2.559 1 97.75 135 ALA B C 1
ATOM 2930 O O . ALA B 1 135 ? 1.698 -7.48 2.631 1 97.75 135 ALA B O 1
ATOM 2931 N N . GLY B 1 136 ? 3.592 -6.93 1.523 1 97.81 136 GLY B N 1
ATOM 2932 C CA . GLY B 1 136 ? 2.865 -6.477 0.348 1 97.81 136 GLY B CA 1
ATOM 2933 C C . GLY B 1 136 ? 3.541 -6.863 -0.955 1 97.81 136 GLY B C 1
ATOM 2934 O O . GLY B 1 136 ? 4.77 -6.84 -1.055 1 97.81 136 GLY B O 1
ATOM 2935 N N . ALA B 1 137 ? 2.748 -7.219 -1.934 1 98.44 137 ALA B N 1
ATOM 2936 C CA . ALA B 1 137 ? 3.205 -7.363 -3.314 1 98.44 137 ALA B CA 1
ATOM 2937 C C . ALA B 1 137 ? 2.621 -6.266 -4.199 1 98.44 137 ALA B C 1
ATOM 2939 O O . ALA B 1 137 ? 1.402 -6.168 -4.359 1 98.44 137 ALA B O 1
ATOM 2940 N N . ALA B 1 138 ? 3.51 -5.434 -4.719 1 97.75 138 ALA B N 1
ATOM 2941 C CA . ALA B 1 138 ? 3.037 -4.395 -5.633 1 97.75 138 ALA B CA 1
ATOM 2942 C C . ALA B 1 138 ? 2.566 -5 -6.953 1 97.75 138 ALA B C 1
ATOM 2944 O O . ALA B 1 138 ? 2.607 -6.223 -7.133 1 97.75 138 ALA B O 1
ATOM 2945 N N . GLY B 1 139 ? 2.096 -4.16 -7.793 1 97.75 139 GLY B N 1
ATOM 2946 C CA . GLY B 1 139 ? 1.389 -4.613 -8.984 1 97.75 139 GLY B CA 1
ATOM 2947 C C . GLY B 1 139 ? 2.215 -5.547 -9.852 1 97.75 139 GLY B C 1
ATOM 2948 O O . GLY B 1 139 ? 3.426 -5.367 -9.984 1 97.75 139 GLY B O 1
ATOM 2949 N N . HIS B 1 140 ? 1.633 -6.559 -10.414 1 97.5 140 HIS B N 1
ATOM 2950 C CA . HIS B 1 140 ? 2.152 -7.383 -11.5 1 97.5 140 HIS B CA 1
ATOM 2951 C C . HIS B 1 140 ? 3.182 -8.383 -10.992 1 97.5 140 HIS B C 1
ATOM 2953 O O . HIS B 1 140 ? 3.834 -9.07 -11.781 1 97.5 140 HIS B O 1
ATOM 2959 N N . CYS B 1 141 ? 3.363 -8.445 -9.703 1 97.75 141 CYS B N 1
ATOM 2960 C CA . CYS B 1 141 ? 4.363 -9.367 -9.18 1 97.75 141 CYS B CA 1
ATOM 2961 C C . CYS B 1 141 ? 3.984 -10.812 -9.492 1 97.75 141 CYS B C 1
ATOM 2963 O O . CYS B 1 141 ? 2.801 -11.156 -9.531 1 97.75 141 CYS B O 1
ATOM 2965 N N . VAL B 1 142 ? 4.984 -11.586 -9.727 1 98 142 VAL B N 1
ATOM 2966 C CA . VAL B 1 142 ? 4.82 -13.031 -9.883 1 98 142 VAL B CA 1
ATOM 2967 C C . VAL B 1 142 ? 5.555 -13.758 -8.766 1 98 142 VAL B C 1
ATOM 2969 O O . VAL B 1 142 ? 6.777 -13.648 -8.641 1 98 142 VAL B O 1
ATOM 2972 N N . VAL B 1 143 ? 4.855 -14.484 -7.914 1 98.69 143 VAL B N 1
ATOM 2973 C CA . VAL B 1 143 ? 5.398 -15.242 -6.789 1 98.69 143 VAL B CA 1
ATOM 2974 C C . VAL B 1 143 ? 5.125 -16.734 -6.992 1 98.69 143 VAL B C 1
ATOM 2976 O O . VAL B 1 143 ? 3.967 -17.156 -7.031 1 98.69 143 VAL B O 1
ATOM 2979 N N . GLU B 1 144 ? 6.133 -17.516 -7.109 1 98.31 144 GLU B N 1
ATOM 2980 C CA . GLU B 1 144 ? 5.973 -18.953 -7.391 1 98.31 144 GLU B CA 1
ATOM 2981 C C . GLU B 1 144 ? 5.68 -19.734 -6.113 1 98.31 144 GLU B C 1
ATOM 2983 O O . GLU B 1 144 ? 5.57 -19.156 -5.031 1 98.31 144 GLU B O 1
ATOM 2988 N N . ASP B 1 145 ? 5.516 -21.078 -6.262 1 98.31 145 ASP B N 1
ATOM 2989 C CA . ASP B 1 145 ? 5.059 -21.953 -5.188 1 98.31 145 ASP B CA 1
ATOM 2990 C C . ASP B 1 145 ? 6.051 -21.953 -4.027 1 98.31 145 ASP B C 1
ATOM 2992 O O . ASP B 1 145 ? 7.262 -21.844 -4.234 1 98.31 145 ASP B O 1
ATOM 2996 N N . ASP B 1 146 ? 5.551 -22 -2.805 1 97.56 146 ASP B N 1
ATOM 2997 C CA . ASP B 1 146 ? 6.312 -22.328 -1.603 1 97.56 146 ASP B CA 1
ATOM 2998 C C . ASP B 1 146 ? 7.188 -21.156 -1.175 1 97.56 146 ASP B C 1
ATOM 3000 O O . ASP B 1 146 ? 8.164 -21.328 -0.442 1 97.56 146 ASP B O 1
ATOM 3004 N N . VAL B 1 147 ? 6.887 -20 -1.675 1 98.19 147 VAL B N 1
ATOM 3005 C CA . VAL B 1 147 ? 7.617 -18.797 -1.276 1 98.19 147 VAL B CA 1
ATOM 3006 C C . VAL B 1 147 ? 7.098 -18.312 0.07 1 98.19 147 VAL B C 1
ATOM 3008 O O . VAL B 1 147 ? 5.895 -18.359 0.336 1 98.19 147 VAL B O 1
ATOM 3011 N N . ILE B 1 148 ? 8.008 -17.812 0.892 1 98 148 ILE B N 1
ATOM 3012 C CA . ILE B 1 148 ? 7.672 -17.109 2.129 1 98 148 ILE B CA 1
ATOM 3013 C C . ILE B 1 148 ? 8.117 -15.656 2.043 1 98 148 ILE B C 1
ATOM 3015 O O . ILE B 1 148 ? 9.297 -15.375 1.803 1 98 148 ILE B O 1
ATOM 3019 N N . ILE B 1 149 ? 7.223 -14.797 2.18 1 98.06 149 ILE B N 1
ATOM 3020 C CA . ILE B 1 149 ? 7.52 -13.375 2.223 1 98.06 149 ILE B CA 1
ATOM 3021 C C . ILE B 1 149 ? 7.434 -12.867 3.662 1 98.06 149 ILE B C 1
ATOM 3023 O O . ILE B 1 149 ? 6.344 -12.805 4.238 1 98.06 149 ILE B O 1
ATOM 3027 N N . GLY B 1 150 ? 8.492 -12.438 4.195 1 97.06 150 GLY B N 1
ATOM 3028 C CA . GLY B 1 150 ? 8.594 -12.07 5.598 1 97.06 150 GLY B CA 1
ATOM 3029 C C . GLY B 1 150 ? 7.754 -10.852 5.953 1 97.06 150 GLY B C 1
ATOM 3030 O O . GLY B 1 150 ? 7.301 -10.125 5.07 1 97.06 150 GLY B O 1
ATOM 3031 N N . GLY B 1 151 ? 7.594 -10.625 7.289 1 96.69 151 GLY B N 1
ATOM 3032 C CA . GLY B 1 151 ? 6.734 -9.555 7.766 1 96.69 151 GLY B CA 1
ATOM 3033 C C . GLY B 1 151 ? 7.262 -8.172 7.43 1 96.69 151 GLY B C 1
ATOM 3034 O O . GLY B 1 151 ? 8.469 -7.938 7.473 1 96.69 151 GLY B O 1
ATOM 3035 N N . ILE B 1 152 ? 6.266 -7.32 7.16 1 95.25 152 ILE B N 1
ATOM 3036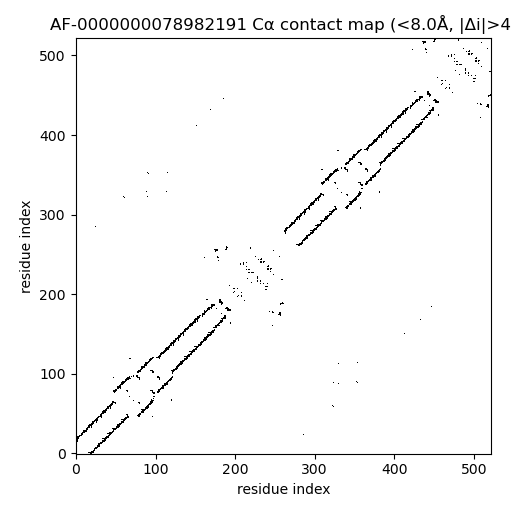 C CA . ILE B 1 152 ? 6.57 -5.914 6.914 1 95.25 152 ILE B CA 1
ATOM 3037 C C . ILE B 1 152 ? 7.598 -5.801 5.785 1 95.25 152 ILE B C 1
ATOM 3039 O O . ILE B 1 152 ? 8.539 -5.008 5.875 1 95.25 152 ILE B O 1
ATOM 3043 N N . SER B 1 153 ? 7.516 -6.656 4.836 1 94.81 153 SER B N 1
ATOM 3044 C CA . SER B 1 153 ? 8.344 -6.605 3.633 1 94.81 153 SER B CA 1
ATOM 3045 C C . SER B 1 153 ? 7.504 -6.273 2.402 1 94.81 153 SER B C 1
ATOM 3047 O O . SER B 1 153 ? 6.273 -6.301 2.457 1 94.81 153 SER B O 1
ATOM 3049 N N . GLY B 1 154 ? 8.234 -5.883 1.336 1 94.31 154 GLY B N 1
ATOM 3050 C CA . GLY B 1 154 ? 7.52 -5.488 0.132 1 94.31 154 GLY B CA 1
ATOM 3051 C C . GLY B 1 154 ? 8.227 -5.91 -1.145 1 94.31 154 GLY B C 1
ATOM 3052 O O . GLY B 1 154 ? 9.453 -5.828 -1.238 1 94.31 154 GLY B O 1
ATOM 3053 N N . LEU B 1 155 ? 7.43 -6.406 -2.076 1 96.31 155 LEU B N 1
ATOM 3054 C CA . LEU B 1 155 ? 7.898 -6.645 -3.438 1 96.31 155 LEU B CA 1
ATOM 3055 C C . LEU B 1 155 ? 7.574 -5.461 -4.34 1 96.31 155 LEU B C 1
ATOM 3057 O O . LEU B 1 155 ? 6.422 -5.035 -4.426 1 96.31 155 LEU B O 1
ATOM 3061 N N . HIS B 1 156 ? 8.625 -4.945 -4.961 1 94.44 156 HIS B N 1
ATOM 3062 C CA . HIS B 1 156 ? 8.406 -3.857 -5.91 1 94.44 156 HIS B CA 1
ATOM 3063 C C . HIS B 1 156 ? 7.625 -4.34 -7.125 1 94.44 156 HIS B C 1
ATOM 3065 O O . HIS B 1 156 ? 7.637 -5.527 -7.445 1 94.44 156 HIS B O 1
ATOM 3071 N N . GLN B 1 157 ? 6.969 -3.385 -7.746 1 95.31 157 GLN B N 1
ATOM 3072 C CA . GLN B 1 157 ? 6.125 -3.742 -8.883 1 95.31 157 GLN B CA 1
ATOM 3073 C C . GLN B 1 157 ? 6.895 -4.578 -9.898 1 95.31 157 GLN B C 1
ATOM 3075 O O . GLN B 1 157 ? 8.078 -4.34 -10.133 1 95.31 157 GLN B O 1
ATOM 3080 N N . TRP B 1 158 ? 6.297 -5.629 -10.422 1 95.19 158 TRP B N 1
ATOM 3081 C CA . TRP B 1 158 ? 6.762 -6.461 -11.531 1 95.19 158 TRP B CA 1
ATOM 3082 C C . TRP B 1 158 ? 7.77 -7.5 -11.039 1 95.19 158 TRP B C 1
ATOM 3084 O O . TRP B 1 158 ? 8.195 -8.367 -11.812 1 95.19 158 TRP B O 1
ATOM 3094 N N . VAL B 1 159 ? 8.203 -7.457 -9.805 1 95.5 159 VAL B N 1
ATOM 3095 C CA . VAL B 1 159 ? 9.211 -8.383 -9.305 1 95.5 159 VAL B CA 1
ATOM 3096 C C . VAL B 1 159 ? 8.695 -9.812 -9.406 1 95.5 159 VAL B C 1
ATOM 3098 O O . VAL B 1 159 ? 7.539 -10.086 -9.086 1 95.5 159 VAL B O 1
ATOM 3101 N N . ARG B 1 160 ? 9.602 -10.75 -9.836 1 96.88 160 ARG B N 1
ATOM 3102 C CA . ARG B 1 160 ? 9.352 -12.188 -9.797 1 96.88 160 ARG B CA 1
ATOM 3103 C C . ARG B 1 160 ? 10.117 -12.844 -8.656 1 96.88 160 ARG B C 1
ATOM 3105 O O . ARG B 1 160 ? 11.297 -12.555 -8.445 1 96.88 160 ARG B O 1
ATOM 3112 N N . VAL B 1 161 ? 9.422 -13.664 -7.926 1 97.12 161 VAL B N 1
ATOM 3113 C CA . VAL B 1 161 ? 10.055 -14.438 -6.867 1 97.12 161 VAL B CA 1
ATOM 3114 C C . VAL B 1 161 ? 9.938 -15.93 -7.18 1 97.12 161 VAL B C 1
ATOM 3116 O O . VAL B 1 161 ? 8.828 -16.469 -7.238 1 97.12 161 VAL B O 1
ATOM 3119 N N . GLY B 1 162 ? 11.102 -16.562 -7.332 1 96.06 162 GLY B N 1
ATOM 3120 C CA . GLY B 1 162 ? 11.133 -17.969 -7.727 1 96.06 162 GLY B CA 1
ATOM 3121 C C . GLY B 1 162 ? 10.719 -18.906 -6.613 1 96.06 162 GLY B C 1
ATOM 3122 O O . GLY B 1 162 ? 10.781 -18.547 -5.438 1 96.06 162 GLY B O 1
ATOM 3123 N N . ARG B 1 163 ? 10.422 -20.078 -7.004 1 96.94 163 ARG B N 1
ATOM 3124 C CA . ARG B 1 163 ? 9.891 -21.125 -6.133 1 96.94 163 ARG B CA 1
ATOM 3125 C C . ARG B 1 163 ? 10.758 -21.297 -4.895 1 96.94 163 ARG B C 1
ATOM 3127 O O . ARG B 1 163 ? 11.984 -21.359 -4.996 1 96.94 163 ARG B O 1
ATOM 3134 N N . GLY B 1 164 ? 10.102 -21.359 -3.791 1 95.88 164 GLY B N 1
ATOM 3135 C CA . GLY B 1 164 ? 10.773 -21.766 -2.57 1 95.88 164 GLY B CA 1
ATOM 3136 C C . GLY B 1 164 ? 11.672 -20.703 -1.987 1 95.88 164 GLY B C 1
ATOM 3137 O O . GLY B 1 164 ? 12.375 -20.938 -1.005 1 95.88 164 GLY B O 1
ATOM 3138 N N . ALA B 1 165 ? 11.719 -19.562 -2.498 1 95.94 165 ALA B N 1
ATOM 3139 C CA . ALA B 1 165 ? 12.516 -18.469 -1.97 1 95.94 165 ALA B CA 1
ATOM 3140 C C . ALA B 1 165 ? 11.961 -17.969 -0.638 1 95.94 165 ALA B C 1
ATOM 3142 O O . ALA B 1 165 ? 10.781 -18.156 -0.343 1 95.94 165 ALA B O 1
ATOM 3143 N N . ILE B 1 166 ? 12.836 -17.344 0.148 1 96.19 166 ILE B N 1
ATOM 3144 C CA . ILE B 1 166 ? 12.453 -16.734 1.419 1 96.19 166 ILE B CA 1
ATOM 3145 C C . ILE B 1 166 ? 12.914 -15.281 1.45 1 96.19 166 ILE B C 1
ATOM 3147 O O . ILE B 1 166 ? 14.094 -14.992 1.258 1 96.19 166 ILE B O 1
ATOM 3151 N N . ILE B 1 167 ? 11.984 -14.469 1.633 1 95.94 167 ILE B N 1
ATOM 3152 C CA . ILE B 1 167 ? 12.273 -13.062 1.874 1 95.94 167 ILE B CA 1
ATOM 3153 C C . ILE B 1 167 ? 12.242 -12.773 3.375 1 95.94 167 ILE B C 1
ATOM 3155 O O . ILE B 1 167 ? 11.234 -13.031 4.039 1 95.94 167 ILE B O 1
ATOM 3159 N N . GLY B 1 168 ? 13.273 -12.273 3.869 1 93.69 168 GLY B N 1
ATOM 3160 C CA . GLY B 1 168 ? 13.336 -11.938 5.285 1 93.69 168 GLY B CA 1
ATOM 3161 C C . GLY B 1 168 ? 12.398 -10.812 5.672 1 93.69 168 GLY B C 1
ATOM 3162 O O . GLY B 1 168 ? 11.891 -10.094 4.809 1 93.69 168 GLY B O 1
ATOM 3163 N N . ALA B 1 169 ? 12.18 -10.695 7.02 1 93.56 169 ALA B N 1
ATOM 3164 C CA . ALA B 1 169 ? 11.352 -9.602 7.52 1 93.56 169 ALA B CA 1
ATOM 3165 C C . ALA B 1 169 ? 12.008 -8.25 7.238 1 93.56 169 ALA B C 1
ATOM 3167 O O . ALA B 1 169 ? 13.227 -8.172 7.07 1 93.56 169 ALA B O 1
ATOM 3168 N N . LEU B 1 170 ? 11.102 -7.223 7.195 1 92.25 170 LEU B N 1
ATOM 3169 C CA . LEU B 1 170 ? 11.586 -5.855 7.039 1 92.25 170 LEU B CA 1
ATOM 3170 C C . LEU B 1 170 ? 12.516 -5.738 5.836 1 92.25 170 LEU B C 1
ATOM 3172 O O . LEU B 1 170 ? 13.594 -5.156 5.934 1 92.25 170 LEU B O 1
ATOM 3176 N N . THR B 1 171 ? 12.117 -6.32 4.668 1 91.5 171 THR B N 1
ATOM 3177 C CA . THR B 1 171 ? 12.953 -6.344 3.473 1 91.5 171 THR B CA 1
ATOM 3178 C C . THR B 1 171 ? 12.203 -5.77 2.273 1 91.5 171 THR B C 1
ATOM 3180 O O . THR B 1 171 ? 11.055 -6.129 2.023 1 91.5 171 THR B O 1
ATOM 3183 N N . MET B 1 172 ? 12.773 -4.809 1.601 1 91.06 172 MET B N 1
ATOM 3184 C CA . MET B 1 172 ? 12.289 -4.34 0.306 1 91.06 172 MET B CA 1
ATOM 3185 C C . MET B 1 172 ? 12.977 -5.082 -0.834 1 91.06 172 MET B C 1
ATOM 3187 O O . MET B 1 172 ? 14.203 -5.156 -0.881 1 91.06 172 MET B O 1
ATOM 3191 N N . VAL B 1 173 ? 12.211 -5.617 -1.725 1 92.38 173 VAL B N 1
ATOM 3192 C CA . VAL B 1 173 ? 12.75 -6.398 -2.83 1 92.38 173 VAL B CA 1
ATOM 3193 C C . VAL B 1 173 ? 12.531 -5.652 -4.145 1 92.38 173 VAL B C 1
ATOM 3195 O O . VAL B 1 173 ? 11.445 -5.691 -4.719 1 92.38 173 VAL B O 1
ATOM 3198 N N . PRO B 1 174 ? 13.57 -5.059 -4.66 1 90.06 174 PRO B N 1
ATOM 3199 C CA . PRO B 1 174 ? 13.414 -4.223 -5.852 1 90.06 174 PRO B CA 1
ATOM 3200 C C . PRO B 1 174 ? 13.586 -5.008 -7.148 1 90.06 174 PRO B C 1
ATOM 3202 O O . PRO B 1 174 ? 13.25 -4.508 -8.227 1 90.06 174 PRO B O 1
ATOM 3205 N N . ASN B 1 175 ? 14.195 -6.25 -7.031 1 92.12 175 ASN B N 1
ATOM 3206 C CA . ASN B 1 175 ? 14.523 -7.031 -8.219 1 92.12 175 ASN B CA 1
ATOM 3207 C C . ASN B 1 175 ? 14.133 -8.5 -8.055 1 92.12 175 ASN B C 1
ATOM 3209 O O . ASN B 1 175 ? 13.812 -8.938 -6.949 1 92.12 175 ASN B O 1
ATOM 3213 N N . ASP B 1 176 ? 14.227 -9.18 -9.195 1 93.88 176 ASP B N 1
ATOM 3214 C CA . ASP B 1 176 ? 13.797 -10.57 -9.211 1 93.88 176 ASP B CA 1
ATOM 3215 C C . ASP B 1 176 ? 14.641 -11.414 -8.25 1 93.88 176 ASP B C 1
ATOM 3217 O O . ASP B 1 176 ? 15.836 -11.172 -8.094 1 93.88 176 ASP B O 1
ATOM 3221 N N . VAL B 1 177 ? 14.031 -12.414 -7.617 1 94.12 177 VAL B N 1
ATOM 3222 C CA . VAL B 1 177 ? 14.664 -13.336 -6.688 1 94.12 177 VAL B CA 1
ATOM 3223 C C . VAL B 1 177 ? 14.672 -14.75 -7.281 1 94.12 177 VAL B C 1
ATOM 3225 O O . VAL B 1 177 ? 13.617 -15.281 -7.637 1 94.12 177 VAL B O 1
ATOM 3228 N N . ILE B 1 178 ? 15.773 -15.352 -7.359 1 92.94 178 ILE B N 1
ATOM 3229 C CA . ILE B 1 178 ? 15.906 -16.688 -7.941 1 92.94 178 ILE B CA 1
ATOM 3230 C C . ILE B 1 178 ? 15.211 -17.703 -7.055 1 92.94 178 ILE B C 1
ATOM 3232 O O . ILE B 1 178 ? 15.031 -17.484 -5.855 1 92.94 178 ILE B O 1
ATOM 3236 N N . PRO B 1 179 ? 14.852 -18.859 -7.641 1 94.31 179 PRO B N 1
ATOM 3237 C CA . PRO B 1 179 ? 14.297 -19.938 -6.828 1 94.31 179 PRO B CA 1
ATOM 3238 C C . PRO B 1 179 ? 15.203 -20.328 -5.668 1 94.31 179 PRO B C 1
ATOM 3240 O O . PRO B 1 179 ? 16.438 -20.344 -5.816 1 94.31 179 PRO B O 1
ATOM 3243 N N . TYR B 1 180 ? 14.57 -20.531 -4.48 1 94.19 180 TYR B N 1
ATOM 3244 C CA . TYR B 1 180 ? 15.227 -21 -3.266 1 94.19 180 TYR B CA 1
ATOM 3245 C C . TYR B 1 180 ? 16.172 -19.938 -2.709 1 94.19 180 TYR B C 1
ATOM 3247 O O . TYR B 1 180 ? 16.984 -20.234 -1.828 1 94.19 180 TYR B O 1
ATOM 3255 N N . GLY B 1 181 ? 16.094 -18.797 -3.23 1 92.94 181 GLY B N 1
ATOM 3256 C CA . GLY B 1 181 ? 16.906 -17.703 -2.734 1 92.94 181 GLY B CA 1
ATOM 3257 C C . GLY B 1 181 ? 16.531 -17.266 -1.331 1 92.94 181 GLY B C 1
ATOM 3258 O O . GLY B 1 181 ? 15.367 -17.328 -0.947 1 92.94 181 GLY B O 1
ATOM 3259 N N . LEU B 1 182 ? 17.547 -16.859 -0.627 1 92.25 182 LEU B N 1
ATOM 3260 C CA . LEU B 1 182 ? 17.375 -16.203 0.667 1 92.25 182 LEU B CA 1
ATOM 3261 C C . LEU B 1 182 ? 17.719 -14.727 0.58 1 92.25 182 LEU B C 1
ATOM 3263 O O . LEU B 1 182 ? 18.875 -14.367 0.368 1 92.25 182 LEU B O 1
ATOM 3267 N N . VAL B 1 183 ? 16.703 -13.914 0.718 1 91.94 183 VAL B N 1
ATOM 3268 C CA . VAL B 1 183 ? 16.875 -12.469 0.59 1 91.94 183 VAL B CA 1
ATOM 3269 C C . VAL B 1 183 ? 16.609 -11.797 1.936 1 91.94 183 VAL B C 1
ATOM 3271 O O . VAL B 1 183 ? 15.602 -12.07 2.59 1 91.94 183 VAL B O 1
ATOM 3274 N N . GLN B 1 184 ? 17.547 -10.945 2.232 1 87.38 184 GLN B N 1
ATOM 3275 C CA . GLN B 1 184 ? 17.359 -10.25 3.502 1 87.38 184 GLN B CA 1
ATOM 3276 C C . GLN B 1 184 ? 17.938 -8.844 3.447 1 87.38 184 GLN B C 1
ATOM 3278 O O . GLN B 1 184 ? 18.578 -8.461 2.459 1 87.38 184 GLN B O 1
ATOM 3283 N N . ALA B 1 185 ? 17.703 -8.062 4.473 1 77.81 185 ALA B N 1
ATOM 3284 C CA . ALA B 1 185 ? 18.188 -6.695 4.652 1 77.81 185 ALA B CA 1
ATOM 3285 C C . ALA B 1 185 ? 17.188 -5.691 4.062 1 77.81 185 ALA B C 1
ATOM 3287 O O . ALA B 1 185 ? 16.328 -6.059 3.26 1 77.81 185 ALA B O 1
ATOM 3288 N N . PRO B 1 186 ? 17.359 -4.434 4.441 1 71.19 186 PRO B N 1
ATOM 3289 C CA . PRO B 1 186 ? 16.344 -3.451 4.098 1 71.19 186 PRO B CA 1
ATOM 3290 C C . PRO B 1 186 ? 16.188 -3.248 2.59 1 71.19 186 PRO B C 1
ATOM 3292 O O . PRO B 1 186 ? 15.109 -2.908 2.109 1 71.19 186 PRO B O 1
ATOM 3295 N N . ARG B 1 187 ? 17.266 -3.443 1.867 1 77 187 ARG B N 1
ATOM 3296 C CA . ARG B 1 187 ? 17.125 -3.244 0.428 1 77 187 ARG B CA 1
ATOM 3297 C C . ARG B 1 187 ? 17.203 -4.57 -0.319 1 77 187 ARG B C 1
ATOM 3299 O O . ARG B 1 187 ? 17.391 -4.594 -1.537 1 77 187 ARG B O 1
ATOM 3306 N N . GLY B 1 188 ? 17.078 -5.609 0.398 1 77.94 188 GLY B N 1
ATOM 3307 C CA . GLY B 1 188 ? 17.031 -6.934 -0.198 1 77.94 188 GLY B CA 1
ATOM 3308 C C . GLY B 1 188 ? 18.344 -7.363 -0.814 1 77.94 188 GLY B C 1
ATOM 3309 O O . GLY B 1 188 ? 18.781 -6.797 -1.819 1 77.94 188 GLY B O 1
ATOM 3310 N N . GLU B 1 189 ? 19.031 -8.078 -0.188 1 82.44 189 GLU B N 1
ATOM 3311 C CA . GLU B 1 189 ? 20.266 -8.703 -0.688 1 82.44 189 GLU B CA 1
ATOM 3312 C C . GLU B 1 189 ? 20.109 -10.219 -0.761 1 82.44 189 GLU B C 1
ATOM 3314 O O . GLU B 1 189 ? 19.594 -10.844 0.161 1 82.44 189 GLU B O 1
ATOM 3319 N N . LEU B 1 190 ? 20.547 -10.742 -1.915 1 86.81 190 LEU B N 1
ATOM 3320 C CA . LEU B 1 190 ? 20.594 -12.195 -2.012 1 86.81 190 LEU B CA 1
ATOM 3321 C C . LEU B 1 190 ? 21.703 -12.773 -1.139 1 86.81 190 LEU B C 1
ATOM 3323 O O . LEU B 1 190 ? 22.859 -12.812 -1.55 1 86.81 190 LEU B O 1
ATOM 3327 N N . ASP B 1 191 ? 21.391 -13.25 -0.05 1 84.69 191 ASP B N 1
ATOM 3328 C CA . ASP B 1 191 ? 22.344 -13.672 0.971 1 84.69 191 ASP B CA 1
ATOM 3329 C C . ASP B 1 191 ? 22.766 -15.125 0.761 1 84.69 191 ASP B C 1
ATOM 3331 O O . ASP B 1 191 ? 23.766 -15.57 1.308 1 84.69 191 ASP B O 1
ATOM 3335 N N . GLY B 1 192 ? 21.938 -15.82 0.049 1 89.12 192 GLY B N 1
ATOM 3336 C CA . GLY B 1 192 ? 22.188 -17.234 -0.195 1 89.12 192 GLY B CA 1
ATOM 3337 C C . GLY B 1 192 ? 20.969 -17.984 -0.683 1 89.12 192 GLY B C 1
ATOM 3338 O O . GLY B 1 192 ? 20.109 -17.422 -1.359 1 89.12 192 GLY B O 1
ATOM 3339 N N . LEU B 1 193 ? 21.094 -19.344 -0.429 1 90.88 193 LEU B N 1
ATOM 3340 C CA . LEU B 1 193 ? 19.969 -20.203 -0.777 1 90.88 193 LEU B CA 1
ATOM 3341 C C . LEU B 1 193 ? 19.281 -20.734 0.477 1 90.88 193 LEU B C 1
ATOM 3343 O O . LEU B 1 193 ? 19.906 -20.859 1.531 1 90.88 193 LEU B O 1
ATOM 3347 N N . ASN B 1 194 ? 18.047 -21 0.37 1 90.56 194 ASN B N 1
ATOM 3348 C CA . ASN B 1 194 ? 17.25 -21.594 1.438 1 90.56 194 ASN B CA 1
ATOM 3349 C C . ASN B 1 194 ? 17.547 -23.094 1.588 1 90.56 194 ASN B C 1
ATOM 3351 O O . ASN B 1 194 ? 16.641 -23.922 1.493 1 90.56 194 ASN B O 1
ATOM 3355 N N . LEU B 1 195 ? 18.75 -23.422 1.944 1 90.62 195 LEU B N 1
ATOM 3356 C CA . LEU B 1 195 ? 19.188 -24.812 1.974 1 90.62 195 LEU B CA 1
ATOM 3357 C C . LEU B 1 195 ? 18.578 -25.562 3.156 1 90.62 195 LEU B C 1
ATOM 3359 O O . LEU B 1 195 ? 18.281 -26.75 3.059 1 90.62 195 LEU B O 1
ATOM 3363 N N . ILE B 1 196 ? 18.359 -24.859 4.27 1 86.44 196 ILE B N 1
ATOM 3364 C CA . ILE B 1 196 ? 17.75 -25.469 5.449 1 86.44 196 ILE B CA 1
ATOM 3365 C C . ILE B 1 196 ? 16.344 -25.938 5.121 1 86.44 196 ILE B C 1
ATOM 3367 O O . ILE B 1 196 ? 15.961 -27.062 5.449 1 86.44 196 ILE B O 1
ATOM 3371 N N . GLY B 1 197 ? 15.602 -25.078 4.457 1 88.56 197 GLY B N 1
ATOM 3372 C CA . GLY B 1 197 ? 14.258 -25.469 4.039 1 88.56 197 GLY B CA 1
ATOM 3373 C C . GLY B 1 197 ? 14.242 -26.656 3.1 1 88.56 197 GLY B C 1
ATOM 3374 O O . GLY B 1 197 ? 13.383 -27.531 3.215 1 88.56 197 GLY B O 1
ATOM 3375 N N . LEU B 1 198 ? 15.133 -26.719 2.186 1 92.69 198 LEU B N 1
ATOM 3376 C CA . LEU B 1 198 ? 15.227 -27.812 1.227 1 92.69 198 LEU B CA 1
ATOM 3377 C C . LEU B 1 198 ? 15.562 -29.125 1.928 1 92.69 198 LEU B C 1
ATOM 3379 O O . LEU B 1 198 ? 14.977 -30.172 1.622 1 92.69 198 LEU B O 1
ATOM 3383 N N . LYS B 1 199 ? 16.453 -28.984 2.883 1 91.81 199 LYS B N 1
ATOM 3384 C CA . LYS B 1 199 ? 16.812 -30.172 3.645 1 91.81 199 LYS B CA 1
ATOM 3385 C C . LYS B 1 199 ? 15.609 -30.703 4.426 1 91.81 199 LYS B C 1
ATOM 3387 O O . LYS B 1 199 ? 15.367 -31.922 4.453 1 91.81 199 LYS B O 1
ATOM 3392 N N . ARG B 1 200 ? 14.844 -29.875 4.984 1 91.94 200 ARG B N 1
ATOM 3393 C CA . ARG B 1 200 ? 13.664 -30.25 5.766 1 91.94 200 ARG B CA 1
ATOM 3394 C C . ARG B 1 200 ? 12.602 -30.906 4.879 1 91.94 200 ARG B C 1
ATOM 3396 O O . ARG B 1 200 ? 11.82 -31.734 5.34 1 91.94 200 ARG B O 1
ATOM 3403 N N . ARG B 1 201 ? 12.688 -30.578 3.648 1 91.75 201 ARG B N 1
ATOM 3404 C CA . ARG B 1 201 ? 11.719 -31.125 2.697 1 91.75 201 ARG B CA 1
ATOM 3405 C C . ARG B 1 201 ? 12.219 -32.438 2.109 1 91.75 201 ARG B C 1
ATOM 3407 O O . ARG B 1 201 ? 11.57 -33.031 1.233 1 91.75 201 ARG B O 1
ATOM 3414 N N . GLY B 1 202 ? 13.438 -32.781 2.455 1 93.06 202 GLY B N 1
ATOM 3415 C CA . GLY B 1 202 ? 13.945 -34.094 2.094 1 93.06 202 GLY B CA 1
ATOM 3416 C C . GLY B 1 202 ? 14.742 -34.094 0.805 1 93.06 202 GLY B C 1
ATOM 3417 O O . GLY B 1 202 ? 14.922 -35.156 0.177 1 93.06 202 GLY B O 1
ATOM 3418 N N . VAL B 1 203 ? 15.164 -33.031 0.381 1 93.56 203 VAL B N 1
ATOM 3419 C CA . VAL B 1 203 ? 15.984 -32.969 -0.824 1 93.56 203 VAL B CA 1
ATOM 3420 C C . VAL B 1 203 ? 17.297 -33.719 -0.596 1 93.56 203 VAL B C 1
ATOM 3422 O O . VAL B 1 203 ? 17.906 -33.594 0.47 1 93.56 203 VAL B O 1
ATOM 3425 N N . ALA B 1 204 ? 17.734 -34.344 -1.611 1 96 204 ALA B N 1
ATOM 3426 C CA . ALA B 1 204 ? 18.906 -35.219 -1.502 1 96 204 ALA B CA 1
ATOM 3427 C C . ALA B 1 204 ? 20.172 -34.375 -1.249 1 96 204 ALA B C 1
ATOM 3429 O O . ALA B 1 204 ? 20.312 -33.281 -1.76 1 96 204 ALA B O 1
ATOM 3430 N N . ARG B 1 205 ? 21.094 -34.969 -0.569 1 94.44 205 ARG B N 1
ATOM 3431 C CA . ARG B 1 205 ? 22.359 -34.312 -0.251 1 94.44 205 ARG B CA 1
ATOM 3432 C C . ARG B 1 205 ? 23.109 -33.938 -1.521 1 94.44 205 ARG B C 1
ATOM 3434 O O . ARG B 1 205 ? 23.781 -32.906 -1.563 1 94.44 205 ARG B O 1
ATOM 3441 N N . SER B 1 206 ? 23.031 -34.781 -2.441 1 95.69 206 SER B N 1
ATOM 3442 C CA . SER B 1 206 ? 23.703 -34.5 -3.709 1 95.69 206 SER B CA 1
ATOM 3443 C C . SER B 1 206 ? 23.188 -33.219 -4.344 1 95.69 206 SER B C 1
ATOM 3445 O O . SER B 1 206 ? 23.953 -32.406 -4.859 1 95.69 206 SER B O 1
ATOM 3447 N N . ASP B 1 207 ? 21.891 -33.062 -4.305 1 95.88 207 ASP B N 1
ATOM 3448 C CA . ASP B 1 207 ? 21.297 -31.859 -4.848 1 95.88 207 ASP B CA 1
ATOM 3449 C C . ASP B 1 207 ? 21.719 -30.625 -4.051 1 95.88 207 ASP B C 1
ATOM 3451 O O . ASP B 1 207 ? 22 -29.578 -4.625 1 95.88 207 ASP B O 1
ATOM 3455 N N . ILE B 1 208 ? 21.797 -30.766 -2.783 1 95.38 208 ILE B N 1
ATOM 3456 C CA . ILE B 1 208 ? 22.203 -29.672 -1.906 1 95.38 208 ILE B CA 1
ATOM 3457 C C . ILE B 1 208 ? 23.625 -29.234 -2.248 1 95.38 208 ILE B C 1
ATOM 3459 O O . ILE B 1 208 ? 23.906 -28.047 -2.363 1 95.38 208 ILE B O 1
ATOM 3463 N N . THR B 1 209 ? 24.484 -30.156 -2.387 1 95.06 209 THR B N 1
ATOM 3464 C CA . THR B 1 209 ? 25.875 -29.875 -2.732 1 95.06 209 THR B CA 1
ATOM 3465 C C . THR B 1 209 ? 25.969 -29.141 -4.066 1 95.06 209 THR B C 1
ATOM 3467 O O . THR B 1 209 ? 26.703 -28.172 -4.195 1 95.06 209 THR B O 1
ATOM 3470 N N . GLN B 1 210 ? 25.188 -29.578 -4.953 1 95.06 210 GLN B N 1
ATOM 3471 C CA . GLN B 1 210 ? 25.203 -28.953 -6.27 1 95.06 210 GLN B CA 1
ATOM 3472 C C . GLN B 1 210 ? 24.641 -27.531 -6.219 1 95.06 210 GLN B C 1
ATOM 3474 O O . GLN B 1 210 ? 25.125 -26.641 -6.906 1 95.06 210 GLN B O 1
ATOM 3479 N N . LEU B 1 211 ? 23.641 -27.391 -5.457 1 94.75 211 LEU B N 1
ATOM 3480 C CA . LEU B 1 211 ? 23.047 -26.062 -5.285 1 94.75 211 LEU B CA 1
ATOM 3481 C C . LEU B 1 211 ? 24.078 -25.078 -4.703 1 94.75 211 LEU B C 1
ATOM 3483 O O . LEU B 1 211 ? 24.172 -23.938 -5.156 1 94.75 211 LEU B O 1
ATOM 3487 N N . ARG B 1 212 ? 24.828 -25.531 -3.738 1 93.06 212 ARG B N 1
ATOM 3488 C CA . ARG B 1 212 ? 25.859 -24.688 -3.141 1 93.06 212 ARG B CA 1
ATOM 3489 C C . ARG B 1 212 ? 26.906 -24.281 -4.18 1 93.06 212 ARG B C 1
ATOM 3491 O O . ARG B 1 212 ? 27.266 -23.109 -4.27 1 93.06 212 ARG B O 1
ATOM 3498 N N . ALA B 1 213 ? 27.328 -25.219 -4.891 1 92.94 213 ALA B N 1
ATOM 3499 C CA . ALA B 1 213 ? 28.344 -24.969 -5.914 1 92.94 213 ALA B CA 1
ATOM 3500 C C . ALA B 1 213 ? 27.812 -24.031 -6.996 1 92.94 213 ALA B C 1
ATOM 3502 O O . ALA B 1 213 ? 28.516 -23.141 -7.453 1 92.94 213 ALA B O 1
ATOM 3503 N N . ALA B 1 214 ? 26.625 -24.312 -7.352 1 92.44 214 ALA B N 1
ATOM 3504 C CA . ALA B 1 214 ? 25.984 -23.5 -8.383 1 92.44 214 ALA B CA 1
ATOM 3505 C C . ALA B 1 214 ? 25.844 -22.047 -7.926 1 92.44 214 ALA B C 1
ATOM 3507 O O . ALA B 1 214 ? 26.078 -21.125 -8.703 1 92.44 214 ALA B O 1
ATOM 3508 N N . PHE B 1 215 ? 25.484 -21.906 -6.699 1 92.56 215 PHE B N 1
ATOM 3509 C CA . PHE B 1 215 ? 25.344 -20.562 -6.16 1 92.56 215 PHE B CA 1
ATOM 3510 C C . PHE B 1 215 ? 26.688 -19.828 -6.172 1 92.56 215 PHE B C 1
ATOM 3512 O O . PHE B 1 215 ? 26.734 -18.641 -6.496 1 92.56 215 PHE B O 1
ATOM 3519 N N . GLN B 1 216 ? 27.703 -20.484 -5.836 1 90.12 216 GLN B N 1
ATOM 3520 C CA . GLN B 1 216 ? 29.031 -19.891 -5.867 1 90.12 216 GLN B CA 1
ATOM 3521 C C . GLN B 1 216 ? 29.422 -19.469 -7.281 1 90.12 216 GLN B C 1
ATOM 3523 O O . GLN B 1 216 ? 30.016 -18.406 -7.477 1 90.12 216 GLN B O 1
ATOM 3528 N N . MET B 1 217 ? 29.078 -20.297 -8.195 1 90 217 MET B N 1
ATOM 3529 C CA . MET B 1 217 ? 29.344 -19.969 -9.602 1 90 217 MET B CA 1
ATOM 3530 C C . MET B 1 217 ? 28.578 -18.719 -10.023 1 90 217 MET B C 1
ATOM 3532 O O . MET B 1 217 ? 29.125 -17.859 -10.719 1 90 217 MET B O 1
ATOM 3536 N N . LEU B 1 218 ? 27.391 -18.625 -9.578 1 88.56 218 LEU B N 1
ATOM 3537 C CA . LEU B 1 218 ? 26.547 -17.484 -9.906 1 88.56 218 LEU B CA 1
ATOM 3538 C C . LEU B 1 218 ? 27.109 -16.203 -9.281 1 88.56 218 LEU B C 1
ATOM 3540 O O . LEU B 1 218 ? 27.078 -15.141 -9.906 1 88.56 218 LEU B O 1
ATOM 3544 N N . ALA B 1 219 ? 27.688 -16.344 -8.141 1 87.06 219 ALA B N 1
ATOM 3545 C CA . ALA B 1 219 ? 28.141 -15.195 -7.363 1 87.06 219 ALA B CA 1
ATOM 3546 C C . ALA B 1 219 ? 29.5 -14.703 -7.848 1 87.06 219 ALA B C 1
ATOM 3548 O O . ALA B 1 219 ? 29.766 -13.5 -7.855 1 87.06 219 ALA B O 1
ATOM 3549 N N . GLN B 1 220 ? 30.359 -15.562 -8.234 1 86.56 220 GLN B N 1
ATOM 3550 C CA . GLN B 1 220 ? 31.766 -15.203 -8.406 1 86.56 220 GLN B CA 1
ATOM 3551 C C . GLN B 1 220 ? 32.281 -15.609 -9.789 1 86.56 220 GLN B C 1
ATOM 3553 O O . GLN B 1 220 ? 33.438 -15.336 -10.133 1 86.56 220 GLN B O 1
ATOM 3558 N N . GLY B 1 221 ? 31.531 -16.203 -10.477 1 83.38 221 GLY B N 1
ATOM 3559 C CA . GLY B 1 221 ? 32 -16.688 -11.766 1 83.38 221 GLY B CA 1
ATOM 3560 C C . GLY B 1 221 ? 32.281 -15.586 -12.766 1 83.38 221 GLY B C 1
ATOM 3561 O O . GLY B 1 221 ? 31.938 -14.422 -12.516 1 83.38 221 GLY B O 1
ATOM 3562 N N . GLU B 1 222 ? 32.906 -15.891 -13.852 1 88.5 222 GLU B N 1
ATOM 3563 C CA . GLU B 1 222 ? 33.25 -14.93 -14.898 1 88.5 222 GLU B CA 1
ATOM 3564 C C . GLU B 1 222 ? 32.094 -14.688 -15.836 1 88.5 222 GLU B C 1
ATOM 3566 O O . GLU B 1 222 ? 31.219 -15.547 -15.984 1 88.5 222 GLU B O 1
ATOM 3571 N N . GLY B 1 223 ? 32.094 -13.477 -16.391 1 89.56 223 GLY B N 1
ATOM 3572 C CA . GLY B 1 223 ? 31.047 -13.156 -17.359 1 89.56 223 GLY B CA 1
ATOM 3573 C C . GLY B 1 223 ? 29.859 -12.453 -16.734 1 89.56 223 GLY B C 1
ATOM 3574 O O . GLY B 1 223 ? 29.859 -12.148 -15.539 1 89.56 223 GLY B O 1
ATOM 3575 N N . THR B 1 224 ? 28.922 -12.211 -17.562 1 86.81 224 THR B N 1
ATOM 3576 C CA . THR B 1 224 ? 27.703 -11.57 -17.094 1 86.81 224 THR B CA 1
ATOM 3577 C C . THR B 1 224 ? 26.891 -12.539 -16.234 1 86.81 224 THR B C 1
ATOM 3579 O O . THR B 1 224 ? 27.156 -13.742 -16.219 1 86.81 224 THR B O 1
ATOM 3582 N N . PHE B 1 225 ? 25.969 -12.109 -15.516 1 86.56 225 PHE B N 1
ATOM 3583 C CA . PHE B 1 225 ? 25.094 -12.922 -14.68 1 86.56 225 PHE B CA 1
ATOM 3584 C C . PHE B 1 225 ? 24.344 -13.953 -15.523 1 86.56 225 PHE B C 1
ATOM 3586 O O . PHE B 1 225 ? 24.219 -15.109 -15.117 1 86.56 225 PHE B O 1
ATOM 3593 N N . GLN B 1 226 ? 23.938 -13.555 -16.703 1 88.06 226 GLN B N 1
ATOM 3594 C CA . GLN B 1 226 ? 23.234 -14.453 -17.625 1 88.06 226 GLN B CA 1
ATOM 3595 C C . GLN B 1 226 ? 24.156 -15.547 -18.141 1 88.06 226 GLN B C 1
ATOM 3597 O O . GLN B 1 226 ? 23.75 -16.703 -18.281 1 88.06 226 GLN B O 1
ATOM 3602 N N . ASP B 1 227 ? 25.359 -15.133 -18.406 1 90.75 227 ASP B N 1
ATOM 3603 C CA . ASP B 1 227 ? 26.344 -16.109 -18.859 1 90.75 227 ASP B CA 1
ATOM 3604 C C . ASP B 1 227 ? 26.578 -17.188 -17.797 1 90.75 227 ASP B C 1
ATOM 3606 O O . ASP B 1 227 ? 26.625 -18.375 -18.109 1 90.75 227 ASP B O 1
ATOM 3610 N N . ARG B 1 228 ? 26.688 -16.672 -16.594 1 90.81 228 ARG B N 1
ATOM 3611 C CA . ARG B 1 228 ? 26.922 -17.578 -15.477 1 90.81 228 ARG B CA 1
ATOM 3612 C C . ARG B 1 228 ? 25.734 -18.5 -15.258 1 90.81 228 ARG B C 1
ATOM 3614 O O . ARG B 1 228 ? 25.891 -19.703 -14.992 1 90.81 228 ARG B O 1
ATOM 3621 N N . ALA B 1 229 ? 24.578 -18.031 -15.438 1 91.06 229 ALA B N 1
ATOM 3622 C CA . ALA B 1 229 ? 23.375 -18.844 -15.297 1 91.06 229 ALA B CA 1
ATOM 3623 C C . ALA B 1 229 ? 23.297 -19.922 -16.375 1 91.06 229 ALA B C 1
ATOM 3625 O O . ALA B 1 229 ? 22.906 -21.062 -16.094 1 91.06 229 ALA B O 1
ATOM 3626 N N . ARG B 1 230 ? 23.609 -19.484 -17.547 1 91.81 230 ARG B N 1
ATOM 3627 C CA . ARG B 1 230 ? 23.609 -20.438 -18.656 1 91.81 230 ARG B CA 1
ATOM 3628 C C . ARG B 1 230 ? 24.578 -21.594 -18.391 1 91.81 230 ARG B C 1
ATOM 3630 O O . ARG B 1 230 ? 24.219 -22.766 -18.531 1 91.81 230 ARG B O 1
ATOM 3637 N N . ARG B 1 231 ? 25.766 -21.234 -17.984 1 92.5 231 ARG B N 1
ATOM 3638 C CA . ARG B 1 231 ? 26.781 -22.234 -17.688 1 92.5 231 ARG B CA 1
ATOM 3639 C C . ARG B 1 231 ? 26.328 -23.172 -16.562 1 92.5 231 ARG B C 1
ATOM 3641 O O . ARG B 1 231 ? 26.547 -24.375 -16.625 1 92.5 231 ARG B O 1
ATOM 3648 N N . MET B 1 232 ? 25.75 -22.578 -15.57 1 91.06 232 MET B N 1
ATOM 3649 C CA . MET B 1 232 ? 25.25 -23.344 -14.422 1 91.06 232 MET B CA 1
ATOM 3650 C C . MET B 1 232 ? 24.234 -24.391 -14.867 1 91.06 232 MET B C 1
ATOM 3652 O O . MET B 1 232 ? 24.281 -25.531 -14.422 1 91.06 232 MET B O 1
ATOM 3656 N N . GLY B 1 233 ? 23.406 -24.078 -15.766 1 91.12 233 GLY B N 1
ATOM 3657 C CA . GLY B 1 233 ? 22.391 -24.984 -16.25 1 91.12 233 GLY B CA 1
ATOM 3658 C C . GLY B 1 233 ? 22.953 -26.172 -17.031 1 91.12 233 GLY B C 1
ATOM 3659 O O . GLY B 1 233 ? 22.375 -27.25 -17.031 1 91.12 233 GLY B O 1
ATOM 3660 N N . GLU B 1 234 ? 24.078 -25.906 -17.594 1 92.38 234 GLU B N 1
ATOM 3661 C CA . GLU B 1 234 ? 24.703 -26.922 -18.422 1 92.38 234 GLU B CA 1
ATOM 3662 C C . GLU B 1 234 ? 25.625 -27.828 -17.594 1 92.38 234 GLU B C 1
ATOM 3664 O O . GLU B 1 234 ? 25.781 -29 -17.891 1 92.38 234 GLU B O 1
ATOM 3669 N N . GLU B 1 235 ? 26.141 -27.25 -16.625 1 92.69 235 GLU B N 1
ATOM 3670 C CA . GLU B 1 235 ? 27.234 -27.906 -15.938 1 92.69 235 GLU B CA 1
ATOM 3671 C C . GLU B 1 235 ? 26.719 -28.844 -14.852 1 92.69 235 GLU B C 1
ATOM 3673 O O . GLU B 1 235 ? 27.344 -29.875 -14.555 1 92.69 235 GLU B O 1
ATOM 3678 N N . PHE B 1 236 ? 25.625 -28.5 -14.266 1 93.5 236 PHE B N 1
ATOM 3679 C CA . PHE B 1 236 ? 25.156 -29.281 -13.117 1 93.5 236 PHE B CA 1
ATOM 3680 C C . PHE B 1 236 ? 23.984 -30.172 -13.516 1 93.5 236 PHE B C 1
ATOM 3682 O O . PHE B 1 236 ? 23.188 -29.812 -14.391 1 93.5 236 PHE B O 1
ATOM 3689 N N . ASP B 1 237 ? 23.797 -31.297 -12.836 1 91.88 237 ASP B N 1
ATOM 3690 C CA . ASP B 1 237 ? 22.781 -32.281 -13.172 1 91.88 237 ASP B CA 1
ATOM 3691 C C . ASP B 1 237 ? 21.562 -32.156 -12.266 1 91.88 237 ASP B C 1
ATOM 3693 O O . ASP B 1 237 ? 20.531 -32.812 -12.5 1 91.88 237 ASP B O 1
ATOM 3697 N N . SER B 1 238 ? 21.594 -31.359 -11.328 1 94.56 238 SER B N 1
ATOM 3698 C CA . SER B 1 238 ? 20.5 -31.203 -10.367 1 94.56 238 SER B CA 1
ATOM 3699 C C . SER B 1 238 ? 19.328 -30.453 -10.977 1 94.56 238 SER B C 1
ATOM 3701 O O . SER B 1 238 ? 19.5 -29.391 -11.578 1 94.56 238 SER B O 1
ATOM 3703 N N . ASP B 1 239 ? 18.109 -31.031 -10.789 1 94.88 239 ASP B N 1
ATOM 3704 C CA . ASP B 1 239 ? 16.891 -30.375 -11.242 1 94.88 239 ASP B CA 1
ATOM 3705 C C . ASP B 1 239 ? 16.719 -29.016 -10.57 1 94.88 239 ASP B C 1
ATOM 3707 O O . ASP B 1 239 ? 16.172 -28.078 -11.172 1 94.88 239 ASP B O 1
ATOM 3711 N N . TYR B 1 240 ? 17.125 -28.953 -9.359 1 94.44 240 TYR B N 1
ATOM 3712 C CA . TYR B 1 240 ? 17.016 -27.703 -8.617 1 94.44 240 TYR B CA 1
ATOM 3713 C C . TYR B 1 240 ? 17.891 -26.609 -9.25 1 94.44 240 TYR B C 1
ATOM 3715 O O . TYR B 1 240 ? 17.469 -25.469 -9.375 1 94.44 240 TYR B O 1
ATOM 3723 N N . VAL B 1 241 ? 19.047 -26.922 -9.656 1 94.56 241 VAL B N 1
ATOM 3724 C CA . VAL B 1 241 ? 19.953 -25.984 -10.305 1 94.56 241 VAL B CA 1
ATOM 3725 C C . VAL B 1 241 ? 19.391 -25.547 -11.656 1 94.56 241 VAL B C 1
ATOM 3727 O O . VAL B 1 241 ? 19.422 -24.375 -12.008 1 94.56 241 VAL B O 1
ATOM 3730 N N . ARG B 1 242 ? 18.875 -26.469 -12.312 1 94.31 242 ARG B N 1
ATOM 3731 C CA . ARG B 1 242 ? 18.281 -26.172 -13.617 1 94.31 242 ARG B CA 1
ATOM 3732 C C . ARG B 1 242 ? 17.109 -25.203 -13.477 1 94.31 242 ARG B C 1
ATOM 3734 O O . ARG B 1 242 ? 16.938 -24.312 -14.312 1 94.31 242 ARG B O 1
ATOM 3741 N N . GLU B 1 243 ? 16.359 -25.469 -12.492 1 94 243 GLU B N 1
ATOM 3742 C CA . GLU B 1 243 ? 15.234 -24.578 -12.234 1 94 243 GLU B CA 1
ATOM 3743 C C . GLU B 1 243 ? 15.695 -23.141 -12.039 1 94 243 GLU B C 1
ATOM 3745 O O . GLU B 1 243 ? 15.07 -22.219 -12.547 1 94 243 GLU B O 1
ATOM 3750 N N . ILE B 1 244 ? 16.703 -22.969 -11.312 1 93.44 244 ILE B N 1
ATOM 3751 C CA . ILE B 1 244 ? 17.266 -21.641 -11.086 1 93.44 244 ILE B CA 1
ATOM 3752 C C . ILE B 1 244 ? 17.734 -21.031 -12.414 1 93.44 244 ILE B C 1
ATOM 3754 O O . ILE B 1 244 ? 17.422 -19.891 -12.727 1 93.44 244 ILE B O 1
ATOM 3758 N N . ALA B 1 245 ? 18.453 -21.781 -13.148 1 92.94 245 ALA B N 1
ATOM 3759 C CA . ALA B 1 245 ? 18.953 -21.312 -14.438 1 92.94 245 ALA B CA 1
ATOM 3760 C C . ALA B 1 245 ? 17.828 -20.906 -15.367 1 92.94 245 ALA B C 1
ATOM 3762 O O . ALA B 1 245 ? 17.875 -19.844 -15.992 1 92.94 245 ALA B O 1
ATOM 3763 N N . GLU B 1 246 ? 16.844 -21.734 -15.438 1 92.88 246 GLU B N 1
ATOM 3764 C CA . GLU B 1 246 ? 15.703 -21.469 -16.297 1 92.88 246 GLU B CA 1
ATOM 3765 C C . GLU B 1 246 ? 14.984 -20.188 -15.867 1 92.88 246 GLU B C 1
ATOM 3767 O O . GLU B 1 246 ? 14.523 -19.422 -16.719 1 92.88 246 GLU B O 1
ATOM 3772 N N . PHE B 1 247 ? 14.867 -20.062 -14.625 1 93.31 247 PHE B N 1
ATOM 3773 C CA . PHE B 1 247 ? 14.234 -18.859 -14.094 1 93.31 247 PHE B CA 1
ATOM 3774 C C . PHE B 1 247 ? 14.992 -17.609 -14.516 1 93.31 247 PHE B C 1
ATOM 3776 O O . PHE B 1 247 ? 14.383 -16.625 -14.953 1 93.31 247 PHE B O 1
ATOM 3783 N N . ILE B 1 248 ? 16.281 -17.594 -14.375 1 89.62 248 ILE B N 1
ATOM 3784 C CA . ILE B 1 248 ? 17.125 -16.453 -14.688 1 89.62 248 ILE B CA 1
ATOM 3785 C C . ILE B 1 248 ? 17.062 -16.156 -16.188 1 89.62 248 ILE B C 1
ATOM 3787 O O . ILE B 1 248 ? 17 -14.992 -16.594 1 89.62 248 ILE B O 1
ATOM 3791 N N . LEU B 1 249 ? 17.062 -17.156 -16.938 1 88.25 249 LEU B N 1
ATOM 3792 C CA . LEU B 1 249 ? 17.172 -17.016 -18.391 1 88.25 249 LEU B CA 1
ATOM 3793 C C . LEU B 1 249 ? 15.797 -16.734 -19 1 88.25 249 LEU B C 1
ATOM 3795 O O . LEU B 1 249 ? 15.695 -16.453 -20.203 1 88.25 249 LEU B O 1
ATOM 3799 N N . GLY B 1 250 ? 14.797 -16.859 -18.172 1 84.19 250 GLY B N 1
ATOM 3800 C CA . GLY B 1 250 ? 13.453 -16.578 -18.656 1 84.19 250 GLY B CA 1
ATOM 3801 C C . GLY B 1 250 ? 13.227 -15.109 -18.969 1 84.19 250 GLY B C 1
ATOM 3802 O O . GLY B 1 250 ? 14.109 -14.273 -18.719 1 84.19 250 GLY B O 1
ATOM 3803 N N . ASP B 1 251 ? 12.117 -14.805 -19.609 1 75.06 251 ASP B N 1
ATOM 3804 C CA . ASP B 1 251 ? 11.773 -13.445 -20.016 1 75.06 251 ASP B CA 1
ATOM 3805 C C . ASP B 1 251 ? 11.531 -12.547 -18.812 1 75.06 251 ASP B C 1
ATOM 3807 O O . ASP B 1 251 ? 10.758 -12.891 -17.922 1 75.06 251 ASP B O 1
ATOM 3811 N N . THR B 1 252 ? 12.461 -11.602 -18.688 1 72.06 252 THR B N 1
ATOM 3812 C CA . THR B 1 252 ? 12.195 -10.602 -17.672 1 72.06 252 THR B CA 1
ATOM 3813 C C . THR B 1 252 ? 12.758 -9.242 -18.078 1 72.06 252 THR B C 1
ATOM 3815 O O . THR B 1 252 ? 13.773 -9.172 -18.781 1 72.06 252 THR B O 1
ATOM 3818 N N . ASP B 1 253 ? 11.945 -8.211 -17.766 1 68.31 253 ASP B N 1
ATOM 3819 C CA . ASP B 1 253 ? 12.422 -6.848 -17.984 1 68.31 253 ASP B CA 1
ATOM 3820 C C . ASP B 1 253 ? 13.125 -6.312 -16.75 1 68.31 253 ASP B C 1
ATOM 3822 O O . ASP B 1 253 ? 13.633 -5.188 -16.75 1 68.31 253 ASP B O 1
ATOM 3826 N N . ARG B 1 254 ? 13.148 -7.199 -15.758 1 73.62 254 ARG B N 1
ATOM 3827 C CA . ARG B 1 254 ? 13.758 -6.734 -14.516 1 73.62 254 ARG B CA 1
ATOM 3828 C C . ARG B 1 254 ? 15.125 -7.379 -14.305 1 73.62 254 ARG B C 1
ATOM 3830 O O . ARG B 1 254 ? 15.391 -8.469 -14.812 1 73.62 254 ARG B O 1
ATOM 3837 N N . SER B 1 255 ? 15.883 -6.547 -13.555 1 74.31 255 SER B N 1
ATOM 3838 C CA . SER B 1 255 ? 17.172 -7.105 -13.141 1 74.31 255 SER B CA 1
ATOM 3839 C C . SER B 1 255 ? 17 -8.078 -11.977 1 74.31 255 SER B C 1
ATOM 3841 O O . SER B 1 255 ? 15.898 -8.195 -11.414 1 74.31 255 SER B O 1
ATOM 3843 N N . PHE B 1 256 ? 18 -8.898 -11.797 1 78.62 256 PHE B N 1
ATOM 3844 C CA . PHE B 1 256 ? 18.016 -9.852 -10.695 1 78.62 256 PHE B CA 1
ATOM 3845 C C . PHE B 1 256 ? 18.766 -9.289 -9.5 1 78.62 256 PHE B C 1
ATOM 3847 O O . PHE B 1 256 ? 19.703 -8.492 -9.664 1 78.62 256 PHE B O 1
ATOM 3854 N N . LEU B 1 257 ? 18.25 -9.672 -8.273 1 79.75 257 LEU B N 1
ATOM 3855 C CA . LEU B 1 257 ? 19.156 -9.523 -7.145 1 79.75 257 LEU B CA 1
ATOM 3856 C C . LEU B 1 257 ? 20.375 -10.422 -7.305 1 79.75 257 LEU B C 1
ATOM 3858 O O . LEU B 1 257 ? 20.25 -11.609 -7.586 1 79.75 257 LEU B O 1
ATOM 3862 N N . THR B 1 258 ? 21.469 -9.781 -7.273 1 71.38 258 THR B N 1
ATOM 3863 C CA . THR B 1 258 ? 22.688 -10.562 -7.453 1 71.38 258 THR B CA 1
ATOM 3864 C C . THR B 1 258 ? 23.422 -10.727 -6.129 1 71.38 258 THR B C 1
ATOM 3866 O O . THR B 1 258 ? 23.328 -9.875 -5.246 1 71.38 258 THR B O 1
ATOM 3869 N N . PRO B 1 259 ? 23.984 -11.922 -5.965 1 66.12 259 PRO B N 1
ATOM 3870 C CA . PRO B 1 259 ? 24.75 -12.148 -4.734 1 66.12 259 PRO B CA 1
ATOM 3871 C C . PRO B 1 259 ? 25.828 -11.086 -4.496 1 66.12 259 PRO B C 1
ATOM 3873 O O . PRO B 1 259 ? 26.484 -10.648 -5.445 1 66.12 259 PRO B O 1
ATOM 3876 N N . GLY B 1 260 ? 25.984 -10.594 -3.08 1 58.91 260 GLY B N 1
ATOM 3877 C CA . GLY B 1 260 ? 27.109 -9.781 -2.65 1 58.91 260 GLY B CA 1
ATOM 3878 C C . GLY B 1 260 ? 26.938 -8.305 -2.961 1 58.91 260 GLY B C 1
ATOM 3879 O O . GLY B 1 260 ? 27.875 -7.523 -2.816 1 58.91 260 GLY B O 1
ATOM 3880 N N . LYS B 1 261 ? 25.844 -7.781 -3.48 1 56.06 261 LYS B N 1
ATOM 3881 C CA . LYS B 1 261 ? 25.688 -6.359 -3.748 1 56.06 261 LYS B CA 1
ATOM 3882 C C . LYS B 1 261 ? 24.797 -5.699 -2.695 1 56.06 261 LYS B C 1
ATOM 3884 O O . LYS B 1 261 ? 23.828 -6.293 -2.234 1 56.06 261 LYS B O 1
#

Foldseek 3Di:
DEAADPQEAEDDQEAAEAHEYHEHCEYHENQEYEYHHEYEHYCEYAYANEYAEHLEYAEHQEYEAAAFPDPPADPDRAYEYEYYNEYHYAQEYEYTAGPVQVRYHYHEECEYEYHQEYEGHNEAHEYHEYEEANEYEYANEYEYAQEYAEHVEYEDHNEYEAANEYEYHCDYEDHHHFHQFYWYDNDTARAAGVLVVCVVVPNDPLLSVLRRVLLCQLQDNDDDSLVSLVVQLVPDDHPSSVRRSCVQNDDDPTDYRHHPD/DEAADPQEAEDDQEAEEAHEYHEHCEYHENQEYEYHHEYEYYQEYAYANEYAEEQEYAYHQEHEAAAFPDPPADPDRAYEYEYYNEYHYAQEYEYTAGPVQVRYHYHEECEYEYHQEYEGHNEAHYYHEYEEANEYEYANEYEYAQEYEEHPEYEDHNEYEAANEYEYHCDYEDHHHFHQFYWYDNDTARAAGVLVVCVVVPHDPLLSVLRRVLLVQLQDNDDDSLVSLVCQLVPDDHPSSVRRSCVQNDDDPTDHRHHPD

InterPro domains:
  IPR001451 Hexapeptide repeat [PF00132] (13-48)
  IPR001451 Hexapeptide repeat [PF00132] (105-135)
  IPR010137 Acyl-[acyl-carrier-protein]--UDP-N-acetylglucosamine O-acyltransferase [MF_00387] (1-258)
  IPR010137 Acyl-[acyl-carrier-protein]--UDP-N-acetylglucosamine O-acyltransferase [PIRSF000456] (2-257)
  IPR010137 Acyl-[acyl-carrier-protein]--UDP-N-acetylglucosamine O-acyltransferase [PTHR43480] (2-248)
  IPR010137 Acyl-[acyl-carrier-protein]--UDP-N-acetylglucosamine O-acyltransferase [TIGR01852] (4-255)
  IPR010137 Acyl-[acyl-carrier-protein]--UDP-N-acetylglucosamine O-acyltransferase [cd03351] (3-248)
  IPR011004 Trimeric LpxA-like superfamily [SSF51161] (3-255)
  IPR018357 Hexapeptide transferase, conserved site [PS00101] (149-177)
  IPR029098 UDP N-acetylglucosamine O-acyltransferase, C-terminal [PF13720] (176-250)
  IPR037157 UDP-N-acetylglucosamine O-acyltransferase, C-terminal domain superfamily [G3DSA:1.20.1180.10] (193-257)

Secondary structure (DSSP, 8-state):
--EE-TT-EE-TT-EE-TT-EE-TT-EE-TT-EE-TT-EE-SS-EE-SEEEE-TT-EE-TT-EEEEPPS-TT--S---EEEE-SS-EE-TT-EEE---GGGTSEEEE-SS-EE-TT-EE-TT-EE-SS-EE-TT-EE-TT-EE-TT-EE-TT-EEPTT-EE-TT-EEPTT-EE-SBB-TTEEEETTTTEEEEE-HHHHHHTT--HHHHHHHHHHHHHHHH-SS-HHHHHHHHHHH---HHHHHHHHHHHS--SSPBP-BT-/--EE-TT-EE-TT-EE-TT-EE-TT-EE-TT-EE-TT-EE-SS-EE-SEEEE-TT-EE-TT-EEEEPPS-TT--S---EEEE-SS-EE-TT-EEE---GGGTSEEEE-SS-EE-TT-EE-TT-EE-SS-EEPTT-EE-TT-EE-TT-EE-TT-EEPTT-EE-TT-EEPSS-EE-SBB-TTEEEETTTTEEEEE-HHHHHHTT--HHHHHHHHHHHHHHHH-SS-HHHHHHHHHHH---HHHHHHHHHHHS--SSPBP-BT-

Nearest PDB structures (foldseek):
  6p9p-assembly1_A  TM=9.468E-01  e=5.650E-22  Escherichia coli
  6oss-assembly1_C  TM=9.657E-01  e=1.318E-20  Proteus mirabilis HI4320
  4eqy-assembly1_A  TM=9.589E-01  e=1.064E-18  Burkholderia thailandensis E264
  1j2z-assembly1_A  TM=9.551E-01  e=5.859E-17  Helicobacter pylori
  7ojp-assembly7_U  TM=9.674E-01  e=6.682E-16  Pseudomonas paraeruginosa PA7

pLDDT: mean 94.41, std 6.75, range [56.06, 98.94]

Sequence (522 aa):
MSQIHPSAIIEEGAQIGADCVIGPFCIVGPKVVLGDRVELKSHVVVTGDTTVGEDTVIFSFAVIGEIPQDKKFGGEETRVVIGARNRIREHVTVNAGTAGGGGTTRIGNDCLLMAGCHVAHDCQLGDRVIMVNHAGAAGHCVVEDDVIIGGISGLHQWVRVGRGAIIGALTMVPNDVIPYGLVQAPRGELDGLNLIGLKRRGVARSDITQLRAAFQMLAQGEGTFQDRARRMGEEFDSDYVREIAEFILGDTDRSFLTPGKMSQIHPSAIIEEGAQIGADCVIGPFCIVGPKVVLGDRVELKSHVVVTGDTTVGEDTVIFSFAVIGEIPQDKKFGGEETRVVIGARNRIREHVTVNAGTAGGGGTTRIGNDCLLMAGCHVAHDCQLGDRVIMVNHAGAAGHCVVEDDVIIGGISGLHQWVRVGRGAIIGALTMVPNDVIPYGLVQAPRGELDGLNLIGLKRRGVARSDITQLRAAFQMLAQGEGTFQDRARRMGEEFDSDYVREIAEFILGDTDRSFLTPGK